Protein AF-A0A1F8BBK4-F1 (afdb_monomer)

Organism: NCBI:txid1802517

pLDDT: mean 92.05, std 8.88, range [45.12, 98.56]

Structure (mmCIF, N/CA/C/O backbone):
data_AF-A0A1F8BBK4-F1
#
_entry.id   AF-A0A1F8BBK4-F1
#
loop_
_atom_site.group_PDB
_atom_site.id
_atom_site.type_symbol
_atom_site.label_atom_id
_atom_site.label_alt_id
_atom_site.label_comp_id
_atom_site.label_asym_id
_atom_site.label_entity_id
_atom_site.label_seq_id
_atom_site.pdbx_PDB_ins_code
_atom_site.Cartn_x
_atom_site.Cartn_y
_atom_site.Cartn_z
_atom_site.occupancy
_atom_site.B_iso_or_equiv
_atom_site.auth_seq_id
_atom_site.auth_comp_id
_atom_site.auth_asym_id
_atom_site.auth_atom_id
_atom_site.pdbx_PDB_model_num
ATOM 1 N N . MET A 1 1 ? 13.576 8.863 -9.142 1.00 57.25 1 MET A N 1
ATOM 2 C CA . MET A 1 1 ? 12.096 8.772 -9.285 1.00 57.25 1 MET A CA 1
ATOM 3 C C . MET A 1 1 ? 11.540 9.104 -10.682 1.00 57.25 1 MET A C 1
ATOM 5 O O . MET A 1 1 ? 10.893 8.242 -11.261 1.00 57.25 1 MET A O 1
ATOM 9 N N . ARG A 1 2 ? 11.774 10.299 -11.265 1.00 72.06 2 ARG A N 1
ATOM 10 C CA . ARG A 1 2 ? 11.147 10.715 -12.552 1.00 72.06 2 ARG A CA 1
ATOM 11 C C . ARG A 1 2 ? 11.342 9.715 -13.707 1.00 72.06 2 ARG A C 1
ATOM 13 O O . ARG A 1 2 ? 10.434 9.515 -14.503 1.00 72.06 2 ARG A O 1
ATOM 20 N N . LEU A 1 3 ? 12.499 9.055 -13.763 1.00 83.19 3 LEU A N 1
ATOM 21 C CA . LEU A 1 3 ? 12.837 8.081 -14.807 1.00 83.19 3 LEU A CA 1
ATOM 22 C C . LEU A 1 3 ? 12.030 6.773 -14.704 1.00 83.19 3 LEU A C 1
ATOM 24 O O . LEU A 1 3 ? 11.638 6.221 -15.727 1.00 83.19 3 LEU A O 1
ATOM 28 N N . ALA A 1 4 ? 11.706 6.321 -13.487 1.00 90.94 4 ALA A N 1
ATOM 29 C CA . ALA A 1 4 ? 10.851 5.149 -13.276 1.00 90.94 4 ALA A CA 1
ATOM 30 C C . ALA A 1 4 ? 9.439 5.387 -13.830 1.00 90.94 4 ALA A C 1
ATOM 32 O O . ALA A 1 4 ? 8.894 4.555 -14.551 1.00 90.94 4 ALA A O 1
ATOM 33 N N . VAL A 1 5 ? 8.884 6.572 -13.564 1.00 94.94 5 VAL A N 1
ATOM 34 C CA . VAL A 1 5 ? 7.554 6.974 -14.039 1.00 94.94 5 VAL A CA 1
ATOM 35 C C . VAL A 1 5 ? 7.513 7.082 -15.560 1.00 94.94 5 VAL A C 1
ATOM 37 O O . VAL A 1 5 ? 6.539 6.658 -16.179 1.00 94.94 5 VAL A O 1
ATOM 40 N N . SER A 1 6 ? 8.581 7.590 -16.183 1.00 96.06 6 SER A N 1
ATOM 41 C CA . SER A 1 6 ? 8.704 7.590 -17.643 1.00 96.06 6 SER A CA 1
ATOM 42 C C . SER A 1 6 ? 8.622 6.178 -18.222 1.00 96.06 6 SER A C 1
ATOM 44 O O . SER A 1 6 ? 7.905 5.957 -19.198 1.00 96.06 6 SER A O 1
ATOM 46 N N . SER A 1 7 ? 9.296 5.212 -17.597 1.00 97.38 7 SER A N 1
ATOM 47 C CA . SER A 1 7 ? 9.242 3.808 -18.006 1.00 97.38 7 SER A CA 1
ATOM 48 C C . SER A 1 7 ? 7.864 3.176 -17.797 1.00 97.38 7 SER A C 1
ATOM 50 O O . SER A 1 7 ? 7.370 2.486 -18.689 1.00 97.38 7 SER A O 1
ATOM 52 N N . VAL A 1 8 ? 7.180 3.493 -16.694 1.00 98.19 8 VAL A N 1
ATOM 53 C CA . VAL A 1 8 ? 5.775 3.099 -16.479 1.00 98.19 8 VAL A CA 1
ATOM 54 C C . VAL A 1 8 ? 4.861 3.676 -17.563 1.00 98.19 8 VAL A C 1
ATOM 56 O O . VAL A 1 8 ? 4.049 2.945 -18.130 1.00 98.19 8 VAL A O 1
ATOM 59 N N . ALA A 1 9 ? 5.014 4.957 -17.913 1.00 98.38 9 ALA A N 1
ATOM 60 C CA . ALA A 1 9 ? 4.227 5.589 -18.969 1.00 98.38 9 ALA A CA 1
ATOM 61 C C . ALA A 1 9 ? 4.437 4.908 -20.333 1.00 98.38 9 ALA A C 1
ATOM 63 O O . ALA A 1 9 ? 3.471 4.711 -21.067 1.00 98.38 9 ALA A O 1
ATOM 64 N N . MET A 1 10 ? 5.670 4.503 -20.663 1.00 98.38 10 MET A N 1
ATOM 65 C CA . MET A 1 10 ? 5.963 3.746 -21.887 1.00 98.38 10 MET A CA 1
ATOM 66 C C . MET A 1 10 ? 5.256 2.385 -21.910 1.00 98.38 10 MET A C 1
ATOM 68 O O . MET A 1 10 ? 4.661 2.032 -22.928 1.00 98.38 10 MET A O 1
ATOM 72 N N . VAL A 1 11 ? 5.271 1.648 -20.795 1.00 98.44 11 VAL A N 1
ATOM 73 C CA . VAL A 1 11 ? 4.593 0.346 -20.678 1.00 98.44 11 VAL A CA 1
ATOM 74 C C . VAL A 1 11 ? 3.071 0.490 -20.761 1.00 98.44 11 VAL A C 1
ATOM 76 O O . VAL A 1 11 ? 2.430 -0.248 -21.508 1.00 98.44 11 VAL A O 1
ATOM 79 N N . LEU A 1 12 ? 2.482 1.467 -20.065 1.00 98.56 12 LEU A N 1
ATOM 80 C CA . LEU A 1 12 ? 1.048 1.775 -20.156 1.00 98.56 12 LEU A CA 1
ATOM 81 C C . LEU A 1 12 ? 0.623 2.023 -21.608 1.00 98.56 12 LEU A C 1
ATOM 83 O O . LEU A 1 12 ? -0.334 1.421 -22.099 1.00 98.56 12 LEU A O 1
ATOM 87 N N . LYS A 1 13 ? 1.388 2.852 -22.321 1.00 98.06 13 LYS A N 1
ATOM 88 C CA . LYS A 1 13 ? 1.122 3.185 -23.721 1.00 98.06 13 LYS A CA 1
ATOM 89 C C . LYS A 1 13 ? 1.277 1.983 -24.650 1.00 98.06 13 LYS A C 1
ATOM 91 O O . LYS A 1 13 ? 0.444 1.789 -25.527 1.00 98.06 13 LYS A O 1
ATOM 96 N N . TYR A 1 14 ? 2.298 1.148 -24.433 1.00 98.12 14 TYR A N 1
ATOM 97 C CA . TYR A 1 14 ? 2.487 -0.099 -25.184 1.00 98.12 14 TYR A CA 1
ATOM 98 C C . TYR A 1 14 ? 1.252 -1.002 -25.102 1.00 98.12 14 TYR A C 1
ATOM 100 O O . TYR A 1 14 ? 0.818 -1.567 -26.104 1.00 98.12 14 TYR A O 1
ATOM 108 N N . TYR A 1 15 ? 0.643 -1.095 -23.920 1.00 97.94 15 TYR A N 1
ATOM 109 C CA . TYR A 1 15 ? -0.560 -1.893 -23.720 1.00 97.94 15 TYR A CA 1
ATOM 110 C C . TYR A 1 15 ? -1.852 -1.231 -24.223 1.00 97.94 15 TYR A C 1
ATOM 112 O O . TYR A 1 15 ? -2.894 -1.879 -24.176 1.00 97.94 15 TYR A O 1
ATOM 120 N N . GLY A 1 16 ? -1.813 -0.003 -24.748 1.00 97.44 16 GLY A N 1
ATOM 121 C CA . GLY A 1 16 ? -2.994 0.712 -25.247 1.00 97.44 16 GLY A CA 1
ATOM 122 C C . GLY A 1 16 ? -3.741 1.508 -24.173 1.00 97.44 16 GLY A C 1
ATOM 123 O O . GLY A 1 16 ? -4.935 1.779 -24.311 1.00 97.44 16 GLY A O 1
ATOM 124 N N . VAL A 1 17 ? -3.064 1.873 -23.082 1.00 98.19 17 VAL A N 1
ATOM 125 C CA . VAL A 1 17 ? -3.561 2.858 -22.113 1.00 98.19 17 VAL A CA 1
ATOM 126 C C . VAL A 1 17 ? -3.090 4.233 -22.568 1.00 98.19 17 VAL A C 1
ATOM 128 O O . VAL A 1 17 ? -2.058 4.729 -22.130 1.00 98.19 17 VAL A O 1
ATOM 131 N N . ASP A 1 18 ? -3.813 4.814 -23.526 1.00 97.19 18 ASP A N 1
ATOM 132 C CA . ASP A 1 18 ? -3.409 6.064 -24.188 1.00 97.19 18 ASP A CA 1
ATOM 133 C C . ASP A 1 18 ? -3.804 7.331 -23.425 1.00 97.19 18 ASP A C 1
ATOM 135 O O . ASP A 1 18 ? -3.373 8.431 -23.792 1.00 97.19 18 ASP A O 1
ATOM 139 N N . ARG A 1 19 ? -4.663 7.199 -22.408 1.00 97.19 19 ARG A N 1
ATOM 140 C CA . ARG A 1 19 ? -5.188 8.317 -21.626 1.00 97.19 19 ARG A CA 1
ATOM 141 C C . ARG A 1 19 ? -5.188 8.033 -20.134 1.00 97.19 19 ARG A C 1
ATOM 143 O O . ARG A 1 19 ? -5.413 6.897 -19.714 1.00 97.19 19 ARG A O 1
ATOM 150 N N . ASP A 1 20 ? -5.021 9.088 -19.349 1.00 96.19 20 ASP A N 1
ATOM 151 C CA . ASP A 1 20 ? -5.294 9.071 -17.916 1.00 96.19 20 ASP A CA 1
ATOM 152 C C . ASP A 1 20 ? -6.808 9.000 -17.633 1.00 96.19 20 ASP A C 1
ATOM 154 O O . ASP A 1 20 ? -7.623 9.147 -18.552 1.00 96.19 20 ASP A O 1
ATOM 158 N N . PRO A 1 21 ? -7.221 8.796 -16.370 1.00 94.81 21 PRO A N 1
ATOM 159 C CA . PRO A 1 21 ? -8.638 8.762 -16.004 1.00 94.81 21 PRO A CA 1
ATOM 160 C C . PRO A 1 21 ? -9.415 10.055 -16.301 1.00 94.81 21 PRO A C 1
ATOM 162 O O . PRO A 1 21 ? -10.642 10.041 -16.278 1.00 94.81 21 PRO A O 1
ATOM 165 N N . PHE A 1 22 ? -8.740 11.159 -16.619 1.00 96.12 22 PHE A N 1
ATOM 166 C CA . PHE A 1 22 ? -9.340 12.460 -16.921 1.00 96.12 22 PHE A CA 1
ATOM 167 C C . PHE A 1 22 ? -9.369 12.772 -18.424 1.00 96.12 22 PHE A C 1
ATOM 169 O O . PHE A 1 22 ? -9.876 13.816 -18.835 1.00 96.12 22 PHE A O 1
ATOM 176 N N . GLY A 1 23 ? -8.862 11.861 -19.259 1.00 96.19 23 GLY A N 1
ATOM 177 C CA . GLY A 1 23 ? -8.865 11.964 -20.714 1.00 96.19 23 GLY A CA 1
ATOM 178 C C . GLY A 1 23 ? -7.630 12.631 -21.320 1.00 96.19 23 GLY A C 1
ATOM 179 O O . GLY A 1 23 ? -7.590 12.772 -22.551 1.00 96.19 23 GLY A O 1
ATOM 180 N N . ASN A 1 24 ? -6.631 13.005 -20.512 1.00 97.75 24 ASN A N 1
ATOM 181 C CA . ASN A 1 24 ? -5.359 13.544 -20.996 1.00 97.75 24 ASN A CA 1
ATOM 182 C C . ASN A 1 24 ? -4.483 12.419 -21.558 1.00 97.75 24 ASN A C 1
ATOM 184 O O . ASN A 1 24 ? -4.559 11.302 -21.057 1.00 97.75 24 ASN A O 1
ATOM 188 N N . PRO A 1 25 ? -3.611 12.681 -22.548 1.00 98.25 25 PRO A N 1
ATOM 189 C CA . PRO A 1 25 ? -2.695 11.666 -23.062 1.00 98.25 25 PRO A CA 1
ATOM 190 C C . PRO A 1 25 ? -1.799 11.072 -21.968 1.00 98.25 25 PRO A C 1
ATOM 192 O O . PRO A 1 25 ? -1.287 11.806 -21.121 1.00 98.25 25 PRO A O 1
ATOM 195 N N . THR A 1 26 ? -1.546 9.766 -22.021 1.00 98.31 26 THR A N 1
ATOM 196 C CA . THR A 1 26 ? -0.581 9.092 -21.141 1.00 98.31 26 THR A CA 1
ATOM 197 C C . THR A 1 26 ? 0.841 9.521 -21.500 1.00 98.31 26 THR A C 1
ATOM 199 O O . THR A 1 26 ? 1.387 9.178 -22.555 1.00 98.31 26 THR A O 1
ATOM 202 N N . THR A 1 27 ? 1.434 10.313 -20.611 1.00 97.81 27 THR A N 1
ATOM 203 C CA . THR A 1 27 ? 2.798 10.838 -20.678 1.00 97.81 27 THR A CA 1
ATOM 204 C C . THR A 1 27 ? 3.458 10.685 -19.305 1.00 97.81 27 THR A C 1
ATOM 206 O O . THR A 1 27 ? 2.753 10.513 -18.308 1.00 97.81 27 THR A O 1
ATOM 209 N N . PRO A 1 28 ? 4.796 10.773 -19.204 1.00 96.62 28 PRO A N 1
ATOM 210 C CA . PRO A 1 28 ? 5.464 10.752 -17.902 1.00 96.62 28 PRO A CA 1
ATOM 211 C C . PRO A 1 28 ? 4.914 11.807 -16.931 1.00 96.62 28 PRO A C 1
ATOM 213 O O . PRO A 1 28 ? 4.757 11.538 -15.744 1.00 96.62 28 PRO A O 1
ATOM 216 N N . GLU A 1 29 ? 4.571 12.993 -17.441 1.00 96.31 29 GLU A N 1
ATOM 217 C CA . GLU A 1 29 ? 3.984 14.074 -16.650 1.00 96.31 29 GLU A CA 1
ATOM 218 C C . GLU A 1 29 ? 2.580 13.724 -16.142 1.00 96.31 29 GLU A C 1
ATOM 220 O O . GLU A 1 29 ? 2.321 13.859 -14.948 1.00 96.31 29 GLU A O 1
ATOM 225 N N . THR A 1 30 ? 1.680 13.240 -17.005 1.00 97.44 30 THR A N 1
ATOM 226 C CA . THR A 1 30 ? 0.298 12.933 -16.593 1.00 97.44 30 THR A CA 1
ATOM 227 C C . THR A 1 30 ? 0.232 11.727 -15.663 1.00 97.44 30 THR A C 1
ATOM 229 O O . THR A 1 30 ? -0.532 11.752 -14.699 1.00 97.44 30 THR A O 1
ATOM 232 N N . VAL A 1 31 ? 1.081 10.713 -15.870 1.00 98.12 31 VAL A N 1
ATOM 233 C CA . VAL A 1 31 ? 1.221 9.585 -14.935 1.00 98.12 31 VAL A CA 1
ATOM 234 C C . VAL A 1 31 ? 1.745 10.072 -13.586 1.00 98.12 31 VAL A C 1
ATOM 236 O O . VAL A 1 31 ? 1.156 9.750 -12.559 1.00 98.12 31 VAL A O 1
ATOM 239 N N . ASN A 1 32 ? 2.792 10.904 -13.568 1.00 96.62 32 ASN A N 1
ATOM 240 C CA . ASN A 1 32 ? 3.319 11.467 -12.325 1.00 96.62 32 ASN A CA 1
ATOM 241 C C . ASN A 1 32 ? 2.268 12.304 -11.581 1.00 96.62 32 ASN A C 1
ATOM 243 O O . ASN A 1 32 ? 2.124 12.167 -10.370 1.00 96.62 32 ASN A O 1
ATOM 247 N N . ASN A 1 33 ? 1.534 13.163 -12.291 1.00 96.50 33 ASN A N 1
ATOM 248 C CA . ASN A 1 33 ? 0.497 14.002 -11.691 1.00 96.50 33 ASN A CA 1
ATOM 249 C C . ASN A 1 33 ? -0.626 13.157 -11.090 1.00 96.50 33 ASN A C 1
ATOM 251 O O . ASN A 1 33 ? -1.109 13.476 -10.010 1.00 96.50 33 ASN A O 1
ATOM 255 N N . TYR A 1 34 ? -1.008 12.066 -11.758 1.00 96.94 34 TYR A N 1
ATOM 256 C CA . TYR A 1 34 ? -1.962 11.112 -11.211 1.00 96.94 34 TYR A CA 1
ATOM 257 C C . TYR A 1 34 ? -1.408 10.390 -9.973 1.00 96.94 34 TYR A C 1
ATOM 259 O O . TYR A 1 34 ? -2.104 10.311 -8.966 1.00 96.94 34 TYR A O 1
ATOM 267 N N . PHE A 1 35 ? -0.159 9.913 -10.011 1.00 97.06 35 PHE A N 1
ATOM 268 C CA . PHE A 1 35 ? 0.468 9.222 -8.878 1.00 97.06 35 PHE A CA 1
ATOM 269 C C . PHE A 1 35 ? 0.593 10.094 -7.630 1.00 97.06 35 PHE A C 1
ATOM 271 O O . PHE A 1 35 ? 0.492 9.556 -6.540 1.00 97.06 35 PHE A O 1
ATOM 278 N N . LYS A 1 36 ? 0.743 11.415 -7.775 1.00 95.50 36 LYS A N 1
ATOM 279 C CA . LYS A 1 36 ? 0.800 12.371 -6.653 1.00 95.50 36 LYS A CA 1
ATOM 280 C C . LYS A 1 36 ? -0.555 12.722 -6.035 1.00 95.50 36 LYS A C 1
ATOM 282 O O . LYS A 1 36 ? -0.612 13.553 -5.134 1.00 95.50 36 LYS A O 1
ATOM 287 N N . ARG A 1 37 ? -1.663 12.196 -6.557 1.00 94.56 37 ARG A N 1
ATOM 288 C CA . ARG A 1 37 ? -2.984 12.532 -6.018 1.00 94.56 37 ARG A CA 1
ATOM 289 C C . ARG A 1 37 ? -3.168 11.957 -4.620 1.00 94.56 37 ARG A C 1
ATOM 291 O O . ARG A 1 37 ? -2.578 10.934 -4.278 1.00 94.56 37 ARG A O 1
ATOM 298 N N . ASP A 1 38 ? -4.017 12.650 -3.869 1.00 91.94 38 ASP A N 1
ATOM 299 C CA . ASP A 1 38 ? -4.429 12.308 -2.509 1.00 91.94 38 ASP A CA 1
ATOM 300 C C . ASP A 1 38 ? -3.241 12.234 -1.530 1.00 91.94 38 ASP A C 1
ATOM 302 O O . ASP A 1 38 ? -3.289 11.530 -0.535 1.00 91.94 38 ASP A O 1
ATOM 306 N N . GLU A 1 39 ? -2.162 12.976 -1.817 1.00 91.94 39 GLU A N 1
ATOM 307 C CA . GLU A 1 39 ? -0.922 12.946 -1.039 1.00 91.94 39 GLU A CA 1
ATOM 308 C C . GLU A 1 39 ? -1.140 13.304 0.440 1.00 91.94 39 GLU A C 1
ATOM 310 O O . GLU A 1 39 ? -1.703 14.350 0.774 1.00 91.94 39 GLU A O 1
ATOM 315 N N . ILE A 1 40 ? -0.627 12.441 1.315 1.00 86.56 40 ILE A N 1
ATOM 316 C CA . ILE A 1 40 ? -0.581 12.612 2.766 1.00 86.56 40 ILE A CA 1
ATOM 317 C C . ILE A 1 40 ? 0.891 12.676 3.166 1.00 86.56 40 ILE A C 1
ATOM 319 O O . ILE A 1 40 ? 1.659 11.762 2.858 1.00 86.56 40 ILE A O 1
ATOM 323 N N . CYS A 1 41 ? 1.283 13.745 3.861 1.00 85.38 41 CYS A N 1
ATOM 324 C CA . CYS A 1 41 ? 2.657 13.965 4.304 1.00 85.38 41 CYS A CA 1
ATOM 325 C C . CYS A 1 41 ? 2.740 14.248 5.804 1.00 85.38 41 CYS A C 1
ATOM 327 O O . CYS A 1 41 ? 1.933 14.997 6.356 1.00 85.38 41 CYS A O 1
ATOM 329 N N . MET A 1 42 ? 3.800 13.740 6.426 1.00 77.94 42 MET A N 1
ATOM 330 C CA . MET A 1 42 ? 4.252 14.113 7.761 1.00 77.94 42 MET A CA 1
ATOM 331 C C . MET A 1 42 ? 5.749 14.424 7.709 1.00 77.94 42 MET A C 1
ATOM 333 O O . MET A 1 42 ? 6.592 13.538 7.568 1.00 77.94 42 MET A O 1
ATOM 337 N N . GLY A 1 43 ? 6.080 15.716 7.773 1.00 82.00 43 GLY A N 1
ATOM 338 C CA . GLY A 1 43 ? 7.432 16.185 7.466 1.00 82.00 43 GLY A CA 1
ATOM 339 C C . GLY A 1 43 ? 7.817 15.817 6.031 1.00 82.00 43 GLY A C 1
ATOM 340 O O . GLY A 1 43 ? 7.066 16.102 5.101 1.00 82.00 43 GLY A O 1
ATOM 341 N N . ASP A 1 44 ? 8.957 15.146 5.872 1.00 77.56 44 ASP A N 1
ATOM 342 C CA . ASP A 1 44 ? 9.478 14.708 4.569 1.00 77.56 44 ASP A CA 1
ATOM 343 C C . ASP A 1 44 ? 8.966 13.313 4.147 1.00 77.56 44 ASP A C 1
ATOM 345 O O . ASP A 1 44 ? 9.334 12.797 3.089 1.00 77.56 44 ASP A O 1
ATOM 349 N N . LYS A 1 45 ? 8.118 12.680 4.969 1.00 82.25 45 LYS A N 1
ATOM 350 C CA . LYS A 1 45 ? 7.553 11.349 4.720 1.00 82.25 45 LYS A CA 1
ATOM 351 C C . LYS A 1 45 ? 6.183 11.503 4.072 1.00 82.25 45 LYS A C 1
ATOM 353 O O . LYS A 1 45 ? 5.255 11.985 4.716 1.00 82.25 45 LYS A O 1
ATOM 358 N N . CYS A 1 46 ? 6.042 11.078 2.821 1.00 88.75 46 CYS A N 1
ATOM 359 C CA . CYS A 1 46 ? 4.792 11.211 2.075 1.00 88.75 46 CYS A CA 1
ATOM 360 C C . CYS A 1 46 ? 4.352 9.892 1.441 1.00 88.75 46 CYS A C 1
ATOM 362 O O . CYS A 1 46 ? 5.188 9.099 0.994 1.00 88.75 46 CYS A O 1
ATOM 364 N N . ALA A 1 47 ? 3.040 9.716 1.331 1.00 91.81 47 ALA A N 1
ATOM 365 C CA . ALA A 1 47 ? 2.401 8.699 0.511 1.00 91.81 47 ALA A CA 1
ATOM 366 C C . ALA A 1 47 ? 1.294 9.309 -0.346 1.00 91.81 47 ALA A C 1
ATOM 368 O O . ALA A 1 47 ? 0.759 10.364 -0.031 1.00 91.81 47 ALA A O 1
ATOM 369 N N . SER A 1 48 ? 0.984 8.658 -1.458 1.00 94.62 48 SER A N 1
ATOM 370 C CA . SER A 1 48 ? -0.013 9.066 -2.449 1.00 94.62 48 SER A CA 1
ATOM 371 C C . SER A 1 48 ? -0.421 7.842 -3.270 1.00 94.62 48 SER A C 1
ATOM 373 O O . SER A 1 48 ? 0.146 6.760 -3.101 1.00 94.62 48 SER A O 1
ATOM 375 N N . LEU A 1 49 ? -1.336 7.999 -4.231 1.00 94.62 49 LEU A N 1
ATOM 376 C CA . LEU A 1 49 ? -1.791 6.877 -5.066 1.00 94.62 49 LEU A CA 1
ATOM 377 C C . LEU A 1 49 ? -0.655 6.058 -5.707 1.00 94.62 49 LEU A C 1
ATOM 379 O O . LEU A 1 49 ? -0.794 4.844 -5.869 1.00 94.62 49 LEU A O 1
ATOM 383 N N . GLY A 1 50 ? 0.451 6.699 -6.098 1.00 95.56 50 GLY A N 1
ATOM 384 C CA . GLY A 1 50 ? 1.570 6.034 -6.770 1.00 95.56 50 GLY A CA 1
ATOM 385 C C . GLY A 1 50 ? 2.933 6.187 -6.115 1.00 95.56 50 GLY A C 1
ATOM 386 O O . GLY A 1 50 ? 3.916 5.720 -6.697 1.00 95.56 50 GLY A O 1
ATOM 387 N N . TYR A 1 51 ? 3.011 6.797 -4.932 1.00 94.19 51 TYR A N 1
ATOM 388 C CA . TYR A 1 51 ? 4.264 6.921 -4.193 1.00 94.19 51 TYR A CA 1
ATOM 389 C C . TYR A 1 51 ? 4.102 6.575 -2.723 1.00 94.19 51 TYR A C 1
ATOM 391 O O . TYR A 1 51 ? 3.093 6.914 -2.122 1.00 94.19 51 TYR A O 1
ATOM 399 N N . SER A 1 52 ? 5.138 5.979 -2.140 1.00 92.38 52 SER A N 1
ATOM 400 C CA . SER A 1 52 ? 5.263 5.794 -0.698 1.00 92.38 52 SER A CA 1
ATOM 401 C C . SER A 1 52 ? 6.707 6.013 -0.267 1.00 92.38 52 SER A C 1
ATOM 403 O O . SER A 1 52 ? 7.619 5.428 -0.850 1.00 92.38 52 SER A O 1
ATOM 405 N N . GLN A 1 53 ? 6.931 6.878 0.722 1.00 87.19 53 GLN A N 1
ATOM 406 C CA . GLN A 1 53 ? 8.252 7.190 1.292 1.00 87.19 53 GLN A CA 1
ATOM 407 C C . GLN A 1 53 ? 9.294 7.579 0.226 1.00 87.19 53 GLN A C 1
ATOM 409 O O . GLN A 1 53 ? 10.443 7.144 0.253 1.00 87.19 53 GLN A O 1
ATOM 414 N N . GLY A 1 54 ? 8.875 8.360 -0.775 1.00 83.00 54 GLY A N 1
ATOM 415 C CA . GLY A 1 54 ? 9.748 8.761 -1.882 1.00 83.00 54 GLY A CA 1
ATOM 416 C C . GLY A 1 54 ? 10.061 7.644 -2.892 1.00 83.00 54 GLY A C 1
ATOM 417 O O . GLY A 1 54 ? 10.902 7.831 -3.771 1.00 83.00 54 GLY A O 1
ATOM 418 N N . ASN A 1 55 ? 9.387 6.497 -2.817 1.00 88.56 55 ASN A N 1
ATOM 419 C CA . ASN A 1 55 ? 9.497 5.402 -3.776 1.00 88.56 55 ASN A CA 1
ATOM 420 C C . ASN A 1 55 ? 8.242 5.262 -4.638 1.00 88.56 55 ASN A C 1
ATOM 422 O O . ASN A 1 55 ? 7.149 5.632 -4.223 1.00 88.56 55 ASN A O 1
ATOM 426 N N . ILE A 1 56 ? 8.408 4.748 -5.860 1.00 92.38 56 ILE A N 1
ATOM 427 C CA . ILE A 1 56 ? 7.291 4.452 -6.766 1.00 92.38 56 ILE A CA 1
ATOM 428 C C . ILE A 1 56 ? 6.581 3.171 -6.322 1.00 92.38 56 ILE A C 1
ATOM 430 O O . ILE A 1 56 ? 7.221 2.149 -6.085 1.00 92.38 56 ILE A O 1
ATOM 434 N N . LYS A 1 57 ? 5.251 3.208 -6.289 1.00 95.12 57 LYS A N 1
ATOM 435 C CA . LYS A 1 57 ? 4.421 2.014 -6.128 1.00 95.12 57 LYS A CA 1
ATOM 436 C C . LYS A 1 57 ? 4.160 1.397 -7.494 1.00 95.12 57 LYS A C 1
ATOM 438 O O . LYS A 1 57 ? 3.317 1.875 -8.252 1.00 95.12 57 LYS A O 1
ATOM 443 N N . TRP A 1 58 ? 4.885 0.336 -7.839 1.00 96.44 58 TRP A N 1
ATOM 444 C CA . TRP A 1 58 ? 4.766 -0.309 -9.156 1.00 96.44 58 TRP A CA 1
ATOM 445 C C . TRP A 1 58 ? 3.342 -0.835 -9.435 1.00 96.44 58 TRP A C 1
ATOM 447 O O . TRP A 1 58 ? 2.856 -0.765 -10.564 1.00 96.44 58 TRP A O 1
ATOM 457 N N . SER A 1 59 ? 2.619 -1.260 -8.395 1.00 96.31 59 SER A N 1
ATOM 458 C CA . SER A 1 59 ? 1.202 -1.654 -8.452 1.00 96.31 59 SER A CA 1
ATOM 459 C C . SER A 1 59 ? 0.265 -0.526 -8.924 1.00 96.31 59 SER A C 1
ATOM 461 O O . SER A 1 59 ? -0.746 -0.797 -9.580 1.00 96.31 59 SER A O 1
ATOM 463 N N . ALA A 1 60 ? 0.621 0.746 -8.707 1.00 97.44 60 ALA A N 1
ATOM 464 C CA . ALA A 1 60 ? -0.220 1.899 -9.040 1.00 97.44 60 ALA A CA 1
ATOM 465 C C . ALA A 1 60 ? -0.472 2.074 -10.546 1.00 97.44 60 ALA A C 1
ATOM 467 O O . ALA A 1 60 ? -1.483 2.658 -10.945 1.00 97.44 60 ALA A O 1
ATOM 468 N N . ALA A 1 61 ? 0.393 1.530 -11.410 1.00 97.94 61 ALA A N 1
ATOM 469 C CA . ALA A 1 61 ? 0.135 1.512 -12.851 1.00 97.94 61 ALA A CA 1
ATOM 470 C C . ALA A 1 61 ? -1.120 0.687 -13.195 1.00 97.94 61 ALA A C 1
ATOM 472 O O . ALA A 1 61 ? -1.857 1.030 -14.123 1.00 97.94 61 ALA A O 1
ATOM 473 N N . GLY A 1 62 ? -1.399 -0.369 -12.421 1.00 97.56 62 GLY A N 1
ATOM 474 C CA . GLY A 1 62 ? -2.621 -1.150 -12.569 1.00 97.56 62 GLY A CA 1
ATOM 475 C C . GLY A 1 62 ? -3.860 -0.343 -12.199 1.00 97.56 62 GLY A C 1
ATOM 476 O O . GLY A 1 62 ? -4.801 -0.285 -12.992 1.00 97.56 62 GLY A O 1
ATOM 477 N N . ILE A 1 63 ? -3.799 0.384 -11.079 1.00 96.62 63 ILE A N 1
ATOM 478 C CA . ILE A 1 63 ? -4.858 1.296 -10.623 1.00 96.62 63 ILE A CA 1
ATOM 479 C C . ILE A 1 63 ? -5.160 2.367 -11.679 1.00 96.62 63 ILE A C 1
ATOM 481 O O . ILE A 1 63 ? -6.311 2.532 -12.092 1.00 96.62 63 ILE A O 1
ATOM 485 N N . TYR A 1 64 ? -4.116 3.018 -12.200 1.00 98.00 64 TYR A N 1
ATOM 486 C CA . TYR A 1 64 ? -4.225 3.982 -13.298 1.00 98.00 64 TYR A CA 1
ATOM 487 C C . TYR A 1 64 ? -4.934 3.377 -14.517 1.00 98.00 64 TYR A C 1
ATOM 489 O O . TYR A 1 64 ? -5.862 3.977 -15.065 1.00 98.00 64 TYR A O 1
ATOM 497 N N . SER A 1 65 ? -4.520 2.176 -14.940 1.00 98.38 65 SER A N 1
ATOM 498 C CA . SER A 1 65 ? -5.099 1.511 -16.112 1.00 98.38 65 SER A CA 1
ATOM 499 C C . SER A 1 65 ? -6.563 1.114 -15.898 1.00 98.38 65 SER A C 1
ATOM 501 O O . SER A 1 65 ? -7.376 1.277 -16.806 1.00 98.38 65 SER A O 1
ATOM 503 N N . SER A 1 66 ? -6.925 0.672 -14.688 1.00 97.19 66 SER A N 1
ATOM 504 C CA . SER A 1 66 ? -8.301 0.336 -14.316 1.00 97.19 66 SER A CA 1
ATOM 505 C C . SER A 1 66 ? -9.207 1.564 -14.383 1.00 97.19 66 SER A C 1
ATOM 507 O O . SER A 1 66 ? -10.241 1.544 -15.051 1.00 97.19 66 SER A O 1
ATOM 509 N N . GLN A 1 67 ? -8.786 2.677 -13.780 1.00 95.81 67 GLN A N 1
ATOM 510 C CA . GLN A 1 67 ? -9.565 3.916 -13.794 1.00 95.81 67 GLN A CA 1
ATOM 511 C C . GLN A 1 67 ? -9.660 4.536 -15.198 1.00 95.81 67 GLN A C 1
ATOM 513 O O . GLN A 1 67 ? -10.712 5.052 -15.576 1.00 95.81 67 GLN A O 1
ATOM 518 N N . SER A 1 68 ? -8.604 4.431 -16.012 1.00 97.25 68 SER A N 1
ATOM 519 C CA . SER A 1 68 ? -8.653 4.805 -17.432 1.00 97.25 68 SER A CA 1
ATOM 520 C C . SER A 1 68 ? -9.665 3.946 -18.201 1.00 97.25 68 SER A C 1
ATOM 522 O O . SER A 1 68 ? -10.497 4.475 -18.941 1.00 97.25 68 SER A O 1
ATOM 524 N N . ASN A 1 69 ? -9.667 2.627 -17.978 1.00 97.69 69 ASN A N 1
ATOM 525 C CA . ASN A 1 69 ? -10.608 1.705 -18.610 1.00 97.69 69 ASN A CA 1
ATOM 526 C C . ASN A 1 69 ? -12.067 2.007 -18.235 1.00 97.69 69 ASN A C 1
ATOM 528 O O . ASN A 1 69 ? -12.910 2.003 -19.132 1.00 97.69 69 ASN A O 1
ATOM 532 N N . LYS A 1 70 ? -12.357 2.343 -16.967 1.00 95.00 70 LYS A N 1
ATOM 533 C CA . LYS A 1 70 ? -13.709 2.740 -16.517 1.00 95.00 70 LYS A CA 1
ATOM 534 C C . LYS A 1 70 ? -14.279 3.897 -17.355 1.00 95.00 70 LYS A C 1
ATOM 536 O O . LYS A 1 70 ? -15.463 3.887 -17.679 1.00 95.00 70 LYS A O 1
ATOM 541 N N . ASN A 1 71 ? -13.433 4.843 -17.771 1.00 95.69 71 ASN A N 1
ATOM 542 C CA . ASN A 1 71 ? -13.863 6.041 -18.502 1.00 95.69 71 ASN A CA 1
ATOM 543 C C . ASN A 1 71 ? -13.722 5.932 -20.029 1.00 95.69 71 ASN A C 1
ATOM 545 O O . ASN A 1 71 ? -14.468 6.585 -20.761 1.00 95.69 71 ASN A O 1
ATOM 549 N N . PHE A 1 72 ? -12.781 5.123 -20.528 1.00 96.81 72 PHE A N 1
ATOM 550 C CA . PHE A 1 72 ? -12.393 5.121 -21.946 1.00 96.81 72 PHE A CA 1
ATOM 551 C C . PHE A 1 72 ? -12.267 3.732 -22.581 1.00 96.81 72 PHE A C 1
ATOM 553 O O . PHE A 1 72 ? -11.888 3.639 -23.747 1.00 96.81 72 PHE A O 1
ATOM 560 N N . SER A 1 73 ? -12.580 2.653 -21.856 1.00 95.06 73 SER A N 1
ATOM 561 C CA . SER A 1 73 ? -12.463 1.266 -22.343 1.00 95.06 73 SER A CA 1
ATOM 562 C C . SER A 1 73 ? -11.059 0.892 -22.861 1.00 95.06 73 SER A C 1
ATOM 564 O O . SER A 1 73 ? -10.923 0.016 -23.713 1.00 95.06 73 SER A O 1
ATOM 566 N N . SER A 1 74 ? -10.009 1.550 -22.353 1.00 95.75 74 SER A N 1
ATOM 567 C CA . SER A 1 74 ? -8.599 1.228 -22.622 1.00 95.75 74 SER A CA 1
ATOM 568 C C . SER A 1 74 ? -8.205 -0.142 -22.050 1.00 95.75 74 SER A C 1
ATOM 570 O O . SER A 1 74 ? -8.949 -0.744 -21.282 1.00 95.75 74 SER A O 1
ATOM 572 N N . GLN A 1 75 ? -7.045 -0.689 -22.411 1.00 96.75 75 GLN A N 1
ATOM 573 C CA . GLN A 1 75 ? -6.577 -1.943 -21.805 1.00 96.75 75 GLN A CA 1
ATOM 574 C C . GLN A 1 75 ? -6.317 -1.769 -20.297 1.00 96.75 75 GLN A C 1
ATOM 576 O O . GLN A 1 75 ? -5.891 -0.710 -19.852 1.00 96.75 75 GLN A O 1
ATOM 581 N N . LYS A 1 76 ? -6.507 -2.829 -19.506 1.00 97.69 76 LYS A N 1
ATOM 582 C CA . LYS A 1 76 ? -6.043 -2.880 -18.110 1.00 97.69 76 LYS A CA 1
ATOM 583 C C . LYS A 1 76 ? -4.799 -3.747 -17.975 1.00 97.69 76 LYS A C 1
ATOM 585 O O . LYS A 1 76 ? -4.686 -4.769 -18.664 1.00 97.69 76 LYS A O 1
ATOM 590 N N . ILE A 1 77 ? -3.887 -3.35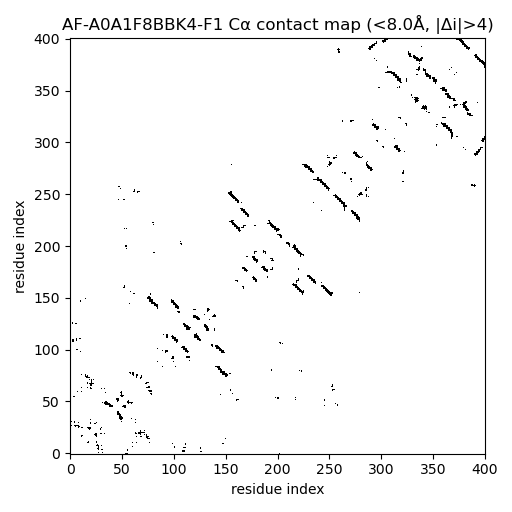1 -17.093 1.00 98.06 77 ILE A N 1
ATOM 591 C CA . ILE A 1 77 ? -2.654 -4.079 -16.787 1.00 98.06 77 ILE A CA 1
ATOM 592 C C . ILE A 1 77 ? -2.486 -4.264 -15.283 1.00 98.06 77 ILE A C 1
ATOM 594 O O . ILE A 1 77 ? -3.070 -3.532 -14.499 1.00 98.06 77 ILE A O 1
ATOM 598 N N . VAL A 1 78 ? -1.670 -5.228 -14.880 1.00 97.75 78 VAL A N 1
ATOM 599 C CA . VAL A 1 78 ? -1.334 -5.502 -13.478 1.00 97.75 78 VAL A CA 1
ATOM 600 C C . VAL A 1 78 ? 0.165 -5.727 -13.354 1.00 97.75 78 VAL A C 1
ATOM 602 O O . VAL A 1 78 ? 0.781 -6.319 -14.246 1.00 97.75 78 VAL A O 1
ATOM 605 N N . TYR A 1 79 ? 0.744 -5.207 -12.273 1.00 97.62 79 TYR A N 1
ATOM 606 C CA . TYR A 1 79 ? 2.118 -5.489 -11.872 1.00 97.62 79 TYR A CA 1
ATOM 607 C C . TYR A 1 79 ? 2.192 -6.910 -11.317 1.00 97.62 79 TYR A C 1
ATOM 609 O O . TYR A 1 79 ? 1.383 -7.262 -10.467 1.00 97.62 79 TYR A O 1
ATOM 617 N N . ILE A 1 80 ? 3.139 -7.721 -11.786 1.00 95.50 80 ILE A N 1
ATOM 618 C CA . ILE A 1 80 ? 3.248 -9.138 -11.379 1.00 95.50 80 ILE A CA 1
ATOM 619 C C . ILE A 1 80 ? 4.393 -9.400 -10.396 1.00 95.50 80 ILE A C 1
ATOM 621 O O . ILE A 1 80 ? 4.845 -10.533 -10.261 1.00 95.50 80 ILE A O 1
ATOM 625 N N . GLY A 1 81 ? 4.861 -8.346 -9.728 1.00 93.38 81 GLY A N 1
ATOM 626 C CA . GLY A 1 81 ? 5.893 -8.426 -8.704 1.00 93.38 81 GLY A CA 1
ATOM 627 C C . GLY A 1 81 ? 7.304 -8.102 -9.209 1.00 93.38 81 GLY A C 1
ATOM 628 O O . GLY A 1 81 ? 7.552 -8.005 -10.423 1.00 93.38 81 GLY A O 1
ATOM 629 N N . PRO A 1 82 ? 8.229 -7.855 -8.268 1.00 94.88 82 PRO A N 1
ATOM 630 C CA . PRO A 1 82 ? 9.628 -7.601 -8.567 1.00 94.88 82 PRO A CA 1
ATOM 631 C C . PRO A 1 82 ? 10.334 -8.904 -8.942 1.00 94.88 82 PRO A C 1
ATOM 633 O O . PRO A 1 82 ? 9.957 -9.988 -8.506 1.00 94.88 82 PRO A O 1
ATOM 636 N N . SER A 1 83 ? 11.410 -8.797 -9.713 1.00 94.31 83 SER A N 1
ATOM 637 C CA . SER A 1 83 ? 12.374 -9.884 -9.833 1.00 94.31 83 SER A CA 1
ATOM 638 C C . SER A 1 83 ? 13.782 -9.330 -9.974 1.00 94.31 83 SER A C 1
ATOM 640 O O . SER A 1 83 ? 13.974 -8.220 -10.486 1.00 94.31 83 SER A O 1
ATOM 642 N N . ASP A 1 84 ? 14.771 -10.131 -9.596 1.00 94.31 84 ASP A N 1
ATOM 643 C CA . ASP A 1 84 ? 16.140 -9.903 -10.041 1.00 94.31 84 ASP A CA 1
ATOM 644 C C . ASP A 1 84 ? 16.212 -9.997 -11.568 1.00 94.31 84 ASP A C 1
ATOM 646 O O . ASP A 1 84 ? 15.364 -10.617 -12.231 1.00 94.31 84 ASP A O 1
ATOM 650 N N . TYR A 1 85 ? 17.224 -9.357 -12.148 1.00 96.62 85 TYR A N 1
ATOM 651 C CA . TYR A 1 85 ? 17.466 -9.501 -13.573 1.00 96.62 85 TYR A CA 1
ATOM 652 C C . TYR A 1 85 ? 17.901 -10.933 -13.911 1.00 96.62 85 TYR A C 1
ATOM 654 O O . TYR A 1 85 ? 18.867 -11.471 -13.371 1.00 96.62 85 TYR A O 1
ATOM 662 N N . ASN A 1 86 ? 17.205 -11.532 -14.873 1.00 97.44 86 ASN A N 1
ATOM 663 C CA . ASN A 1 86 ? 17.583 -12.790 -15.493 1.00 97.44 86 ASN A CA 1
ATOM 664 C C . ASN A 1 86 ? 17.337 -12.675 -17.000 1.00 97.44 86 ASN A C 1
ATOM 666 O O . ASN A 1 86 ? 16.196 -12.491 -17.426 1.00 97.44 86 ASN A O 1
ATOM 670 N N . SER A 1 87 ? 18.397 -12.770 -17.803 1.00 97.06 87 SER A N 1
ATOM 671 C CA . SER A 1 87 ? 18.314 -12.554 -19.251 1.00 97.06 87 SER A CA 1
ATOM 672 C C . SER A 1 87 ? 17.351 -13.521 -19.943 1.00 97.06 87 SER A C 1
ATOM 674 O O . SER A 1 87 ? 16.603 -13.097 -20.817 1.00 97.06 87 SER A O 1
ATOM 676 N N . GLU A 1 88 ? 17.297 -14.789 -19.531 1.00 97.25 88 GLU A N 1
ATOM 677 C CA . GLU A 1 88 ? 16.380 -15.772 -20.121 1.00 97.25 88 GLU A CA 1
ATOM 678 C C . GLU A 1 88 ? 14.914 -15.450 -19.789 1.00 97.25 88 GLU A C 1
ATOM 680 O O . GLU A 1 88 ? 14.048 -15.520 -20.659 1.00 97.25 88 GLU A O 1
ATOM 685 N N . SER A 1 89 ? 14.636 -15.011 -18.557 1.00 96.75 89 SER A N 1
ATOM 686 C CA . SER A 1 89 ? 13.304 -14.544 -18.154 1.00 96.75 89 SER A CA 1
ATOM 687 C C . SER A 1 89 ? 12.870 -13.318 -18.960 1.00 96.75 89 SER A C 1
ATOM 689 O O . SER A 1 89 ? 11.776 -13.302 -19.524 1.00 96.75 89 SER A O 1
ATOM 691 N N . VAL A 1 90 ? 13.747 -12.312 -19.088 1.00 97.69 90 VAL A N 1
ATOM 692 C CA . VAL A 1 90 ? 13.472 -11.107 -19.888 1.00 97.69 90 VAL A CA 1
ATOM 693 C C . VAL A 1 90 ? 13.243 -11.479 -21.349 1.00 97.69 90 VAL A C 1
ATOM 695 O O . VAL A 1 90 ? 12.273 -11.026 -21.949 1.00 97.69 90 VAL A O 1
ATOM 698 N N . LYS A 1 91 ? 14.072 -12.361 -21.913 1.00 97.81 91 LYS A N 1
ATOM 699 C CA . LYS A 1 91 ? 13.889 -12.888 -23.266 1.00 97.81 91 LYS A CA 1
ATOM 700 C C . LYS A 1 91 ? 12.520 -13.536 -23.446 1.00 97.81 91 LYS A C 1
ATOM 702 O O . LYS A 1 91 ? 11.820 -13.176 -24.388 1.00 97.81 91 LYS A O 1
ATOM 707 N N . GLY A 1 92 ? 12.105 -14.400 -22.521 1.00 97.38 92 GLY A N 1
ATOM 708 C CA . GLY A 1 92 ? 10.779 -15.017 -22.551 1.00 97.38 92 GLY A CA 1
ATOM 709 C C . GLY A 1 92 ? 9.632 -13.998 -22.510 1.00 97.38 92 GLY A C 1
ATOM 710 O O . GLY A 1 92 ? 8.641 -14.172 -23.216 1.00 97.38 92 GLY A O 1
ATOM 711 N N . GLN A 1 93 ? 9.760 -12.909 -21.741 1.00 97.31 93 GLN A N 1
ATOM 712 C CA . GLN A 1 93 ? 8.766 -11.823 -21.735 1.00 97.31 93 GLN A CA 1
ATOM 713 C C . GLN A 1 93 ? 8.713 -11.099 -23.086 1.00 97.31 93 GLN A C 1
ATOM 715 O O . GLN A 1 93 ? 7.630 -10.914 -23.640 1.00 97.31 93 GLN A O 1
ATOM 720 N N . ILE A 1 94 ? 9.869 -10.741 -23.650 1.00 97.94 94 ILE A N 1
ATOM 721 C CA . ILE A 1 94 ? 9.942 -10.040 -24.937 1.00 97.94 94 ILE A CA 1
ATOM 722 C C . ILE A 1 94 ? 9.393 -10.910 -26.077 1.00 97.94 94 ILE A C 1
ATOM 724 O O . ILE A 1 94 ? 8.624 -10.419 -26.902 1.00 97.94 94 ILE A O 1
ATOM 728 N N . GLU A 1 95 ? 9.725 -12.203 -26.102 1.00 97.25 95 GLU A N 1
ATOM 729 C CA . GLU A 1 95 ? 9.174 -13.173 -27.061 1.00 97.25 95 GLU A CA 1
ATOM 730 C C . GLU A 1 95 ? 7.656 -13.357 -26.904 1.00 97.25 95 GLU A C 1
ATOM 732 O O . GLU A 1 95 ? 6.964 -13.638 -27.881 1.00 97.25 95 GLU A O 1
ATOM 737 N N . ALA A 1 96 ? 7.123 -13.146 -25.697 1.00 97.06 96 ALA A N 1
ATOM 738 C CA . ALA A 1 96 ? 5.692 -13.133 -25.408 1.00 97.06 96 ALA A CA 1
ATOM 739 C C . ALA A 1 96 ? 5.020 -11.763 -25.640 1.00 97.06 96 ALA A C 1
ATOM 741 O O . ALA A 1 96 ? 3.892 -11.564 -25.184 1.00 97.06 96 ALA A O 1
ATOM 742 N N . GLU A 1 97 ? 5.691 -10.828 -26.324 1.00 96.69 97 GLU A N 1
ATOM 743 C CA . GLU A 1 97 ? 5.211 -9.463 -26.589 1.00 96.69 97 GLU A CA 1
ATOM 744 C C . GLU A 1 97 ? 4.894 -8.677 -25.301 1.00 96.69 97 GLU A C 1
ATOM 746 O O . GLU A 1 97 ? 3.906 -7.944 -25.206 1.00 96.69 97 GLU A O 1
ATOM 751 N N . LYS A 1 98 ? 5.732 -8.847 -24.273 1.00 97.25 98 LYS A N 1
ATOM 752 C CA . LYS A 1 98 ? 5.629 -8.133 -22.997 1.00 97.25 98 LYS A CA 1
ATOM 753 C C . LYS A 1 98 ? 6.914 -7.340 -22.741 1.00 97.25 98 LYS A C 1
ATOM 755 O O . LYS A 1 98 ? 7.953 -7.948 -22.486 1.00 97.25 98 LYS A O 1
ATOM 760 N N . PRO A 1 99 ? 6.881 -5.995 -22.797 1.00 97.88 99 PRO A N 1
ATOM 761 C CA . PRO A 1 99 ? 8.041 -5.185 -22.459 1.00 97.88 99 PRO A CA 1
ATOM 762 C C . PRO A 1 99 ? 8.363 -5.316 -20.970 1.00 97.88 99 PRO A C 1
ATOM 764 O O . PRO A 1 99 ? 7.468 -5.493 -20.139 1.00 97.88 99 PRO A O 1
ATOM 767 N N . VAL A 1 100 ? 9.642 -5.171 -20.634 1.00 98.31 100 VAL A N 1
ATOM 768 C CA . VAL A 1 100 ? 10.141 -5.316 -19.261 1.00 98.31 100 VAL A CA 1
ATOM 769 C C . VAL A 1 100 ? 10.836 -4.034 -18.840 1.00 98.31 100 VAL A C 1
ATOM 771 O O . VAL A 1 100 ? 11.675 -3.522 -19.576 1.00 98.31 100 VAL A O 1
ATOM 774 N N . ILE A 1 101 ? 10.521 -3.509 -17.657 1.00 98.25 101 ILE A N 1
ATOM 775 C CA . ILE A 1 101 ? 11.269 -2.376 -17.105 1.00 98.25 101 ILE A CA 1
ATOM 776 C C . ILE A 1 101 ? 12.497 -2.924 -16.375 1.00 98.25 101 ILE A C 1
ATOM 778 O O . ILE A 1 101 ? 12.352 -3.790 -15.518 1.00 98.25 101 ILE A O 1
ATOM 782 N N . LEU A 1 102 ? 13.691 -2.430 -16.694 1.00 97.44 102 LEU A N 1
ATOM 783 C CA . LEU A 1 102 ? 14.968 -2.901 -16.158 1.00 97.44 102 LEU A CA 1
ATOM 784 C C . LEU A 1 102 ? 15.679 -1.801 -15.368 1.00 97.44 102 LEU A C 1
ATOM 786 O O . LEU A 1 102 ? 15.770 -0.671 -15.849 1.00 97.44 102 LEU A O 1
ATOM 790 N N . ARG A 1 103 ? 16.224 -2.138 -14.193 1.00 94.75 103 ARG A N 1
ATOM 791 C CA . ARG A 1 103 ? 17.129 -1.265 -13.424 1.00 94.75 103 ARG A CA 1
ATOM 792 C C . ARG A 1 103 ? 18.555 -1.461 -13.924 1.00 94.75 103 ARG A C 1
ATOM 794 O O . ARG A 1 103 ? 19.083 -2.559 -13.791 1.00 94.75 103 ARG A O 1
ATOM 801 N N . VAL A 1 104 ? 19.182 -0.444 -14.500 1.00 93.81 104 VAL A N 1
ATOM 802 C CA . VAL A 1 104 ? 20.539 -0.549 -15.078 1.00 93.81 104 VAL A CA 1
ATOM 803 C C . VAL A 1 104 ? 21.627 -0.125 -14.075 1.00 93.81 104 VAL A C 1
ATOM 805 O O . VAL A 1 104 ? 21.342 0.708 -13.222 1.00 93.81 104 VAL A O 1
ATOM 808 N N . PRO A 1 105 ? 22.863 -0.664 -14.147 1.00 87.06 105 PRO A N 1
ATOM 809 C CA . PRO A 1 105 ? 23.879 -0.496 -13.093 1.00 87.06 105 PRO A CA 1
ATOM 810 C C . PRO A 1 105 ? 24.658 0.835 -13.098 1.00 87.06 105 PRO A C 1
ATOM 812 O O . PRO A 1 105 ? 25.261 1.190 -12.090 1.00 87.06 105 PRO A O 1
ATOM 815 N N . SER A 1 106 ? 24.704 1.579 -14.209 1.00 75.94 106 SER A N 1
ATOM 816 C CA . SER A 1 106 ? 25.454 2.846 -14.288 1.00 75.94 106 SER A CA 1
ATOM 817 C C . SER A 1 106 ? 24.531 4.043 -14.086 1.00 75.94 106 SER A C 1
ATOM 819 O O . SER A 1 106 ? 23.638 4.259 -14.906 1.00 75.94 106 SER A O 1
ATOM 821 N N . ARG A 1 107 ? 24.762 4.809 -13.002 1.00 75.25 107 ARG A N 1
ATOM 822 C CA . ARG A 1 107 ? 23.859 5.870 -12.505 1.00 75.25 107 ARG A CA 1
ATOM 823 C C . ARG A 1 107 ? 22.427 5.345 -12.425 1.00 75.25 107 ARG A C 1
ATOM 825 O O . ARG A 1 107 ? 21.585 5.697 -13.253 1.00 75.25 107 ARG A O 1
ATOM 832 N N . GLU A 1 108 ? 22.228 4.410 -11.495 1.00 82.75 108 GLU A N 1
ATOM 833 C CA . GLU A 1 108 ? 21.077 3.510 -11.436 1.00 82.75 108 GLU A CA 1
ATOM 834 C C . GLU A 1 108 ? 19.746 4.194 -11.770 1.00 82.75 108 GLU A C 1
ATOM 836 O O . GLU A 1 108 ? 19.289 5.115 -11.094 1.00 82.75 108 GLU A O 1
ATOM 841 N N . HIS A 1 109 ? 19.116 3.736 -12.848 1.00 88.44 109 HIS A N 1
ATOM 842 C CA . HIS A 1 109 ? 17.804 4.200 -13.283 1.00 88.44 109 HIS A CA 1
ATOM 843 C C . HIS A 1 109 ? 17.073 3.093 -14.043 1.00 88.44 109 HIS A C 1
ATOM 845 O O . HIS A 1 109 ? 17.568 1.975 -14.181 1.00 88.44 109 HIS A O 1
ATOM 851 N N . TRP A 1 110 ? 15.869 3.406 -14.516 1.00 93.69 110 TRP A N 1
ATOM 852 C CA . TRP A 1 110 ? 14.955 2.438 -15.107 1.00 93.69 110 TRP A CA 1
ATOM 853 C C . TRP A 1 110 ? 14.776 2.681 -16.604 1.00 93.69 110 TRP A C 1
ATOM 855 O O . TRP A 1 110 ? 14.352 3.768 -16.997 1.00 93.69 110 TRP A O 1
ATOM 865 N N . VAL A 1 111 ? 15.023 1.655 -17.415 1.00 96.88 111 VAL A N 1
ATOM 866 C CA . VAL A 1 111 ? 14.806 1.636 -18.874 1.00 96.88 111 VAL A CA 1
ATOM 867 C C . VAL A 1 111 ? 13.749 0.592 -19.232 1.00 96.88 111 VAL A C 1
ATOM 869 O O . VAL A 1 111 ? 13.417 -0.250 -18.404 1.00 96.88 111 VAL A O 1
ATOM 872 N N . VAL A 1 112 ? 13.215 0.607 -20.454 1.00 98.50 112 VAL A N 1
ATOM 873 C CA . VAL A 1 112 ? 12.254 -0.415 -20.912 1.00 98.50 112 VAL A CA 1
ATOM 874 C C . VAL A 1 112 ? 12.881 -1.264 -22.003 1.00 98.50 112 VAL A C 1
ATOM 876 O O . VAL A 1 112 ? 13.159 -0.744 -23.076 1.00 98.50 112 VAL A O 1
ATOM 879 N N . ALA A 1 113 ? 13.065 -2.559 -21.763 1.00 98.44 113 ALA A N 1
ATOM 880 C CA . ALA A 1 113 ? 13.392 -3.526 -22.802 1.00 98.44 113 ALA A CA 1
ATOM 881 C C . ALA A 1 113 ? 12.170 -3.776 -23.695 1.00 98.44 113 ALA A C 1
ATOM 883 O O . ALA A 1 113 ? 11.065 -4.019 -23.202 1.00 98.44 113 ALA A O 1
ATOM 884 N N . THR A 1 114 ? 12.371 -3.701 -25.009 1.00 97.62 114 THR A N 1
ATOM 885 C CA . THR A 1 114 ? 11.290 -3.712 -26.012 1.00 97.62 114 THR A CA 1
ATOM 886 C C . THR A 1 114 ? 11.475 -4.746 -27.115 1.00 97.62 114 THR A C 1
ATOM 888 O O . THR A 1 114 ? 10.533 -5.023 -27.854 1.00 97.62 114 THR A O 1
ATOM 891 N N . GLY A 1 115 ? 12.668 -5.322 -27.248 1.00 97.56 115 GLY A N 1
ATOM 892 C CA . GLY A 1 115 ? 12.996 -6.241 -28.330 1.00 97.56 115 GLY A CA 1
ATOM 893 C C . GLY A 1 115 ? 14.326 -6.941 -28.097 1.00 97.56 115 GLY A C 1
ATOM 894 O O . GLY A 1 115 ? 15.041 -6.631 -27.148 1.00 97.56 115 GLY A O 1
ATOM 895 N N . ILE A 1 116 ? 14.666 -7.872 -28.985 1.00 97.62 116 ILE A N 1
ATOM 896 C CA . ILE A 1 116 ? 15.947 -8.585 -28.980 1.00 97.62 116 ILE A CA 1
ATOM 897 C C . ILE A 1 116 ? 16.622 -8.359 -30.329 1.00 97.62 116 ILE A C 1
ATOM 899 O O . ILE A 1 116 ? 15.997 -8.515 -31.379 1.00 97.62 116 ILE A O 1
ATOM 903 N N . GLN A 1 117 ? 17.906 -8.015 -30.307 1.00 96.31 117 GLN A N 1
ATOM 904 C CA . GLN A 1 117 ? 18.738 -7.907 -31.499 1.00 96.31 117 GLN A CA 1
ATOM 905 C C . GLN A 1 117 ? 20.172 -8.304 -31.149 1.00 96.31 117 GLN A C 1
ATOM 907 O O . GLN A 1 117 ? 20.695 -7.849 -30.145 1.00 96.31 117 GLN A O 1
ATOM 912 N N . ASN A 1 118 ? 20.820 -9.125 -31.982 1.00 89.50 118 ASN A N 1
ATOM 913 C CA . ASN A 1 118 ? 22.243 -9.478 -31.848 1.00 89.50 118 ASN A CA 1
ATOM 914 C C . ASN A 1 118 ? 22.673 -9.910 -30.426 1.00 89.50 118 ASN A C 1
ATOM 916 O O . ASN A 1 118 ? 23.721 -9.484 -29.954 1.00 89.50 118 ASN A O 1
ATOM 920 N N . ASP A 1 119 ? 21.879 -10.760 -29.762 1.00 92.19 119 ASP A N 1
ATOM 921 C CA . ASP A 1 119 ? 22.157 -11.276 -28.404 1.00 92.19 119 ASP A CA 1
ATOM 922 C C . ASP A 1 119 ? 22.152 -10.204 -27.286 1.00 92.19 119 ASP A C 1
ATOM 924 O O . ASP A 1 119 ? 22.705 -10.383 -26.200 1.00 92.19 119 ASP A O 1
ATOM 928 N N . THR A 1 120 ? 21.487 -9.074 -27.539 1.00 97.56 120 THR A N 1
ATOM 929 C CA . THR A 1 120 ? 21.166 -8.047 -26.542 1.00 97.56 120 THR A CA 1
ATOM 930 C C . THR A 1 120 ? 19.694 -7.635 -26.624 1.00 97.56 120 THR A C 1
ATOM 932 O O . THR A 1 120 ? 18.964 -8.009 -27.551 1.00 97.56 120 THR A O 1
ATOM 935 N N . PHE A 1 121 ? 19.249 -6.857 -25.640 1.00 98.44 121 PHE A N 1
ATOM 936 C CA . PHE A 1 121 ? 17.919 -6.268 -25.597 1.00 98.44 121 PHE A CA 1
ATOM 937 C C . PHE A 1 121 ? 17.939 -4.858 -26.175 1.00 98.44 121 PHE A C 1
ATOM 939 O O . PHE A 1 121 ? 18.737 -4.020 -25.758 1.00 98.44 121 PHE A O 1
ATOM 946 N N . LEU A 1 122 ? 17.016 -4.578 -27.094 1.00 98.44 122 LEU A N 1
ATOM 947 C CA . LEU A 1 122 ? 16.679 -3.208 -27.467 1.00 98.44 122 LEU A CA 1
ATOM 948 C C . LEU A 1 122 ? 15.983 -2.541 -26.283 1.00 98.44 122 LEU A C 1
ATOM 950 O O . LEU A 1 122 ? 15.122 -3.159 -25.650 1.00 98.44 122 LEU A O 1
ATOM 954 N N . ILE A 1 123 ? 16.339 -1.291 -26.001 1.00 98.25 123 ILE A N 1
ATOM 955 C CA . ILE A 1 123 ? 15.792 -0.531 -24.879 1.00 98.25 123 ILE A CA 1
ATOM 956 C C . ILE A 1 123 ? 15.274 0.836 -25.316 1.00 98.25 123 ILE A C 1
ATOM 958 O O . ILE A 1 123 ? 15.807 1.467 -26.227 1.00 98.25 123 ILE A O 1
ATOM 962 N N . ASN A 1 124 ? 14.267 1.316 -24.595 1.00 97.94 124 ASN A N 1
ATOM 963 C CA . ASN A 1 124 ? 13.916 2.722 -24.530 1.00 97.94 124 ASN A CA 1
ATOM 964 C C . ASN A 1 124 ? 14.438 3.278 -23.206 1.00 97.94 124 ASN A C 1
ATOM 966 O O . ASN A 1 124 ? 13.932 2.935 -22.134 1.00 97.94 124 ASN A O 1
ATOM 970 N N . ASP A 1 125 ? 15.451 4.130 -23.293 1.00 95.94 125 ASP A N 1
ATOM 971 C CA . ASP A 1 125 ? 16.066 4.786 -22.148 1.00 95.94 125 ASP A CA 1
ATOM 972 C C . ASP A 1 125 ? 15.486 6.207 -21.980 1.00 95.94 125 ASP A C 1
ATOM 974 O O . ASP A 1 125 ? 15.615 7.039 -22.882 1.00 95.94 125 ASP A O 1
ATOM 978 N N . PRO A 1 126 ? 14.795 6.508 -20.863 1.00 93.81 126 PRO A N 1
ATOM 979 C CA . PRO A 1 126 ? 14.193 7.821 -20.647 1.00 93.81 126 PRO A CA 1
ATOM 980 C C . PRO A 1 126 ? 15.194 8.907 -20.223 1.00 93.81 126 PRO A C 1
ATOM 982 O O . PRO A 1 126 ? 14.820 10.080 -20.194 1.00 93.81 126 PRO A O 1
ATOM 985 N N . ALA A 1 127 ? 16.421 8.544 -19.845 1.00 89.69 127 ALA A N 1
ATOM 986 C CA . ALA A 1 127 ? 17.445 9.473 -19.374 1.00 89.69 127 ALA A CA 1
ATOM 987 C C . ALA A 1 127 ? 18.470 9.812 -20.460 1.00 89.69 127 ALA A C 1
ATOM 989 O O . ALA A 1 127 ? 18.963 10.940 -20.520 1.00 89.69 127 ALA A O 1
ATOM 990 N N . TYR A 1 128 ? 18.788 8.847 -21.319 1.00 90.56 128 TYR A N 1
ATOM 991 C CA . TYR A 1 128 ? 19.877 8.952 -22.282 1.00 90.56 128 TYR A CA 1
ATOM 992 C C . TYR A 1 128 ? 19.463 8.456 -23.665 1.00 90.56 128 TYR A C 1
ATOM 994 O O . TYR A 1 128 ? 18.558 7.648 -23.820 1.00 90.56 128 TYR A O 1
ATOM 1002 N N . ASN A 1 129 ? 20.174 8.898 -24.704 1.00 92.50 129 ASN A N 1
ATOM 1003 C CA . ASN A 1 129 ? 19.946 8.429 -26.072 1.00 92.50 129 ASN A CA 1
ATOM 1004 C C . ASN A 1 129 ? 20.622 7.065 -26.328 1.00 92.50 129 ASN A C 1
ATOM 1006 O O . ASN A 1 129 ? 21.430 6.930 -27.250 1.00 92.50 129 ASN A O 1
ATOM 1010 N N . ARG A 1 130 ? 20.342 6.079 -25.469 1.00 94.31 130 ARG A N 1
ATOM 1011 C CA . ARG A 1 130 ? 20.808 4.692 -25.588 1.00 94.31 130 ARG A CA 1
ATOM 1012 C C . ARG A 1 130 ? 19.663 3.815 -26.070 1.00 94.31 130 ARG A C 1
ATOM 1014 O O . ARG A 1 130 ? 18.515 4.019 -25.690 1.00 94.31 130 ARG A O 1
ATOM 1021 N N . THR A 1 131 ? 19.982 2.858 -26.933 1.00 96.81 131 THR A N 1
ATOM 1022 C CA . THR A 1 131 ? 18.970 2.059 -27.651 1.00 96.81 131 THR A CA 1
ATOM 1023 C C . THR A 1 131 ? 19.126 0.555 -27.462 1.00 96.81 131 THR A C 1
ATOM 1025 O O . THR A 1 131 ? 18.248 -0.199 -27.874 1.00 96.81 131 THR A O 1
ATOM 1028 N N . ALA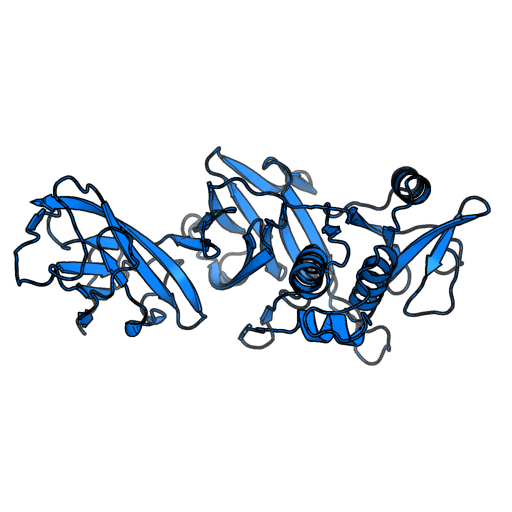 A 1 132 ? 20.200 0.109 -26.808 1.00 97.38 132 ALA A N 1
ATOM 1029 C CA . ALA A 1 132 ? 20.435 -1.293 -26.490 1.00 97.38 132 ALA A CA 1
ATOM 1030 C C . ALA A 1 132 ? 21.096 -1.456 -25.111 1.00 97.38 132 ALA A C 1
ATOM 1032 O O . ALA A 1 132 ? 21.759 -0.542 -24.613 1.00 97.38 132 ALA A O 1
ATOM 1033 N N . LEU A 1 133 ? 20.883 -2.616 -24.486 1.00 97.12 133 LEU A N 1
ATOM 1034 C CA . LEU A 1 133 ? 21.426 -2.945 -23.166 1.00 97.12 133 LEU A CA 1
ATOM 1035 C C . LEU A 1 133 ? 22.936 -3.236 -23.214 1.00 97.12 133 LEU A C 1
ATOM 1037 O O . LEU A 1 133 ? 23.611 -3.123 -22.195 1.00 97.12 133 LEU A O 1
ATOM 1041 N N . ASP A 1 134 ? 23.488 -3.583 -24.378 1.00 96.62 134 ASP A N 1
ATOM 1042 C CA . ASP A 1 134 ? 24.926 -3.788 -24.592 1.00 96.62 134 ASP A CA 1
ATOM 1043 C C . ASP A 1 134 ? 25.748 -2.491 -24.672 1.00 96.62 134 ASP A C 1
ATOM 1045 O O . ASP A 1 134 ? 26.969 -2.555 -24.845 1.00 96.62 134 ASP A O 1
ATOM 1049 N N . ASP A 1 135 ? 25.120 -1.322 -24.488 1.00 96.12 135 ASP A N 1
ATOM 1050 C CA . ASP A 1 135 ? 25.837 -0.059 -24.318 1.00 96.12 135 ASP A CA 1
ATOM 1051 C C . ASP A 1 135 ? 26.934 -0.221 -23.244 1.00 96.12 135 ASP A C 1
ATOM 1053 O O . ASP A 1 135 ? 26.672 -0.806 -22.184 1.00 96.12 135 ASP A O 1
ATOM 1057 N N . PRO A 1 136 ? 28.161 0.295 -23.462 1.00 94.69 136 PRO A N 1
ATOM 1058 C CA . PRO A 1 136 ? 29.263 0.132 -22.515 1.00 94.69 136 PRO A CA 1
ATOM 1059 C C . PRO A 1 136 ? 28.951 0.593 -21.086 1.00 94.69 136 PRO A C 1
ATOM 1061 O O . PRO A 1 136 ? 29.576 0.100 -20.149 1.00 94.69 136 PRO A O 1
ATOM 1064 N N . ALA A 1 137 ? 28.003 1.520 -20.901 1.00 92.69 137 ALA A N 1
ATOM 1065 C CA . ALA A 1 137 ? 27.558 1.937 -19.574 1.00 92.69 137 ALA A CA 1
ATOM 1066 C C . ALA A 1 137 ? 26.779 0.835 -18.832 1.00 92.69 137 ALA A C 1
ATOM 1068 O O . ALA A 1 137 ? 26.809 0.787 -17.607 1.00 92.69 137 ALA A O 1
ATOM 1069 N N . TYR A 1 138 ? 26.080 -0.045 -19.547 1.00 94.56 138 TYR A N 1
ATOM 1070 C CA . TYR A 1 138 ? 25.211 -1.079 -18.970 1.00 94.56 138 TYR A CA 1
ATOM 1071 C C . TYR A 1 138 ? 25.839 -2.471 -19.026 1.00 94.56 138 TYR A C 1
ATOM 1073 O O . TYR A 1 138 ? 25.534 -3.317 -18.187 1.00 94.56 138 TYR A O 1
ATOM 1081 N N . GLY A 1 139 ? 26.751 -2.706 -19.974 1.00 94.69 139 GLY A N 1
ATOM 1082 C CA . GLY A 1 139 ? 27.515 -3.949 -20.059 1.00 94.69 139 GLY A CA 1
ATOM 1083 C C . GLY A 1 139 ? 26.648 -5.174 -20.352 1.00 94.69 139 GLY A C 1
ATOM 1084 O O . GLY A 1 139 ? 26.947 -6.258 -19.856 1.00 94.69 139 GLY A O 1
ATOM 1085 N N . ASN A 1 140 ? 25.567 -4.997 -21.121 1.00 96.19 140 ASN A N 1
ATOM 1086 C CA . ASN A 1 140 ? 24.558 -6.020 -21.418 1.00 96.19 140 ASN A CA 1
ATOM 1087 C C . ASN A 1 140 ? 23.935 -6.651 -20.160 1.00 96.19 140 ASN A C 1
ATOM 1089 O O . ASN A 1 140 ? 23.600 -7.837 -20.143 1.00 96.19 140 ASN A O 1
ATOM 1093 N N . ASN A 1 141 ? 23.809 -5.861 -19.091 1.00 95.94 141 ASN A N 1
ATOM 1094 C CA . ASN A 1 141 ? 23.336 -6.323 -17.796 1.00 95.94 141 ASN A CA 1
ATOM 1095 C C . ASN A 1 141 ? 22.339 -5.347 -17.160 1.00 95.94 141 ASN A C 1
ATOM 1097 O O . ASN A 1 141 ? 22.338 -4.146 -17.433 1.00 95.94 141 ASN A O 1
ATOM 1101 N N . ALA A 1 142 ? 21.514 -5.879 -16.265 1.00 96.69 142 ALA A N 1
ATOM 1102 C CA . ALA A 1 142 ? 20.643 -5.116 -15.388 1.00 96.69 142 ALA A CA 1
ATOM 1103 C C . ALA A 1 142 ? 20.688 -5.709 -13.972 1.00 96.69 142 ALA A C 1
ATOM 1105 O O . ALA A 1 142 ? 21.220 -6.793 -13.746 1.00 96.69 142 ALA A O 1
ATOM 1106 N N . LEU A 1 143 ? 20.163 -4.961 -13.011 1.00 94.38 143 LEU A N 1
ATOM 1107 C CA . LEU A 1 143 ? 20.129 -5.315 -11.595 1.00 94.38 143 LEU A CA 1
ATOM 1108 C C . LEU A 1 143 ? 18.780 -5.927 -11.211 1.00 94.38 143 LEU A C 1
ATOM 1110 O O . LEU A 1 143 ? 18.727 -6.924 -10.503 1.00 94.38 143 LEU A O 1
ATOM 1114 N N . ALA A 1 144 ? 17.688 -5.360 -11.723 1.00 95.00 144 ALA A N 1
ATOM 1115 C CA . ALA A 1 144 ? 16.331 -5.774 -11.391 1.00 95.00 144 ALA A CA 1
ATOM 1116 C C . ALA A 1 144 ? 15.396 -5.626 -12.592 1.00 95.00 144 ALA A C 1
ATOM 1118 O O . ALA A 1 144 ? 15.685 -4.878 -13.531 1.00 95.00 144 ALA A O 1
ATOM 1119 N N . ALA A 1 145 ? 14.253 -6.302 -12.532 1.00 96.88 145 ALA A N 1
ATOM 1120 C CA . ALA A 1 145 ? 13.184 -6.211 -13.511 1.00 96.88 145 ALA A CA 1
ATOM 1121 C C . ALA A 1 145 ? 11.823 -5.935 -12.849 1.00 96.88 145 ALA A C 1
ATOM 1123 O O . ALA A 1 145 ? 11.552 -6.339 -11.713 1.00 96.88 145 ALA A O 1
ATOM 1124 N N . ARG A 1 146 ? 10.952 -5.226 -13.571 1.00 97.12 146 ARG A N 1
ATOM 1125 C CA . ARG A 1 146 ? 9.542 -5.006 -13.225 1.00 97.12 146 ARG A CA 1
ATOM 1126 C C . ARG A 1 146 ? 8.695 -5.406 -14.420 1.00 97.12 146 ARG A C 1
ATOM 1128 O O . ARG A 1 146 ? 8.896 -4.911 -15.533 1.00 97.12 146 ARG A O 1
ATOM 1135 N N . ASN A 1 147 ? 7.754 -6.305 -14.173 1.00 96.38 147 ASN A N 1
ATOM 1136 C CA . ASN A 1 147 ? 6.960 -6.937 -15.213 1.00 96.38 147 ASN A CA 1
ATOM 1137 C C . ASN A 1 147 ? 5.485 -6.566 -15.061 1.00 96.38 147 ASN A C 1
ATOM 1139 O O . ASN A 1 147 ? 4.966 -6.444 -13.950 1.00 96.38 147 ASN A O 1
ATOM 1143 N N . TYR A 1 148 ? 4.806 -6.434 -16.196 1.00 97.75 148 TYR A N 1
ATOM 1144 C CA . TYR A 1 148 ? 3.373 -6.179 -16.259 1.00 97.75 148 TYR A CA 1
ATOM 1145 C C . TYR A 1 148 ? 2.719 -7.128 -17.246 1.00 97.75 148 TYR A C 1
ATOM 1147 O O . TYR A 1 148 ? 3.334 -7.542 -18.230 1.00 97.75 148 TYR A O 1
ATOM 1155 N N . GLN A 1 149 ? 1.440 -7.411 -17.029 1.00 96.12 149 GLN A N 1
ATOM 1156 C CA . GLN A 1 149 ? 0.631 -8.165 -17.978 1.00 96.12 149 GLN A CA 1
ATOM 1157 C C . GLN A 1 149 ? -0.763 -7.570 -18.129 1.00 96.12 149 GLN A C 1
ATOM 1159 O O . GLN A 1 149 ? -1.260 -6.890 -17.233 1.00 96.12 149 GLN A O 1
ATOM 1164 N N . LYS A 1 150 ? -1.410 -7.863 -19.261 1.00 97.38 150 LYS A N 1
ATOM 1165 C CA . LYS A 1 150 ? -2.826 -7.547 -19.475 1.00 97.38 150 LYS A CA 1
ATOM 1166 C C . LYS A 1 150 ? -3.692 -8.285 -18.462 1.00 97.38 150 LYS A C 1
ATOM 1168 O O . LYS A 1 150 ? -3.411 -9.432 -18.125 1.00 97.38 150 LYS A O 1
ATOM 1173 N N . THR A 1 151 ? -4.771 -7.640 -18.042 1.00 95.75 151 THR A N 1
ATOM 1174 C CA . THR A 1 151 ? -5.720 -8.224 -17.103 1.00 95.75 151 THR A CA 1
ATOM 1175 C C . THR A 1 151 ? -7.150 -7.728 -17.326 1.00 95.75 151 THR A C 1
ATOM 1177 O O . THR A 1 151 ? -7.362 -6.700 -17.971 1.00 95.75 151 THR A O 1
ATOM 1180 N N . ALA A 1 152 ? -8.132 -8.462 -16.801 1.00 92.56 152 ALA A N 1
ATOM 1181 C CA . ALA A 1 152 ? -9.519 -8.009 -16.656 1.00 92.56 152 ALA A CA 1
ATOM 1182 C C . ALA A 1 152 ? -9.837 -7.617 -15.198 1.00 92.56 152 ALA A C 1
ATOM 1184 O O . ALA A 1 152 ? -10.607 -6.691 -14.966 1.00 92.56 152 ALA A O 1
ATOM 1185 N N . SER A 1 153 ? -9.201 -8.301 -14.259 1.00 89.00 153 SER A N 1
ATOM 1186 C CA . SER A 1 153 ? -9.123 -8.136 -12.804 1.00 89.00 153 SER A CA 1
ATOM 1187 C C . SER A 1 153 ? -7.983 -9.084 -12.386 1.00 89.00 153 SER A C 1
ATOM 1189 O O . SER A 1 153 ? -7.592 -9.960 -13.151 1.00 89.00 153 SER A O 1
ATOM 1191 N N . ASP A 1 154 ? -7.318 -8.992 -11.259 1.00 94.06 154 ASP A N 1
ATOM 1192 C CA . ASP A 1 154 ? -7.642 -8.425 -9.966 1.00 94.06 154 ASP A CA 1
ATOM 1193 C C . ASP A 1 154 ? -6.563 -7.381 -9.621 1.00 94.06 154 ASP A C 1
ATOM 1195 O O . ASP A 1 154 ? -5.379 -7.612 -9.887 1.00 94.06 154 ASP A O 1
ATOM 1199 N N . PHE A 1 155 ? -6.972 -6.207 -9.130 1.00 95.75 155 PHE A N 1
ATOM 1200 C CA . PHE A 1 155 ? -6.063 -5.114 -8.752 1.00 95.75 155 PHE A CA 1
ATOM 1201 C C . PHE A 1 155 ? -5.743 -5.093 -7.256 1.00 95.75 155 PHE A C 1
ATOM 1203 O O . PHE A 1 155 ? -5.092 -4.151 -6.794 1.00 95.75 155 PHE A O 1
ATOM 1210 N N . SER A 1 156 ? -6.187 -6.103 -6.511 1.00 95.75 156 SER A N 1
ATOM 1211 C CA . SER A 1 156 ? -5.985 -6.178 -5.077 1.00 95.75 156 SER A CA 1
ATOM 1212 C C . SER A 1 156 ? -4.509 -6.304 -4.717 1.00 95.75 156 SER A C 1
ATOM 1214 O O . SER A 1 156 ? -3.740 -7.073 -5.308 1.00 95.75 156 SER A O 1
ATOM 1216 N N . SER A 1 157 ? -4.100 -5.508 -3.734 1.00 96.44 157 SER A N 1
ATOM 1217 C CA . SER A 1 157 ? -2.755 -5.547 -3.178 1.00 96.44 157 SER A CA 1
ATOM 1218 C C . SER A 1 157 ? -2.747 -5.064 -1.736 1.00 96.44 157 SER A C 1
ATOM 1220 O O . SER A 1 157 ? -3.564 -4.228 -1.350 1.00 96.44 157 SER A O 1
ATOM 1222 N N . PHE A 1 158 ? -1.807 -5.588 -0.957 1.00 97.00 158 PHE A N 1
ATOM 1223 C CA . PHE A 1 158 ? -1.483 -5.125 0.385 1.00 97.00 158 PHE A CA 1
ATOM 1224 C C . PHE A 1 158 ? 0.018 -4.836 0.421 1.00 97.00 158 PHE A C 1
ATOM 1226 O O . PHE A 1 158 ? 0.836 -5.741 0.261 1.00 97.00 158 PHE A O 1
ATOM 1233 N N . GLU A 1 159 ? 0.388 -3.566 0.551 1.00 97.50 159 GLU A N 1
ATOM 1234 C CA . GLU A 1 159 ? 1.771 -3.102 0.461 1.00 97.50 159 GLU A CA 1
ATOM 1235 C C . GLU A 1 159 ? 2.152 -2.322 1.720 1.00 97.50 159 GLU A C 1
ATOM 1237 O O . GLU A 1 159 ? 1.555 -1.291 2.029 1.00 97.50 159 GLU A O 1
ATOM 1242 N N . VAL A 1 160 ? 3.168 -2.802 2.433 1.00 97.31 160 VAL A N 1
ATOM 1243 C CA . VAL A 1 160 ? 3.725 -2.159 3.625 1.00 97.31 160 VAL A CA 1
ATOM 1244 C C . VAL A 1 160 ? 5.106 -1.624 3.290 1.00 97.31 160 VAL A C 1
ATOM 1246 O O . VAL A 1 160 ? 5.950 -2.355 2.772 1.00 97.31 160 VAL A O 1
ATOM 1249 N N . THR A 1 161 ? 5.356 -0.355 3.607 1.00 96.19 161 THR A N 1
ATOM 1250 C CA . THR A 1 161 ? 6.633 0.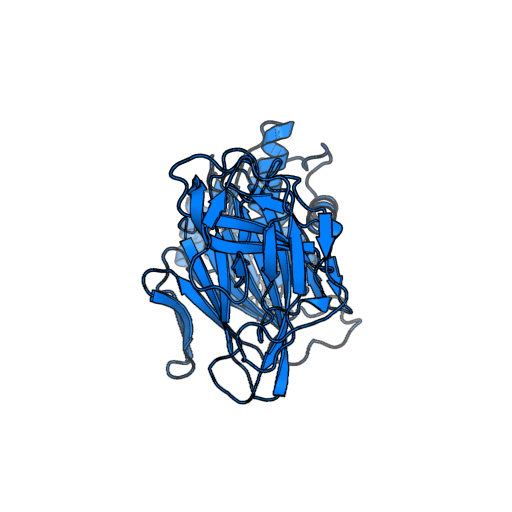304 3.303 1.00 96.19 161 THR A CA 1
ATOM 1251 C C . THR A 1 161 ? 7.203 1.026 4.513 1.00 96.19 161 THR A C 1
ATOM 1253 O O . THR A 1 161 ? 6.508 1.844 5.119 1.00 96.19 161 THR A O 1
ATOM 1256 N N . SER A 1 162 ? 8.477 0.794 4.813 1.00 93.38 162 SER A N 1
ATOM 1257 C CA . SER A 1 162 ? 9.198 1.388 5.943 1.00 93.38 162 SER A CA 1
ATOM 1258 C C . SER A 1 162 ? 10.553 1.921 5.482 1.00 93.38 162 SER A C 1
ATOM 1260 O O . SER A 1 162 ? 11.231 1.273 4.684 1.00 93.38 162 SER A O 1
ATOM 1262 N N . LEU A 1 163 ? 10.963 3.094 5.967 1.00 91.00 163 LEU A N 1
ATOM 1263 C CA . LEU A 1 163 ? 12.311 3.602 5.711 1.00 91.00 163 LEU A CA 1
ATOM 1264 C C . LEU A 1 163 ? 13.338 2.753 6.462 1.00 91.00 163 LEU A C 1
ATOM 1266 O O . LEU A 1 163 ? 13.105 2.328 7.594 1.00 91.00 163 LEU A O 1
ATOM 1270 N N . ALA A 1 164 ? 14.499 2.546 5.843 1.00 89.12 164 ALA A N 1
ATOM 1271 C CA . ALA A 1 164 ? 15.648 2.008 6.557 1.00 89.12 164 ALA A CA 1
ATOM 1272 C C . ALA A 1 164 ? 16.007 2.903 7.766 1.00 89.12 164 ALA A C 1
ATOM 1274 O O . ALA A 1 164 ? 15.910 4.129 7.660 1.00 89.12 164 ALA A O 1
ATOM 1275 N N . PRO A 1 165 ? 16.449 2.315 8.894 1.00 88.88 165 PRO A N 1
ATOM 1276 C CA . PRO A 1 165 ? 16.826 0.906 9.060 1.00 88.88 165 PRO A CA 1
ATOM 1277 C C . PRO A 1 165 ? 15.676 -0.047 9.442 1.00 88.88 165 PRO A C 1
ATOM 1279 O O . PRO A 1 165 ? 15.900 -1.258 9.457 1.00 88.88 165 PRO A O 1
ATOM 1282 N N . SER A 1 166 ? 14.467 0.458 9.704 1.00 89.12 166 SER A N 1
ATOM 1283 C CA . SER A 1 166 ? 13.336 -0.321 10.227 1.00 89.12 166 SER A CA 1
ATOM 1284 C C . SER A 1 166 ? 12.791 -1.321 9.203 1.00 89.12 166 SER A C 1
ATOM 1286 O O . SER A 1 166 ? 12.172 -0.942 8.206 1.00 89.12 166 SER A O 1
ATOM 1288 N N . GLN A 1 167 ? 13.008 -2.611 9.461 1.00 91.75 167 GLN A N 1
ATOM 1289 C CA . GLN A 1 167 ? 12.544 -3.725 8.632 1.00 91.75 167 GLN A CA 1
ATOM 1290 C C . GLN A 1 167 ? 11.105 -4.117 8.962 1.00 91.75 167 GLN A C 1
ATOM 1292 O O . GLN A 1 167 ? 10.582 -3.792 10.026 1.00 91.75 167 GLN A O 1
ATOM 1297 N N . ILE A 1 168 ? 10.477 -4.857 8.049 1.00 94.88 168 ILE A N 1
ATOM 1298 C CA . ILE A 1 168 ? 9.063 -5.228 8.136 1.00 94.88 168 ILE A CA 1
ATOM 1299 C C . ILE A 1 168 ? 8.928 -6.747 8.268 1.00 94.88 168 ILE A C 1
ATOM 1301 O O . ILE A 1 168 ? 9.634 -7.518 7.614 1.00 94.88 168 ILE A O 1
ATOM 1305 N N . LEU A 1 169 ? 7.985 -7.179 9.093 1.00 95.81 169 LEU A N 1
ATOM 1306 C CA . LEU A 1 169 ? 7.452 -8.533 9.094 1.00 95.81 169 LEU A CA 1
ATOM 1307 C C . LEU A 1 169 ? 5.937 -8.445 8.929 1.00 95.81 169 LEU A C 1
ATOM 1309 O O . LEU A 1 169 ? 5.267 -7.788 9.718 1.00 95.81 169 LEU A O 1
ATOM 1313 N N . VAL A 1 170 ? 5.407 -9.129 7.918 1.00 97.88 170 VAL A N 1
ATOM 1314 C CA . VAL A 1 170 ? 3.966 -9.351 7.771 1.00 97.88 170 VAL A CA 1
ATOM 1315 C C . VAL A 1 170 ? 3.657 -10.822 8.016 1.00 97.88 170 VAL A C 1
ATOM 1317 O O . VAL A 1 170 ? 4.373 -11.689 7.516 1.00 97.88 170 VAL A O 1
ATOM 1320 N N . THR A 1 171 ? 2.611 -11.098 8.790 1.00 97.56 171 THR A N 1
ATOM 1321 C CA . THR A 1 171 ? 2.106 -12.446 9.079 1.00 97.56 171 THR A CA 1
ATOM 1322 C C . THR A 1 171 ? 0.609 -12.504 8.786 1.00 97.56 171 THR A C 1
ATOM 1324 O O . THR A 1 171 ? -0.110 -11.588 9.177 1.00 97.56 171 THR A O 1
ATOM 1327 N N . ASP A 1 172 ? 0.140 -13.552 8.113 1.00 97.12 172 ASP A N 1
ATOM 1328 C CA . ASP A 1 172 ? -1.295 -13.790 7.881 1.00 97.12 172 ASP A CA 1
ATOM 1329 C C . ASP A 1 172 ? -1.935 -14.676 8.970 1.00 97.12 172 ASP A C 1
ATOM 1331 O O . ASP A 1 172 ? -1.241 -15.143 9.882 1.00 97.12 172 ASP A O 1
ATOM 1335 N N . SER A 1 173 ? -3.247 -14.937 8.904 1.00 95.25 173 SER A N 1
ATOM 1336 C CA . SER A 1 173 ? -3.940 -15.719 9.947 1.00 95.25 173 SER A CA 1
ATOM 1337 C C . SER A 1 173 ? -3.551 -17.200 9.986 1.00 95.25 173 SER A C 1
ATOM 1339 O O . SER A 1 173 ? -3.737 -17.866 11.009 1.00 95.25 173 SER A O 1
ATOM 1341 N N . GLU A 1 174 ? -2.968 -17.727 8.905 1.00 96.88 174 GLU A N 1
ATOM 1342 C CA . GLU A 1 174 ? -2.391 -19.073 8.863 1.00 96.88 174 GLU A CA 1
ATOM 1343 C C . GLU A 1 174 ? -0.999 -19.132 9.523 1.00 96.88 174 GLU A C 1
ATOM 1345 O O . GLU A 1 174 ? -0.443 -20.218 9.714 1.00 96.88 174 GLU A O 1
ATOM 1350 N N . GLY A 1 175 ? -0.433 -17.981 9.898 1.00 96.88 175 GLY A N 1
ATOM 1351 C CA . GLY A 1 175 ? 0.891 -17.860 10.500 1.00 96.88 175 GLY A CA 1
ATOM 1352 C C . GLY A 1 175 ? 2.038 -17.889 9.488 1.00 96.88 175 GLY A C 1
ATOM 1353 O O . GLY A 1 175 ? 3.192 -18.060 9.893 1.00 96.88 175 GLY A O 1
ATOM 1354 N N . ARG A 1 176 ? 1.750 -17.741 8.187 1.00 97.88 176 ARG A N 1
ATOM 1355 C CA . ARG A 1 176 ? 2.767 -17.616 7.131 1.00 97.88 176 ARG A CA 1
ATOM 1356 C C . ARG A 1 176 ? 3.345 -16.206 7.170 1.00 97.88 176 ARG A C 1
ATOM 1358 O O . ARG A 1 176 ? 2.631 -15.249 7.454 1.00 97.88 176 ARG A O 1
ATOM 1365 N N . ARG A 1 177 ? 4.641 -16.069 6.892 1.00 97.25 177 ARG A N 1
ATOM 1366 C CA . ARG A 1 177 ? 5.383 -14.814 7.068 1.00 97.25 177 ARG A CA 1
ATOM 1367 C C . ARG A 1 177 ? 6.037 -14.319 5.787 1.00 97.25 177 ARG A C 1
ATOM 1369 O O . ARG A 1 177 ? 6.642 -15.100 5.052 1.00 97.25 177 ARG A O 1
ATOM 1376 N N . THR A 1 178 ? 6.037 -13.001 5.623 1.00 98.19 178 THR A N 1
ATOM 1377 C CA . THR A 1 178 ? 6.843 -12.286 4.631 1.00 98.19 178 THR A CA 1
ATOM 1378 C C . THR A 1 178 ? 7.770 -11.304 5.335 1.00 98.19 178 THR A C 1
ATOM 1380 O O . THR A 1 178 ? 7.311 -10.366 5.987 1.00 98.19 178 THR A O 1
ATOM 1383 N N . ARG A 1 179 ? 9.082 -11.558 5.274 1.00 95.81 179 ARG A N 1
ATOM 1384 C CA . ARG A 1 179 ? 10.116 -10.817 6.020 1.00 95.81 179 ARG A CA 1
ATOM 1385 C C . ARG A 1 179 ? 11.503 -10.992 5.413 1.00 95.81 179 ARG A C 1
ATOM 1387 O O . ARG A 1 179 ? 11.742 -11.929 4.659 1.00 95.81 179 ARG A O 1
ATOM 1394 N N . PHE A 1 180 ? 12.462 -10.202 5.879 1.00 93.75 180 PHE A N 1
ATOM 1395 C CA . PHE A 1 180 ? 13.878 -10.540 5.753 1.00 93.75 180 PHE A CA 1
ATOM 1396 C C . PHE A 1 180 ? 14.339 -11.440 6.902 1.00 93.75 180 PHE A C 1
ATOM 1398 O O . PHE A 1 180 ? 14.062 -11.166 8.074 1.00 93.75 180 PHE A O 1
ATOM 1405 N N . ASP A 1 181 ? 15.074 -12.505 6.590 1.00 89.19 181 ASP A N 1
ATOM 1406 C CA . ASP A 1 181 ? 15.760 -13.336 7.571 1.00 89.19 181 ASP A CA 1
ATOM 1407 C C . ASP A 1 181 ? 17.257 -12.980 7.646 1.00 89.19 181 ASP A C 1
ATOM 1409 O O . ASP A 1 181 ? 18.034 -13.365 6.769 1.00 89.19 181 ASP A O 1
ATOM 1413 N N . PRO A 1 182 ? 17.709 -12.300 8.719 1.00 85.38 182 PRO A N 1
ATOM 1414 C CA . PRO A 1 182 ? 19.103 -11.893 8.854 1.00 85.38 182 PRO A CA 1
ATOM 1415 C C . PRO A 1 182 ? 20.051 -13.080 9.055 1.00 85.38 182 PRO A C 1
ATOM 1417 O O . PRO A 1 182 ? 21.247 -12.943 8.815 1.00 85.38 182 PRO A O 1
ATOM 1420 N N . SER A 1 183 ? 19.550 -14.249 9.479 1.00 87.94 183 SER A N 1
ATOM 1421 C CA . SER A 1 183 ? 20.396 -15.430 9.683 1.00 87.94 183 SER A CA 1
ATOM 1422 C C . SER A 1 183 ? 20.849 -16.058 8.363 1.00 87.94 183 SER A C 1
ATOM 1424 O O . SER A 1 183 ? 21.969 -16.559 8.264 1.00 87.94 183 SER A O 1
ATOM 1426 N N . THR A 1 184 ? 19.999 -15.979 7.339 1.00 90.62 184 THR A N 1
ATOM 1427 C CA . THR A 1 184 ? 20.265 -16.465 5.980 1.00 90.62 184 THR A CA 1
ATOM 1428 C C . THR A 1 184 ? 20.590 -15.336 5.002 1.00 90.62 184 THR A C 1
ATOM 1430 O O . THR A 1 184 ? 21.031 -15.611 3.891 1.00 90.62 184 THR A O 1
ATOM 1433 N N . SER A 1 185 ? 20.425 -14.074 5.420 1.00 87.81 185 SER A N 1
ATOM 1434 C CA . SER A 1 185 ? 20.555 -12.878 4.576 1.00 87.81 185 SER A CA 1
ATOM 1435 C C . SER A 1 185 ? 19.664 -12.942 3.331 1.00 87.81 185 SER A C 1
ATOM 1437 O O . SER A 1 185 ? 20.094 -12.593 2.233 1.00 87.81 185 SER A O 1
ATOM 1439 N N . SER A 1 186 ? 18.433 -13.431 3.495 1.00 90.56 186 SER A N 1
ATOM 1440 C CA . SER A 1 186 ? 17.498 -13.651 2.388 1.00 90.56 186 SER A CA 1
ATOM 1441 C C . SER A 1 186 ? 16.057 -13.324 2.772 1.00 90.56 186 SER A C 1
ATOM 1443 O O . SER A 1 186 ? 15.709 -13.291 3.954 1.00 90.56 186 SER A O 1
ATOM 1445 N N . ALA A 1 187 ? 15.222 -13.063 1.768 1.00 93.62 187 ALA A N 1
ATOM 1446 C CA . ALA A 1 187 ? 13.784 -12.929 1.949 1.00 93.62 187 ALA A CA 1
ATOM 1447 C C . ALA A 1 187 ? 13.145 -14.287 2.286 1.00 93.62 187 ALA A C 1
ATOM 1449 O O . ALA A 1 187 ? 13.494 -15.322 1.720 1.00 93.62 187 ALA A O 1
ATOM 1450 N N . VAL A 1 188 ? 12.186 -14.264 3.206 1.00 96.06 188 VAL A N 1
ATOM 1451 C CA . VAL A 1 188 ? 11.255 -15.354 3.504 1.00 96.06 188 VAL A CA 1
ATOM 1452 C C . VAL A 1 188 ? 9.887 -14.878 3.041 1.00 96.06 188 VAL A C 1
ATOM 1454 O O . VAL A 1 188 ? 9.414 -13.864 3.541 1.00 96.06 188 VAL A O 1
ATOM 1457 N N . GLU A 1 189 ? 9.282 -15.583 2.089 1.00 97.12 189 GLU A N 1
ATOM 1458 C CA . GLU A 1 189 ? 8.042 -15.198 1.394 1.00 97.12 189 GLU A CA 1
ATOM 1459 C C . GLU A 1 189 ? 7.034 -16.360 1.469 1.00 97.12 189 GLU A C 1
ATOM 1461 O O . GLU A 1 189 ? 6.705 -17.005 0.476 1.00 97.12 189 GLU A O 1
ATOM 1466 N N . GLU A 1 190 ? 6.609 -16.714 2.686 1.00 98.00 190 GLU A N 1
ATOM 1467 C CA . GLU A 1 190 ? 5.708 -17.852 2.929 1.00 98.00 190 GLU A CA 1
ATOM 1468 C C . GLU A 1 190 ? 4.249 -17.518 2.571 1.00 98.00 190 GLU A C 1
ATOM 1470 O O . GLU A 1 190 ? 3.481 -18.425 2.242 1.00 98.00 190 GLU A O 1
ATOM 1475 N N . ILE A 1 191 ? 3.856 -16.238 2.637 1.00 98.38 191 ILE A N 1
ATOM 1476 C CA . ILE A 1 191 ? 2.520 -15.790 2.223 1.00 98.38 191 ILE A CA 1
ATOM 1477 C C . ILE A 1 191 ? 2.420 -15.919 0.689 1.00 98.38 191 ILE A C 1
ATOM 1479 O O . ILE A 1 191 ? 3.314 -15.442 -0.022 1.00 98.38 191 ILE A O 1
ATOM 1483 N N . PRO A 1 192 ? 1.362 -16.545 0.138 1.00 97.62 192 PRO A N 1
ATOM 1484 C CA . PRO A 1 192 ? 1.190 -16.681 -1.302 1.00 97.62 192 PRO A CA 1
ATOM 1485 C C . PRO A 1 192 ? 1.255 -15.337 -2.031 1.00 97.62 192 PRO A C 1
ATOM 1487 O O . PRO A 1 192 ? 0.624 -14.371 -1.615 1.00 97.62 192 PRO A O 1
ATOM 1490 N N . ASN A 1 193 ? 1.989 -15.305 -3.148 1.00 96.75 193 ASN A N 1
ATOM 1491 C CA . ASN A 1 193 ? 2.123 -14.122 -4.007 1.00 96.75 193 ASN A CA 1
ATOM 1492 C C . ASN A 1 193 ? 2.616 -12.866 -3.254 1.00 96.75 193 ASN A C 1
ATOM 1494 O O . ASN A 1 193 ? 2.232 -11.735 -3.568 1.00 96.75 193 ASN A O 1
ATOM 1498 N N . SER A 1 194 ? 3.455 -13.087 -2.240 1.00 98.12 194 SER A N 1
ATOM 1499 C CA . SER A 1 194 ? 4.112 -12.037 -1.472 1.00 98.12 194 SER A CA 1
ATOM 1500 C C . SER A 1 194 ? 5.574 -11.867 -1.869 1.00 98.12 194 SER A C 1
ATOM 1502 O O . SER A 1 194 ? 6.206 -12.796 -2.365 1.00 98.12 194 SER A O 1
ATOM 1504 N N . PHE A 1 195 ? 6.099 -10.669 -1.631 1.00 97.81 195 PHE A N 1
ATOM 1505 C CA . PHE A 1 195 ? 7.459 -10.276 -1.961 1.00 97.81 195 PHE A CA 1
ATOM 1506 C C . PHE A 1 195 ? 8.048 -9.442 -0.830 1.00 97.81 195 PHE A C 1
ATOM 1508 O O . PHE A 1 195 ? 7.364 -8.565 -0.294 1.00 97.81 195 PHE A O 1
ATOM 1515 N N . TYR A 1 196 ? 9.324 -9.660 -0.520 1.00 97.12 196 TYR A N 1
ATOM 1516 C CA . TYR A 1 196 ? 10.111 -8.793 0.353 1.00 97.12 196 TYR A CA 1
ATOM 1517 C C . TYR A 1 196 ? 11.319 -8.255 -0.408 1.00 97.12 196 TYR A C 1
ATOM 1519 O O . TYR A 1 196 ? 12.178 -9.016 -0.852 1.00 97.12 196 TYR A O 1
ATOM 1527 N N . TYR A 1 197 ? 11.436 -6.934 -0.524 1.00 94.44 197 TYR A N 1
ATOM 1528 C CA . TYR A 1 197 ? 12.570 -6.324 -1.212 1.00 94.44 197 TYR A CA 1
ATOM 1529 C C . TYR A 1 197 ? 12.901 -4.933 -0.676 1.00 94.44 197 TYR A C 1
ATOM 1531 O O . TYR A 1 197 ? 12.132 -4.314 0.058 1.00 94.44 197 TYR A O 1
ATOM 1539 N N . PHE A 1 198 ? 14.090 -4.459 -1.037 1.00 92.50 198 PHE A N 1
ATOM 1540 C CA . PHE A 1 198 ? 14.592 -3.136 -0.696 1.00 92.50 198 PHE A CA 1
ATOM 1541 C C . PHE A 1 198 ? 14.741 -2.306 -1.971 1.00 92.50 198 PHE A C 1
ATOM 1543 O O . PHE A 1 198 ? 15.309 -2.782 -2.956 1.00 92.50 198 PHE A O 1
ATOM 1550 N N . GLU A 1 199 ? 14.226 -1.080 -1.959 1.00 90.19 199 GLU A N 1
ATOM 1551 C CA . GLU A 1 199 ? 14.466 -0.094 -3.016 1.00 90.19 199 GLU A CA 1
ATOM 1552 C C . GLU A 1 199 ? 15.369 1.008 -2.466 1.00 90.19 199 GLU A C 1
ATOM 1554 O O . GLU A 1 199 ? 14.970 1.774 -1.581 1.00 90.19 199 GLU A O 1
ATOM 1559 N N . ASP A 1 200 ? 16.583 1.082 -3.011 1.00 86.56 200 ASP A N 1
ATOM 1560 C CA . ASP A 1 200 ? 17.572 2.102 -2.682 1.00 86.56 200 ASP A CA 1
ATOM 1561 C C . ASP A 1 200 ? 17.005 3.515 -2.899 1.00 86.56 200 ASP A C 1
ATOM 1563 O O . ASP A 1 200 ? 16.237 3.776 -3.832 1.00 86.56 200 ASP A O 1
ATOM 1567 N N . ALA A 1 201 ? 17.402 4.456 -2.043 1.00 82.62 201 ALA A N 1
ATOM 1568 C CA . ALA A 1 201 ? 17.086 5.861 -2.246 1.00 82.62 201 ALA A CA 1
ATOM 1569 C C . ALA A 1 201 ? 17.686 6.339 -3.580 1.00 82.62 201 ALA A C 1
ATOM 1571 O O . ALA A 1 201 ? 18.862 6.119 -3.869 1.00 82.62 201 ALA A O 1
ATOM 1572 N N . TYR A 1 202 ? 16.870 7.000 -4.403 1.00 73.00 202 TYR A N 1
ATOM 1573 C CA . TYR A 1 202 ? 17.296 7.418 -5.737 1.00 73.00 202 TYR A CA 1
ATOM 1574 C C . TYR A 1 202 ? 18.321 8.547 -5.683 1.00 73.00 202 TYR A C 1
ATOM 1576 O O . TYR A 1 202 ? 18.066 9.590 -5.081 1.00 73.00 202 TYR A O 1
ATOM 1584 N N . ASP A 1 203 ? 19.414 8.363 -6.418 1.00 66.88 203 ASP A N 1
ATOM 1585 C CA . ASP A 1 203 ? 20.353 9.432 -6.739 1.00 66.88 203 ASP A CA 1
ATOM 1586 C C . ASP A 1 203 ? 19.715 10.468 -7.681 1.00 66.88 203 ASP A C 1
ATOM 1588 O O . ASP A 1 203 ? 18.807 10.159 -8.470 1.00 66.88 203 ASP A O 1
ATOM 1592 N N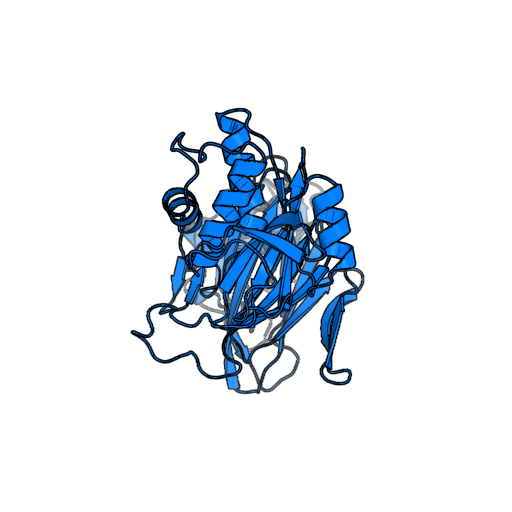 . ASP A 1 204 ? 20.178 11.712 -7.589 1.00 65.44 204 ASP A N 1
ATOM 1593 C CA . ASP A 1 204 ? 19.761 12.771 -8.497 1.00 65.44 204 ASP A CA 1
ATOM 1594 C C . ASP A 1 204 ? 20.542 12.645 -9.816 1.00 65.44 204 ASP A C 1
ATOM 1596 O O . ASP A 1 204 ? 21.745 12.908 -9.852 1.00 65.44 204 ASP A O 1
ATOM 1600 N N . PRO A 1 205 ? 19.889 12.297 -10.944 1.00 57.06 205 PRO A N 1
ATOM 1601 C CA . PRO A 1 205 ? 20.599 12.092 -12.205 1.00 57.06 205 PRO A CA 1
ATOM 1602 C C . PRO A 1 205 ? 21.208 13.380 -12.783 1.00 57.06 205 PRO A C 1
ATOM 1604 O O . PRO A 1 205 ? 21.956 13.305 -13.760 1.00 57.06 205 PRO A O 1
ATOM 1607 N N . THR A 1 206 ? 20.865 14.549 -12.230 1.00 62.31 206 THR A N 1
ATOM 1608 C CA . THR A 1 206 ? 21.402 15.855 -12.636 1.00 62.31 206 THR A CA 1
ATOM 1609 C C . THR A 1 206 ? 22.753 16.188 -11.995 1.00 62.31 206 THR A C 1
ATOM 1611 O O . THR A 1 206 ? 23.362 17.182 -12.385 1.00 62.31 206 THR A O 1
ATOM 1614 N N . ASP A 1 207 ? 23.239 15.364 -11.055 1.00 64.81 207 ASP A N 1
ATOM 1615 C CA . ASP A 1 207 ? 24.420 15.624 -10.214 1.00 64.81 207 ASP A CA 1
ATOM 1616 C C . ASP A 1 207 ? 24.324 16.935 -9.391 1.00 64.81 207 ASP A C 1
ATOM 1618 O O . ASP A 1 207 ? 25.326 17.399 -8.841 1.00 64.81 207 A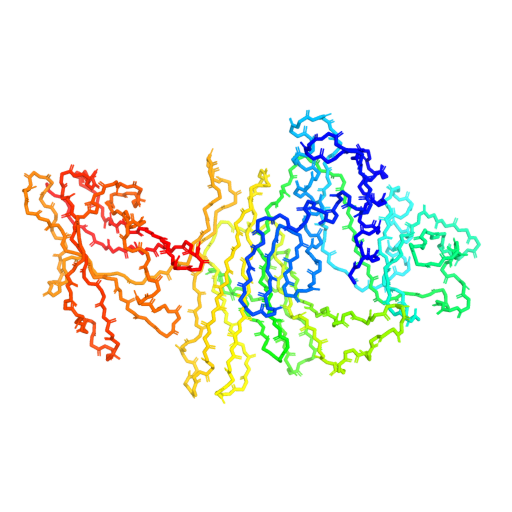SP A O 1
ATOM 1622 N N . GLU A 1 208 ? 23.143 17.565 -9.302 1.00 68.50 208 GLU A N 1
ATOM 1623 C CA . GLU A 1 208 ? 22.942 18.811 -8.545 1.00 68.50 208 GLU A CA 1
ATOM 1624 C C . GLU A 1 208 ? 22.919 18.574 -7.029 1.00 68.50 208 GLU A C 1
ATOM 1626 O O . GLU A 1 208 ? 23.249 19.476 -6.255 1.00 68.50 208 GLU A O 1
ATOM 1631 N N . ASN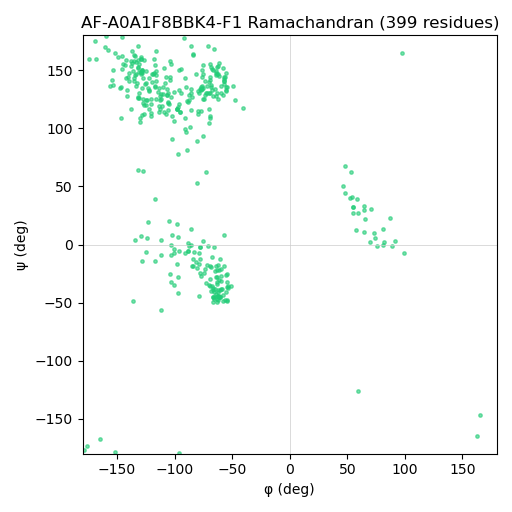 A 1 209 ? 22.575 17.356 -6.604 1.00 69.12 209 ASN A N 1
ATOM 1632 C CA . ASN A 1 209 ? 22.501 16.951 -5.206 1.00 69.12 209 ASN A CA 1
ATOM 1633 C C . ASN A 1 209 ? 23.494 15.818 -4.908 1.00 69.12 209 ASN A C 1
ATOM 1635 O O . ASN A 1 209 ? 23.777 15.005 -5.788 1.00 69.12 209 ASN A O 1
ATOM 1639 N N . PRO A 1 210 ? 24.047 15.750 -3.681 1.00 72.50 210 PRO A N 1
ATOM 1640 C CA . PRO A 1 210 ? 24.884 14.625 -3.290 1.00 72.50 210 PRO A CA 1
ATOM 1641 C C . PRO A 1 210 ? 24.067 13.323 -3.305 1.00 72.50 210 PRO A C 1
ATOM 1643 O O . PRO A 1 210 ? 22.884 13.353 -2.950 1.00 72.50 210 PRO A O 1
ATOM 1646 N N . PRO A 1 211 ? 24.695 12.185 -3.647 1.00 73.31 211 PRO A N 1
ATOM 1647 C CA . PRO A 1 211 ? 24.008 10.906 -3.645 1.00 73.31 211 PRO A CA 1
ATOM 1648 C C . PRO A 1 211 ? 23.520 10.556 -2.234 1.00 73.31 211 PRO A C 1
ATOM 1650 O O . PRO A 1 211 ? 24.193 10.895 -1.248 1.00 73.31 211 PRO A O 1
ATOM 1653 N N . PRO A 1 212 ? 22.377 9.858 -2.111 1.00 79.25 212 PRO A N 1
ATOM 1654 C CA . PRO A 1 212 ? 21.894 9.376 -0.828 1.00 79.25 212 PRO A CA 1
ATOM 1655 C C . PRO A 1 212 ? 22.947 8.517 -0.108 1.00 79.25 212 PRO A C 1
ATOM 1657 O O . PRO A 1 212 ? 23.725 7.813 -0.762 1.00 79.25 212 PRO A O 1
ATOM 1660 N N . PRO A 1 213 ? 22.989 8.532 1.237 1.00 82.44 213 PRO A N 1
ATOM 1661 C CA . PRO A 1 213 ? 23.886 7.660 1.985 1.00 82.44 213 PRO A CA 1
ATOM 1662 C C . PRO A 1 213 ? 23.637 6.188 1.644 1.00 82.44 213 PRO A C 1
ATOM 1664 O O . PRO A 1 213 ? 22.489 5.758 1.529 1.00 82.44 213 PRO A O 1
ATOM 1667 N N . SER A 1 214 ? 24.708 5.399 1.540 1.00 80.94 214 SER A N 1
ATOM 1668 C CA . SER A 1 214 ? 24.603 3.956 1.295 1.00 80.94 214 SER A CA 1
ATOM 1669 C C . SER A 1 214 ? 23.721 3.273 2.347 1.00 80.94 214 SER A C 1
ATOM 1671 O O . SER A 1 214 ? 23.847 3.561 3.538 1.00 80.94 214 SER A O 1
ATOM 1673 N N . GLY A 1 215 ? 22.829 2.385 1.905 1.00 82.62 215 GLY A N 1
ATOM 1674 C CA . GLY A 1 215 ? 21.845 1.718 2.764 1.00 82.62 215 GLY A CA 1
ATOM 1675 C C . GLY A 1 215 ? 20.599 2.553 3.080 1.00 82.62 215 GLY A C 1
ATOM 1676 O O . GLY A 1 215 ? 19.703 2.057 3.758 1.00 82.62 215 GLY A O 1
ATOM 1677 N N . SER A 1 216 ? 20.506 3.791 2.580 1.00 87.88 216 SER A N 1
ATOM 1678 C CA . SER A 1 216 ? 19.259 4.562 2.623 1.00 87.88 216 SER A CA 1
ATOM 1679 C C . SER A 1 216 ? 18.303 4.050 1.555 1.00 87.88 216 SER A C 1
ATOM 1681 O O . SER A 1 216 ? 18.700 3.835 0.412 1.00 87.88 216 SER A O 1
ATOM 1683 N N . GLY A 1 217 ? 17.036 3.889 1.910 1.00 90.69 217 GLY A N 1
ATOM 1684 C CA . GLY A 1 217 ? 16.015 3.375 1.009 1.00 90.69 217 GLY A CA 1
ATOM 1685 C C . GLY A 1 217 ? 14.797 2.901 1.780 1.00 90.69 217 GLY A C 1
ATOM 1686 O O . GLY A 1 217 ? 14.622 3.235 2.955 1.00 90.69 217 GLY A O 1
ATOM 1687 N N . VAL A 1 218 ? 13.953 2.131 1.106 1.00 92.81 218 VAL A N 1
ATOM 1688 C CA . VAL A 1 218 ? 12.661 1.691 1.630 1.00 92.81 218 VAL A CA 1
ATOM 1689 C C . VAL A 1 218 ? 12.591 0.171 1.583 1.00 92.81 218 VAL A C 1
ATOM 1691 O O . VAL A 1 218 ? 12.768 -0.435 0.526 1.00 92.81 218 VAL A O 1
ATOM 1694 N N . TYR A 1 219 ? 12.320 -0.440 2.733 1.00 94.81 219 TYR A N 1
ATOM 1695 C CA . TYR A 1 219 ? 11.902 -1.833 2.817 1.00 94.81 219 TYR A CA 1
ATOM 1696 C C . TYR A 1 219 ? 10.436 -1.943 2.417 1.00 94.81 219 TYR A C 1
ATOM 1698 O O . TYR A 1 219 ? 9.612 -1.127 2.838 1.00 94.81 219 TYR A O 1
ATOM 1706 N N . ILE A 1 220 ? 10.122 -2.946 1.602 1.00 96.81 220 ILE A N 1
ATOM 1707 C CA . ILE A 1 220 ? 8.798 -3.139 1.023 1.00 96.81 220 ILE A CA 1
ATOM 1708 C C . ILE A 1 220 ? 8.386 -4.594 1.224 1.00 96.81 220 ILE A C 1
ATOM 1710 O O . ILE A 1 220 ? 9.095 -5.510 0.803 1.00 96.81 220 ILE A O 1
ATOM 1714 N N . VAL A 1 221 ? 7.215 -4.787 1.828 1.00 98.19 221 VAL A N 1
ATOM 1715 C CA . VAL A 1 221 ? 6.451 -6.030 1.723 1.00 98.19 221 VAL A CA 1
ATOM 1716 C C . VAL A 1 221 ? 5.278 -5.775 0.797 1.00 98.19 221 VAL A C 1
ATOM 1718 O O . VAL A 1 221 ? 4.467 -4.897 1.066 1.00 98.19 221 VAL A O 1
ATOM 1721 N N . LEU A 1 222 ? 5.186 -6.541 -0.284 1.00 98.00 222 LEU A N 1
ATOM 1722 C CA . LEU A 1 222 ? 4.087 -6.473 -1.242 1.00 98.00 222 LEU A CA 1
ATOM 1723 C C . LEU A 1 222 ? 3.399 -7.829 -1.303 1.00 98.00 222 LEU A C 1
ATOM 1725 O O . LEU A 1 222 ? 4.049 -8.819 -1.612 1.00 98.00 222 LEU A O 1
ATOM 1729 N N . ILE A 1 223 ? 2.092 -7.867 -1.081 1.00 98.06 223 ILE A N 1
ATOM 1730 C CA . ILE A 1 223 ? 1.249 -9.041 -1.299 1.00 98.06 223 ILE A CA 1
ATOM 1731 C C . ILE A 1 223 ? 0.308 -8.700 -2.450 1.00 98.06 223 ILE A C 1
ATOM 1733 O O . ILE A 1 223 ? -0.509 -7.785 -2.343 1.00 98.06 223 ILE A O 1
ATOM 1737 N N . LEU A 1 224 ? 0.456 -9.396 -3.574 1.00 97.06 224 LEU A N 1
ATOM 1738 C CA . LEU A 1 224 ? -0.452 -9.289 -4.713 1.00 97.06 224 LEU A CA 1
ATOM 1739 C C . LEU A 1 224 ? -1.565 -10.324 -4.558 1.00 97.06 224 LEU A C 1
ATOM 1741 O O . LEU A 1 224 ? -1.308 -11.431 -4.093 1.00 97.06 224 LEU A O 1
ATOM 1745 N N . THR A 1 225 ? -2.792 -9.984 -4.956 1.00 95.00 225 THR A N 1
ATOM 1746 C CA . THR A 1 225 ? -3.976 -10.839 -4.730 1.00 95.00 225 THR A CA 1
ATOM 1747 C C . THR A 1 225 ? -4.066 -11.386 -3.291 1.00 95.00 225 THR A C 1
ATOM 1749 O O . THR A 1 225 ? -4.160 -12.607 -3.115 1.00 95.00 225 THR A O 1
ATOM 1752 N N . PRO A 1 226 ? -3.950 -10.524 -2.259 1.00 95.31 226 PRO A N 1
ATOM 1753 C CA . PRO A 1 226 ? -4.047 -10.936 -0.862 1.00 95.31 226 PRO A CA 1
ATOM 1754 C C . PRO A 1 226 ? -5.379 -11.647 -0.579 1.00 95.31 226 PRO A C 1
ATOM 1756 O O . PRO A 1 226 ? -6.435 -11.268 -1.095 1.00 95.31 226 PRO A O 1
ATOM 1759 N N . GLY A 1 227 ? -5.332 -12.675 0.271 1.00 92.19 227 GLY A N 1
ATOM 1760 C CA . GLY A 1 227 ? -6.543 -13.279 0.824 1.00 92.19 227 GLY A CA 1
ATOM 1761 C C . GLY A 1 227 ? -7.316 -12.271 1.678 1.00 92.19 227 GLY A C 1
ATOM 1762 O O . GLY A 1 227 ? -6.716 -11.346 2.230 1.00 92.19 227 GLY A O 1
ATOM 1763 N N . GLN A 1 228 ? -8.635 -12.453 1.782 1.00 91.69 228 GLN A N 1
ATOM 1764 C CA . GLN A 1 228 ? -9.451 -11.715 2.750 1.00 91.69 228 GLN A CA 1
ATOM 1765 C C . GLN A 1 228 ? -9.103 -12.234 4.142 1.00 91.69 228 GLN A C 1
ATOM 1767 O O . GLN A 1 228 ? -9.450 -13.370 4.473 1.00 91.69 228 GLN A O 1
ATOM 1772 N N . ASP A 1 229 ? -8.338 -11.451 4.892 1.00 90.50 229 ASP A N 1
ATOM 1773 C CA . ASP A 1 229 ? -7.659 -11.928 6.088 1.00 90.50 229 ASP A CA 1
ATOM 1774 C C . ASP A 1 229 ? -7.307 -10.780 7.043 1.00 90.50 229 ASP A C 1
ATOM 1776 O O . ASP A 1 229 ? -7.343 -9.600 6.678 1.00 90.50 229 ASP A O 1
ATOM 1780 N N . GLU A 1 230 ? -6.926 -11.145 8.263 1.00 93.81 230 GLU A N 1
ATOM 1781 C CA . GLU A 1 230 ? -6.207 -10.266 9.171 1.00 93.81 230 GLU A CA 1
ATOM 1782 C C . GLU A 1 230 ? -4.696 -10.404 8.938 1.00 93.81 230 GLU A C 1
ATOM 1784 O O . GLU A 1 230 ? -4.120 -11.488 9.056 1.00 93.81 230 GLU A O 1
ATOM 1789 N N . TYR A 1 231 ? -4.040 -9.287 8.631 1.00 96.69 231 TYR A N 1
ATOM 1790 C CA . TYR A 1 231 ? -2.592 -9.207 8.480 1.00 96.69 231 TYR A CA 1
ATOM 1791 C C . TYR A 1 231 ? -1.982 -8.527 9.698 1.00 96.69 231 TYR A C 1
ATOM 1793 O O . TYR A 1 231 ? -2.271 -7.364 9.991 1.00 96.69 231 TYR A O 1
ATOM 1801 N N . LYS A 1 232 ? -1.088 -9.238 10.382 1.00 96.56 232 LYS A N 1
ATOM 1802 C CA . LYS A 1 232 ? -0.262 -8.679 11.449 1.00 96.56 232 LYS A CA 1
ATOM 1803 C C . LYS A 1 232 ? 1.009 -8.082 10.855 1.00 96.56 232 LYS A C 1
ATOM 1805 O O . LYS A 1 232 ? 1.762 -8.784 10.182 1.00 96.56 232 LYS A O 1
ATOM 1810 N N . VAL A 1 233 ? 1.262 -6.809 11.127 1.00 95.94 233 VAL A N 1
ATOM 1811 C CA . VAL A 1 233 ? 2.452 -6.067 10.703 1.00 95.94 233 VAL A CA 1
ATOM 1812 C C . VAL A 1 233 ? 3.290 -5.725 11.927 1.00 95.94 233 VAL A C 1
ATOM 1814 O O . VAL A 1 233 ? 2.794 -5.149 12.894 1.00 95.94 233 VAL A O 1
ATOM 1817 N N . GLU A 1 234 ? 4.571 -6.068 11.861 1.00 92.25 234 GLU A N 1
ATOM 1818 C CA . GLU A 1 234 ? 5.569 -5.812 12.894 1.00 92.25 234 GLU A CA 1
ATOM 1819 C C . GLU A 1 234 ? 6.752 -5.038 12.307 1.00 92.25 234 GLU A C 1
ATOM 1821 O O . GLU A 1 234 ? 7.227 -5.342 11.206 1.00 92.25 234 GLU A O 1
ATOM 1826 N N . LEU A 1 235 ? 7.254 -4.058 13.063 1.00 89.56 235 LEU A N 1
ATOM 1827 C CA . LEU A 1 235 ? 8.445 -3.286 12.706 1.00 89.56 235 LEU A CA 1
ATOM 1828 C C . LEU A 1 235 ? 9.634 -3.768 13.536 1.00 89.56 235 LEU A C 1
ATOM 1830 O O . LEU A 1 235 ? 9.574 -3.842 14.765 1.00 89.56 235 LEU A O 1
ATOM 1834 N N . ILE A 1 236 ? 10.723 -4.102 12.846 1.00 86.00 236 ILE A N 1
ATOM 1835 C CA . ILE A 1 236 ? 11.944 -4.660 13.425 1.00 86.00 236 ILE A CA 1
ATOM 1836 C C . ILE A 1 236 ? 13.075 -3.640 13.268 1.00 86.00 236 ILE A C 1
ATOM 1838 O O . ILE A 1 236 ? 13.476 -3.319 12.151 1.00 86.00 236 ILE A O 1
ATOM 1842 N N . GLY A 1 237 ? 13.632 -3.184 14.385 1.00 81.75 237 GLY A N 1
ATOM 1843 C CA . GLY A 1 237 ? 14.747 -2.232 14.445 1.00 81.75 237 GLY A CA 1
ATOM 1844 C C . GLY A 1 237 ? 15.374 -2.200 15.841 1.00 81.75 237 GLY A C 1
ATOM 1845 O O . GLY A 1 237 ? 15.126 -3.102 16.652 1.00 81.75 237 GLY A O 1
ATOM 1846 N N . GLU A 1 238 ? 16.213 -1.204 16.123 1.00 78.81 238 GLU A N 1
ATOM 1847 C CA . GLU A 1 238 ? 16.876 -1.082 17.423 1.00 78.81 238 GLU A CA 1
ATOM 1848 C C . GLU A 1 238 ? 15.963 -0.434 18.475 1.00 78.81 238 GLU A C 1
ATOM 1850 O O . GLU A 1 238 ? 15.141 0.429 18.182 1.00 78.81 238 GLU A O 1
ATOM 1855 N N . ALA A 1 239 ? 16.100 -0.850 19.737 1.00 77.62 239 ALA A N 1
ATOM 1856 C CA . ALA A 1 239 ? 15.283 -0.307 20.819 1.00 77.62 239 ALA A CA 1
ATOM 1857 C C . ALA A 1 239 ? 15.547 1.195 21.023 1.00 77.62 239 ALA A C 1
ATOM 1859 O O . ALA A 1 239 ? 16.693 1.614 21.195 1.00 77.62 239 ALA A O 1
ATOM 1860 N N . GLY A 1 240 ? 14.474 1.980 21.084 1.00 74.88 240 GLY A N 1
ATOM 1861 C CA . GLY A 1 240 ? 14.500 3.437 21.182 1.00 74.88 240 GLY A CA 1
ATOM 1862 C C . GLY A 1 240 ? 14.522 4.162 19.835 1.00 74.88 240 GLY A C 1
ATOM 1863 O O . GLY A 1 240 ? 14.516 5.391 19.838 1.00 74.88 240 GLY A O 1
ATOM 1864 N N . GLU A 1 241 ? 14.544 3.447 18.705 1.00 80.81 241 GLU A N 1
ATOM 1865 C CA . GLU A 1 241 ? 14.372 4.065 17.388 1.00 80.81 241 GLU A CA 1
ATOM 1866 C C . GLU A 1 241 ? 12.899 4.397 17.134 1.00 80.81 241 GLU A C 1
ATOM 1868 O O . GLU A 1 241 ? 12.013 3.567 17.341 1.00 80.81 241 GLU A O 1
ATOM 1873 N N . GLU A 1 242 ? 12.634 5.611 16.659 1.00 82.81 242 GLU A N 1
ATOM 1874 C CA . GLU A 1 242 ? 11.333 5.966 16.096 1.00 82.81 242 GLU A CA 1
ATOM 1875 C C . GLU A 1 242 ? 11.186 5.318 14.718 1.00 82.81 242 GLU A C 1
ATOM 1877 O O . GLU A 1 242 ? 12.124 5.293 13.916 1.00 82.81 242 GLU A O 1
ATOM 1882 N N . TYR A 1 243 ? 9.992 4.822 14.414 1.00 85.44 243 TYR A N 1
ATOM 1883 C CA . TYR A 1 243 ? 9.664 4.291 13.102 1.00 85.44 243 TYR A CA 1
ATOM 1884 C C . TYR A 1 243 ? 8.415 4.950 12.538 1.00 85.44 243 TYR A C 1
ATOM 1886 O O . TYR A 1 243 ? 7.558 5.487 13.237 1.00 85.44 243 TYR A O 1
ATOM 1894 N N . SER A 1 244 ? 8.312 4.861 11.221 1.00 87.44 244 SER A N 1
ATOM 1895 C CA . SER A 1 244 ? 7.108 5.209 10.490 1.00 87.44 244 SER A CA 1
ATOM 1896 C C . SER A 1 244 ? 6.977 4.307 9.284 1.00 87.44 244 SER A C 1
ATOM 1898 O O . SER A 1 244 ? 7.943 4.121 8.532 1.00 87.44 244 SER A O 1
ATOM 1900 N N . PHE A 1 245 ? 5.775 3.812 9.061 1.00 92.94 245 PHE A N 1
ATOM 1901 C CA . PHE A 1 245 ? 5.472 2.992 7.909 1.00 92.94 245 PHE A CA 1
ATOM 1902 C C . PHE A 1 245 ? 4.126 3.380 7.320 1.00 92.94 245 PHE A C 1
ATOM 1904 O O . PHE A 1 245 ? 3.243 3.894 8.003 1.00 92.94 245 PHE A O 1
ATOM 1911 N N . PHE A 1 246 ? 3.985 3.120 6.029 1.00 94.31 246 PHE A N 1
ATOM 1912 C CA . PHE A 1 246 ? 2.703 3.217 5.354 1.00 94.31 246 PHE A CA 1
ATOM 1913 C C . PHE A 1 246 ? 2.189 1.827 5.050 1.00 94.31 246 PHE A C 1
ATOM 1915 O O . PHE A 1 246 ? 2.967 0.952 4.658 1.00 94.31 246 PHE A O 1
ATOM 1922 N N . VAL A 1 247 ? 0.877 1.669 5.151 1.00 95.56 247 VAL A N 1
ATOM 1923 C CA . VAL A 1 247 ? 0.162 0.537 4.574 1.00 95.56 247 VAL A CA 1
ATOM 1924 C C . VAL A 1 247 ? -0.712 1.076 3.463 1.00 95.56 247 VAL A C 1
ATOM 1926 O O . VAL A 1 247 ? -1.508 1.979 3.697 1.00 95.56 247 VAL A O 1
ATOM 1929 N N . HIS A 1 248 ? -0.546 0.538 2.263 1.00 95.31 248 HIS A N 1
ATOM 1930 C CA . HIS A 1 248 ? -1.432 0.781 1.139 1.00 95.31 248 HIS A CA 1
ATOM 1931 C C . HIS A 1 248 ? -2.189 -0.497 0.818 1.00 95.31 248 HIS A C 1
ATOM 1933 O O . HIS A 1 248 ? -1.584 -1.546 0.599 1.00 95.31 248 HIS A O 1
ATOM 1939 N N . ALA A 1 249 ? -3.498 -0.378 0.710 1.00 95.19 249 ALA A N 1
ATOM 1940 C CA . ALA A 1 249 ? -4.390 -1.448 0.328 1.00 95.19 249 ALA A CA 1
ATOM 1941 C C . ALA A 1 249 ? -5.123 -1.052 -0.957 1.00 95.19 249 ALA A C 1
ATOM 1943 O O . ALA A 1 249 ? -5.524 0.098 -1.129 1.00 95.19 249 ALA A O 1
ATOM 1944 N N . SER A 1 250 ? -5.301 -1.999 -1.870 1.00 94.88 250 SER A N 1
ATOM 1945 C CA . SER A 1 250 ? -6.224 -1.857 -2.996 1.00 94.88 250 SER A CA 1
ATOM 1946 C C . SER A 1 250 ? -7.152 -3.053 -3.079 1.00 94.88 250 SER A C 1
ATOM 1948 O O . SER A 1 250 ? -6.754 -4.149 -2.692 1.00 94.88 250 SER A O 1
ATOM 1950 N N . ASP A 1 251 ? -8.364 -2.856 -3.586 1.00 94.06 251 ASP A N 1
ATOM 1951 C CA . ASP A 1 251 ? -9.345 -3.921 -3.814 1.00 94.06 251 ASP A CA 1
ATOM 1952 C C . ASP A 1 251 ? -9.328 -4.430 -5.270 1.00 94.06 251 ASP A C 1
ATOM 1954 O O . ASP A 1 251 ? -8.552 -3.966 -6.118 1.00 94.06 251 ASP A O 1
ATOM 1958 N N . THR A 1 252 ? -10.193 -5.398 -5.576 1.00 93.69 252 THR A N 1
ATOM 1959 C CA . THR A 1 252 ? -10.320 -6.021 -6.900 1.00 93.69 252 THR A CA 1
ATOM 1960 C C . THR A 1 252 ? -10.724 -5.050 -8.002 1.00 93.69 252 THR A C 1
ATOM 1962 O O . THR A 1 252 ? -10.442 -5.319 -9.173 1.00 93.69 252 THR A O 1
ATOM 1965 N N . ASP A 1 253 ? -11.336 -3.919 -7.644 1.00 91.81 253 ASP A N 1
ATOM 1966 C CA . ASP A 1 253 ? -11.844 -2.884 -8.545 1.00 91.81 253 ASP A CA 1
ATOM 1967 C C . ASP A 1 253 ? -10.940 -1.648 -8.635 1.00 91.81 253 ASP A C 1
ATOM 1969 O O . ASP A 1 253 ? -11.282 -0.671 -9.325 1.00 91.81 253 ASP A O 1
ATOM 1973 N N . ALA A 1 254 ? -9.749 -1.723 -8.035 1.00 92.88 254 ALA A N 1
ATOM 1974 C CA . ALA A 1 254 ? -8.758 -0.659 -7.980 1.00 92.88 254 ALA A CA 1
ATOM 1975 C C . ALA A 1 254 ? -9.207 0.585 -7.194 1.00 92.88 254 ALA A C 1
ATOM 1977 O O . ALA A 1 254 ? -8.778 1.703 -7.510 1.00 92.88 254 ALA A O 1
ATOM 1978 N N . ASN A 1 255 ? -10.064 0.411 -6.189 1.00 91.94 255 ASN A N 1
ATOM 1979 C CA . ASN A 1 255 ? -10.174 1.389 -5.114 1.00 91.94 255 ASN A CA 1
ATOM 1980 C C . ASN A 1 255 ? -8.962 1.220 -4.192 1.00 91.94 255 ASN A C 1
ATOM 1982 O O . ASN A 1 255 ? -8.418 0.123 -4.070 1.00 91.94 255 ASN A O 1
ATOM 1986 N N . VAL A 1 256 ? -8.489 2.321 -3.617 1.00 91.75 256 VAL A N 1
ATOM 1987 C CA . VAL A 1 256 ? -7.234 2.367 -2.862 1.00 91.75 256 VAL A CA 1
ATOM 1988 C C . VAL A 1 256 ? -7.480 3.112 -1.563 1.00 91.75 256 VAL A C 1
ATOM 1990 O O . VAL A 1 256 ? -8.103 4.170 -1.586 1.00 91.75 256 VAL A O 1
ATOM 1993 N N . ASP A 1 257 ? -6.939 2.580 -0.475 1.00 90.81 257 ASP A N 1
ATOM 1994 C CA . ASP A 1 257 ? -6.788 3.280 0.795 1.00 90.81 257 ASP A CA 1
ATOM 1995 C C . ASP A 1 257 ? -5.333 3.163 1.263 1.00 90.81 257 ASP A C 1
ATOM 1997 O O . ASP A 1 257 ? -4.645 2.180 0.962 1.00 90.81 257 ASP A O 1
ATOM 2001 N N . PHE A 1 258 ? -4.822 4.181 1.945 1.00 91.44 258 PHE A N 1
ATOM 2002 C CA . PHE A 1 258 ? -3.472 4.147 2.489 1.00 91.44 258 PHE A CA 1
ATOM 2003 C C . PHE A 1 258 ? -3.308 5.035 3.705 1.00 91.44 258 PHE A C 1
ATOM 2005 O O . PHE A 1 258 ? -3.744 6.180 3.731 1.00 91.44 258 PHE A O 1
ATOM 2012 N N . ASN A 1 259 ? -2.605 4.498 4.695 1.00 90.38 259 ASN A N 1
ATOM 2013 C CA . ASN A 1 259 ? -2.547 5.072 6.027 1.00 90.38 259 ASN A CA 1
ATOM 2014 C C . ASN A 1 259 ? -1.113 5.089 6.557 1.00 90.38 259 ASN A C 1
ATOM 2016 O O . ASN A 1 259 ? -0.327 4.173 6.292 1.00 90.38 259 ASN A O 1
ATOM 2020 N N . LEU A 1 260 ? -0.786 6.158 7.285 1.00 89.06 260 LEU A N 1
ATOM 2021 C CA . LEU A 1 260 ? 0.497 6.362 7.952 1.00 89.06 260 LEU A CA 1
ATOM 2022 C C . LEU A 1 260 ? 0.402 5.933 9.411 1.00 89.06 260 LEU A C 1
ATOM 2024 O O . LEU A 1 260 ? -0.507 6.347 10.129 1.00 89.06 260 LEU A O 1
ATOM 2028 N N . PHE A 1 261 ? 1.390 5.165 9.845 1.00 89.69 261 PHE A N 1
ATOM 2029 C CA . PHE A 1 261 ? 1.542 4.706 11.215 1.00 89.69 261 PHE A CA 1
ATOM 2030 C C . PHE A 1 261 ? 2.927 5.086 11.722 1.00 89.69 261 PHE A C 1
ATOM 2032 O O . PHE A 1 261 ? 3.921 4.958 11.003 1.00 89.69 261 PHE A O 1
ATOM 2039 N N . GLU A 1 262 ? 2.983 5.542 12.967 1.00 86.06 262 GLU A N 1
ATOM 2040 C CA . GLU A 1 262 ? 4.215 5.910 13.656 1.00 86.06 262 GLU A CA 1
ATOM 2041 C C . GLU A 1 262 ? 4.234 5.302 15.056 1.00 86.06 262 GLU A C 1
ATOM 2043 O O . GLU A 1 262 ? 3.187 4.983 15.626 1.00 86.06 262 GLU A O 1
ATOM 2048 N N . GLY A 1 263 ? 5.439 5.148 15.589 1.00 82.06 263 GLY A N 1
ATOM 2049 C CA . GLY A 1 263 ? 5.681 4.658 16.935 1.00 82.06 263 GLY A CA 1
ATOM 2050 C C . GLY A 1 263 ? 7.171 4.641 17.246 1.00 82.06 263 GLY A C 1
ATOM 2051 O O . GLY A 1 263 ? 8.002 5.050 16.433 1.00 82.06 263 GLY A O 1
ATOM 2052 N N . ASP A 1 264 ? 7.514 4.143 18.424 1.00 79.12 264 ASP A N 1
ATOM 2053 C CA . ASP A 1 264 ? 8.889 3.904 18.843 1.00 79.12 264 ASP A CA 1
ATOM 2054 C C . ASP A 1 264 ? 9.109 2.426 19.162 1.00 79.12 264 ASP A C 1
ATOM 2056 O O . ASP A 1 264 ? 8.214 1.706 19.605 1.00 79.12 264 ASP A O 1
ATOM 2060 N N . ILE A 1 265 ? 10.315 1.929 18.894 1.00 71.50 265 ILE A N 1
ATOM 2061 C CA . ILE A 1 265 ? 10.671 0.552 19.215 1.00 71.50 265 ILE A CA 1
ATOM 2062 C C . ILE A 1 265 ? 10.907 0.451 20.716 1.00 71.50 265 ILE A C 1
ATOM 2064 O O . ILE A 1 265 ? 12.012 0.687 21.213 1.00 71.50 265 ILE A O 1
ATOM 2068 N N . SER A 1 266 ? 9.863 0.077 21.454 1.00 64.69 266 SER A N 1
ATOM 2069 C CA . SER A 1 266 ? 9.976 -0.117 22.892 1.00 64.69 266 SER A CA 1
ATOM 2070 C C . SER A 1 266 ? 10.938 -1.279 23.210 1.00 64.69 266 SER A C 1
ATOM 2072 O O . SER A 1 266 ? 11.069 -2.267 22.485 1.00 64.69 266 SER A O 1
ATOM 2074 N N . SER A 1 267 ? 11.680 -1.162 24.317 1.00 52.59 267 SER A N 1
ATOM 2075 C CA . SER A 1 267 ? 12.675 -2.170 24.741 1.00 52.59 267 SER A CA 1
ATOM 2076 C C . SER A 1 267 ? 12.077 -3.541 25.129 1.00 52.59 267 SER A C 1
ATOM 2078 O O . SER A 1 267 ? 12.820 -4.477 25.441 1.00 52.59 267 SER A O 1
ATOM 2080 N N . GLY A 1 268 ? 10.745 -3.679 25.099 1.00 51.31 268 GLY A N 1
ATOM 2081 C CA . GLY A 1 268 ? 10.009 -4.922 25.302 1.00 51.31 268 GLY A CA 1
ATOM 2082 C C . GLY A 1 268 ? 9.453 -5.453 23.980 1.00 51.31 268 GLY A C 1
ATOM 2083 O O . GLY A 1 268 ? 8.676 -4.794 23.312 1.00 51.31 268 GLY A O 1
ATOM 2084 N N . ARG A 1 269 ? 9.814 -6.688 23.619 1.00 45.12 269 ARG A N 1
ATOM 2085 C CA . ARG A 1 269 ? 9.476 -7.386 22.357 1.00 45.12 269 ARG A CA 1
ATOM 2086 C C . ARG A 1 269 ? 7.977 -7.556 22.008 1.00 45.12 269 ARG A C 1
ATOM 2088 O O . ARG A 1 269 ? 7.694 -8.309 21.088 1.00 45.12 269 ARG A O 1
ATOM 2095 N N . ALA A 1 270 ? 7.034 -6.949 22.725 1.00 50.22 270 ALA A N 1
ATOM 2096 C CA . ALA A 1 270 ? 5.603 -7.259 22.618 1.00 50.22 270 ALA A CA 1
ATOM 2097 C C . ALA A 1 270 ? 4.700 -6.060 22.264 1.00 50.22 270 ALA A C 1
ATOM 2099 O O . ALA A 1 270 ? 3.506 -6.129 22.526 1.00 50.22 270 ALA A O 1
ATOM 2100 N N . GLU A 1 271 ? 5.231 -4.963 21.712 1.00 61.56 271 GLU A N 1
ATOM 2101 C CA . GLU A 1 271 ? 4.474 -3.698 21.642 1.00 61.56 271 GLU A CA 1
ATOM 2102 C C . GLU A 1 271 ? 4.415 -3.013 20.257 1.00 61.56 271 GLU A C 1
ATOM 2104 O O . GLU A 1 271 ? 3.825 -1.947 20.156 1.00 61.56 271 GLU A O 1
ATOM 2109 N N . ASN A 1 272 ? 4.904 -3.625 19.170 1.00 77.00 272 ASN A N 1
ATOM 2110 C CA . ASN A 1 272 ? 4.811 -3.057 17.806 1.00 77.00 272 ASN A CA 1
ATOM 2111 C C . ASN A 1 272 ? 3.983 -3.925 16.852 1.00 77.00 272 ASN A C 1
ATOM 2113 O O . ASN A 1 272 ? 4.361 -4.122 15.697 1.00 77.00 272 ASN A O 1
ATOM 2117 N N . GLU A 1 273 ? 2.890 -4.496 17.349 1.00 88.88 273 GLU A N 1
ATOM 2118 C CA . GLU A 1 273 ? 1.992 -5.319 16.544 1.00 88.88 273 GLU A CA 1
ATOM 2119 C C . GLU A 1 273 ? 0.803 -4.474 16.077 1.00 88.88 273 GLU A C 1
ATOM 2121 O O . GLU A 1 273 ? 0.010 -3.978 16.881 1.00 88.88 273 GLU A O 1
ATOM 2126 N N . TYR A 1 274 ? 0.690 -4.306 14.763 1.00 93.50 274 TYR A N 1
ATOM 2127 C CA . TYR A 1 274 ? -0.468 -3.698 14.123 1.00 93.50 274 TYR A CA 1
ATOM 2128 C C . TYR A 1 274 ? -1.260 -4.792 13.427 1.00 93.50 274 TYR A C 1
ATOM 2130 O O . TYR A 1 274 ? -0.704 -5.563 12.649 1.00 93.50 274 TYR A O 1
ATOM 2138 N N . PHE A 1 275 ? -2.558 -4.848 13.686 1.00 94.69 275 PHE A N 1
ATOM 2139 C CA . PHE A 1 275 ? -3.455 -5.805 13.055 1.00 94.69 275 PHE A CA 1
ATOM 2140 C C . PHE A 1 275 ? -4.308 -5.066 12.035 1.00 94.69 275 PHE A C 1
ATOM 2142 O O . PHE A 1 275 ? -4.903 -4.037 12.351 1.00 94.69 275 PHE A O 1
ATOM 2149 N N . PHE A 1 276 ? -4.353 -5.569 10.808 1.00 95.69 276 PHE A N 1
ATOM 2150 C CA . PHE A 1 276 ? -5.111 -4.973 9.719 1.00 95.69 276 PHE A CA 1
ATOM 2151 C C . PHE A 1 276 ? -6.107 -5.978 9.180 1.00 95.69 276 PHE A C 1
ATOM 2153 O O . PHE A 1 276 ? -5.710 -6.995 8.618 1.00 95.69 276 PHE A O 1
ATOM 2160 N N . ASN A 1 277 ? -7.395 -5.669 9.300 1.00 93.00 277 ASN A N 1
ATOM 2161 C CA . ASN A 1 277 ? -8.406 -6.420 8.569 1.00 93.00 277 ASN A CA 1
ATOM 2162 C C . ASN A 1 277 ? -8.436 -5.924 7.125 1.00 93.00 277 ASN A C 1
ATOM 2164 O O . ASN A 1 277 ? -8.505 -4.711 6.895 1.00 93.00 277 ASN A O 1
ATOM 2168 N N . TYR A 1 278 ? -8.377 -6.856 6.181 1.00 92.81 278 TYR A N 1
ATOM 2169 C CA . TYR A 1 278 ? -8.340 -6.561 4.760 1.00 92.81 278 TYR A CA 1
ATOM 2170 C C . TYR A 1 278 ? -9.349 -7.423 3.998 1.00 92.81 278 TYR A C 1
ATOM 2172 O O . TYR A 1 278 ? -9.329 -8.653 4.076 1.00 92.81 278 TYR A O 1
ATOM 2180 N N . ILE A 1 279 ? -10.204 -6.772 3.209 1.00 88.25 279 ILE A N 1
ATOM 2181 C CA . ILE A 1 279 ? -11.186 -7.422 2.337 1.00 88.25 279 ILE A CA 1
ATOM 2182 C C . ILE A 1 279 ? -11.016 -6.885 0.911 1.00 88.25 279 ILE A C 1
ATOM 2184 O O . ILE A 1 279 ? -11.148 -5.688 0.660 1.00 88.25 279 ILE A O 1
ATOM 2188 N N . SER A 1 280 ? -10.722 -7.791 -0.027 1.00 82.00 280 SER A N 1
ATOM 2189 C CA . SER A 1 280 ? -10.390 -7.482 -1.425 1.00 82.00 280 SER A CA 1
ATOM 2190 C C . SER A 1 280 ? -11.582 -7.303 -2.362 1.00 82.00 280 SER A C 1
ATOM 2192 O O . SER A 1 280 ? -11.388 -6.722 -3.419 1.00 82.00 280 SER A O 1
ATOM 2194 N N . ASP A 1 281 ? -12.781 -7.776 -2.013 1.00 78.94 281 ASP A N 1
ATOM 2195 C CA . ASP A 1 281 ? -14.011 -7.609 -2.815 1.00 78.94 281 ASP A CA 1
ATOM 2196 C C . ASP A 1 281 ? -15.171 -7.116 -1.931 1.00 78.94 281 ASP A C 1
ATOM 2198 O O . ASP A 1 281 ? -16.133 -7.847 -1.659 1.00 78.94 281 ASP A O 1
ATOM 2202 N N . PRO A 1 282 ? -15.058 -5.907 -1.362 1.00 66.25 282 PRO A N 1
ATOM 2203 C CA . PRO A 1 282 ? -16.182 -5.299 -0.684 1.00 66.25 282 PRO A CA 1
ATOM 2204 C C . PRO A 1 282 ? -17.170 -4.793 -1.737 1.00 66.25 282 PRO A C 1
ATOM 2206 O O . PRO A 1 282 ? -16.786 -4.151 -2.708 1.00 66.25 282 PRO A O 1
ATOM 2209 N N . GLN A 1 283 ? -18.464 -5.057 -1.540 1.00 62.16 283 GLN A N 1
ATOM 2210 C CA . GLN A 1 283 ? -19.499 -4.742 -2.538 1.00 62.16 283 GLN A CA 1
ATOM 2211 C C . GLN A 1 283 ? -19.561 -3.256 -2.949 1.00 62.16 283 GLN A C 1
ATOM 2213 O O . GLN A 1 283 ? -20.131 -2.975 -4.001 1.00 62.16 283 GLN A O 1
ATOM 2218 N N . ASP A 1 284 ? -18.997 -2.333 -2.154 1.00 57.06 284 ASP A N 1
ATOM 2219 C CA . ASP A 1 284 ? -19.100 -0.885 -2.378 1.00 57.06 284 ASP A CA 1
ATOM 2220 C C . ASP A 1 284 ? -17.772 -0.104 -2.192 1.00 57.06 284 ASP A C 1
ATOM 2222 O O . ASP A 1 284 ? -17.422 0.696 -3.061 1.00 57.06 284 ASP A O 1
ATOM 2226 N N . GLU A 1 285 ? -17.021 -0.301 -1.097 1.00 64.31 285 GLU A N 1
ATOM 2227 C CA . GLU A 1 285 ? -15.806 0.474 -0.759 1.00 64.31 285 GLU A CA 1
ATOM 2228 C C . GLU A 1 285 ? -14.731 -0.416 -0.132 1.00 64.31 285 GLU A C 1
ATOM 2230 O O . GLU A 1 285 ? -15.078 -1.296 0.654 1.00 64.31 285 GLU A O 1
ATOM 2235 N N . ILE A 1 286 ? -13.447 -0.167 -0.428 1.00 71.25 286 ILE A N 1
ATOM 2236 C CA . ILE A 1 286 ? -12.325 -0.913 0.161 1.00 71.25 286 ILE A CA 1
ATOM 2237 C C . ILE A 1 286 ? -12.476 -1.022 1.684 1.00 71.25 286 ILE A C 1
ATOM 2239 O O . ILE A 1 286 ? -12.588 -0.019 2.385 1.00 71.25 286 ILE A O 1
ATOM 2243 N N . GLU A 1 287 ? -12.465 -2.245 2.211 1.00 80.00 287 GLU A N 1
ATOM 2244 C CA . GLU A 1 287 ? -12.517 -2.469 3.651 1.00 80.00 287 GLU A CA 1
ATOM 2245 C C . GLU A 1 287 ? -11.111 -2.817 4.145 1.00 80.00 287 GLU A C 1
ATOM 2247 O O . GLU A 1 287 ? -10.671 -3.968 4.147 1.00 80.00 287 GLU A O 1
ATOM 2252 N N . PHE A 1 288 ? -10.405 -1.753 4.527 1.00 86.50 288 PHE A N 1
ATOM 2253 C CA . PHE A 1 288 ? -9.081 -1.767 5.127 1.00 86.50 288 PHE A CA 1
ATOM 2254 C C . PHE A 1 288 ? -9.120 -0.949 6.422 1.00 86.50 288 PHE A C 1
ATOM 2256 O O . PHE A 1 288 ? -9.498 0.221 6.421 1.00 86.50 288 PHE A O 1
ATOM 2263 N N . SER A 1 289 ? -8.776 -1.562 7.555 1.00 91.69 289 SER A N 1
ATOM 2264 C CA . SER A 1 289 ? -8.795 -0.858 8.842 1.00 91.69 289 SER A CA 1
ATOM 2265 C C . SER A 1 289 ? -7.827 -1.463 9.847 1.00 91.69 289 SER A C 1
ATOM 2267 O O . SER A 1 289 ? -7.750 -2.691 9.959 1.00 91.69 289 SER A O 1
ATOM 2269 N N . GLN A 1 290 ? -7.176 -0.609 10.639 1.00 94.69 290 GLN A N 1
ATOM 2270 C CA . GLN A 1 290 ? -6.462 -1.046 11.837 1.00 94.69 290 GLN A CA 1
ATOM 2271 C C . GLN A 1 290 ? -7.465 -1.632 12.842 1.00 94.69 290 GLN A C 1
ATOM 2273 O O . GLN A 1 290 ? -8.459 -0.989 13.183 1.00 94.69 290 GLN A O 1
ATOM 2278 N N . GLN A 1 291 ? -7.209 -2.842 13.324 1.00 95.31 291 GLN A N 1
ATOM 2279 C CA . GLN A 1 291 ? -7.961 -3.443 14.417 1.00 95.31 291 GLN A CA 1
ATOM 2280 C C . GLN A 1 291 ? -7.478 -2.878 15.751 1.00 95.31 291 GLN A C 1
ATOM 2282 O O . GLN A 1 291 ? -6.278 -2.804 16.020 1.00 95.31 291 GLN A O 1
ATOM 2287 N N . ILE A 1 292 ? -8.434 -2.477 16.582 1.00 95.75 292 ILE A N 1
ATOM 2288 C CA . ILE A 1 292 ? -8.204 -1.931 17.917 1.00 95.75 292 ILE A CA 1
ATOM 2289 C C . ILE A 1 292 ? -9.063 -2.659 18.945 1.00 95.75 292 ILE A C 1
ATOM 2291 O O . ILE A 1 292 ? -10.086 -3.271 18.626 1.00 95.75 292 ILE A O 1
ATOM 2295 N N . HIS A 1 293 ? -8.686 -2.536 20.213 1.00 95.69 293 HIS A N 1
ATOM 2296 C CA . HIS A 1 293 ? -9.477 -3.084 21.303 1.00 95.69 293 HIS A CA 1
ATOM 2297 C C . HIS A 1 293 ? -10.495 -2.069 21.823 1.00 95.69 293 HIS A C 1
ATOM 2299 O O . HIS A 1 293 ? -10.195 -0.894 22.048 1.00 95.69 293 HIS A O 1
ATOM 2305 N N . ILE A 1 294 ? -11.716 -2.551 22.040 1.00 97.62 294 ILE A N 1
ATOM 2306 C CA . ILE A 1 294 ? -12.793 -1.801 22.679 1.00 97.62 294 ILE A CA 1
ATOM 2307 C C . ILE A 1 294 ? -13.399 -2.630 23.815 1.00 97.62 294 ILE A C 1
ATOM 2309 O O . ILE A 1 294 ? -13.273 -3.851 23.832 1.00 97.62 294 ILE A O 1
ATOM 2313 N N . ASP A 1 295 ? -14.073 -1.957 24.743 1.00 97.75 295 ASP A N 1
ATOM 2314 C CA . ASP A 1 295 ? -14.880 -2.578 25.799 1.00 97.75 295 ASP A CA 1
ATOM 2315 C C . ASP A 1 295 ? -16.265 -1.916 25.806 1.00 97.75 295 ASP A C 1
ATOM 2317 O O . ASP A 1 295 ? -16.420 -0.727 26.124 1.00 97.75 295 ASP A O 1
ATOM 2321 N N . ILE A 1 296 ? -17.283 -2.653 25.368 1.00 98.00 296 ILE A N 1
ATOM 2322 C CA . ILE A 1 296 ? -18.676 -2.204 25.377 1.00 98.00 296 ILE A CA 1
ATOM 2323 C C . ILE A 1 296 ? -19.193 -2.341 26.804 1.00 98.00 296 ILE A C 1
ATOM 2325 O O . ILE A 1 296 ? -19.048 -3.378 27.415 1.00 98.00 296 ILE A O 1
ATOM 2329 N N . LEU A 1 297 ? -19.883 -1.329 27.334 1.00 96.69 297 LEU A N 1
ATOM 2330 C CA . LEU A 1 297 ? -20.311 -1.315 28.739 1.00 96.69 297 LEU A CA 1
ATOM 2331 C C . LEU A 1 297 ? -19.131 -1.560 29.702 1.00 96.69 297 LEU A C 1
ATOM 2333 O O . LEU A 1 297 ? -19.165 -2.506 30.489 1.00 96.69 297 LEU A O 1
ATOM 2337 N N . PRO A 1 298 ? -18.121 -0.669 29.716 1.00 95.12 298 PRO A N 1
ATOM 2338 C CA . PRO A 1 298 ? -16.934 -0.887 30.524 1.00 95.12 298 PRO A CA 1
ATOM 2339 C C . PRO A 1 298 ? -17.270 -1.052 32.008 1.00 95.12 298 PRO A C 1
ATOM 2341 O O . PRO A 1 298 ? -18.248 -0.488 32.519 1.00 95.12 298 PRO A O 1
ATOM 2344 N N . PHE A 1 299 ? -16.417 -1.803 32.709 1.00 91.81 299 PHE A N 1
ATOM 2345 C CA . PHE A 1 299 ? -16.534 -2.155 34.135 1.00 91.81 299 PHE A CA 1
ATOM 2346 C C . PHE A 1 299 ? -17.606 -3.200 34.488 1.00 91.81 299 PHE A C 1
ATOM 2348 O O . PHE A 1 299 ? -17.800 -3.486 35.677 1.00 91.81 299 PHE A O 1
ATOM 2355 N N . VAL A 1 300 ? -18.283 -3.801 33.505 1.00 93.12 300 VAL A N 1
ATOM 2356 C CA . VAL A 1 300 ? -19.127 -4.986 33.719 1.00 93.12 300 VAL A CA 1
ATOM 2357 C C . VAL A 1 300 ? -18.616 -6.181 32.921 1.00 93.12 300 VAL A C 1
ATOM 2359 O O . VAL A 1 300 ? -17.859 -6.043 31.979 1.00 93.12 300 VAL A O 1
ATOM 2362 N N . GLN A 1 301 ? -19.002 -7.390 33.331 1.00 88.69 301 GLN A N 1
ATOM 2363 C CA . GLN A 1 301 ? -18.502 -8.624 32.709 1.00 88.69 301 GLN A CA 1
ATOM 2364 C C . GLN A 1 301 ? -19.280 -9.033 31.447 1.00 88.69 301 GLN A C 1
ATOM 2366 O O . GLN A 1 301 ? -18.852 -9.919 30.714 1.00 88.69 301 GLN A O 1
ATOM 2371 N N . ARG A 1 302 ? -20.494 -8.507 31.261 1.00 93.75 302 ARG A N 1
ATOM 2372 C CA . ARG A 1 302 ? -21.388 -8.910 30.172 1.00 93.75 302 ARG A CA 1
ATOM 2373 C C . ARG A 1 302 ? -22.115 -7.710 29.608 1.00 93.75 302 ARG A C 1
ATOM 2375 O O . ARG A 1 302 ? -22.764 -6.968 30.353 1.00 93.75 302 ARG A O 1
ATOM 2382 N N . ASN A 1 303 ? -22.120 -7.638 28.286 1.00 96.12 303 ASN A N 1
ATOM 2383 C CA . ASN A 1 303 ? -22.563 -6.454 27.575 1.00 96.12 303 ASN A CA 1
ATOM 2384 C C . ASN A 1 303 ? -24.016 -6.618 27.143 1.00 96.12 303 ASN A C 1
ATOM 2386 O O . ASN A 1 303 ? -24.337 -6.959 26.005 1.00 96.12 303 ASN A O 1
ATOM 2390 N N . PHE A 1 304 ? -24.918 -6.439 28.109 1.00 96.50 304 PHE A N 1
ATOM 2391 C CA . PHE A 1 304 ? -26.353 -6.554 27.876 1.00 96.50 304 PHE A CA 1
ATOM 2392 C C . PHE A 1 304 ? -26.918 -5.288 27.237 1.00 96.50 304 PHE A C 1
ATOM 2394 O O . PHE A 1 304 ? -26.988 -4.233 27.871 1.00 96.50 304 PHE A O 1
ATOM 2401 N N . ILE A 1 305 ? -27.406 -5.415 26.005 1.00 95.81 305 ILE A N 1
ATOM 2402 C CA . ILE A 1 305 ? -28.008 -4.309 25.261 1.00 95.81 305 ILE A CA 1
ATOM 2403 C C . ILE A 1 305 ? -29.519 -4.507 25.199 1.00 95.81 305 ILE A C 1
ATOM 2405 O O . ILE A 1 305 ? -30.031 -5.400 24.531 1.00 95.81 305 ILE A O 1
ATOM 2409 N N . PHE A 1 306 ? -30.255 -3.628 25.876 1.00 95.00 306 PHE A N 1
ATOM 2410 C CA . PHE A 1 306 ? -31.711 -3.565 25.772 1.00 95.00 306 PHE A CA 1
ATOM 2411 C C . PHE A 1 306 ? -32.088 -2.591 24.658 1.00 95.00 306 PHE A C 1
ATOM 2413 O O . PHE A 1 306 ? -32.126 -1.383 24.886 1.00 95.00 306 PHE A O 1
ATOM 2420 N N . ARG A 1 307 ? -32.418 -3.087 23.462 1.00 92.50 307 ARG A N 1
ATOM 2421 C CA . ARG A 1 307 ? -32.583 -2.259 22.241 1.00 92.50 307 ARG A CA 1
ATOM 2422 C C . ARG A 1 307 ? -33.665 -1.173 22.330 1.00 92.50 307 ARG A C 1
ATOM 2424 O O . ARG A 1 307 ? -33.664 -0.206 21.579 1.00 92.50 307 ARG A O 1
ATOM 2431 N N . LYS A 1 308 ? -34.621 -1.325 23.255 1.00 90.50 308 LYS A N 1
ATOM 2432 C CA . LYS A 1 308 ? -35.679 -0.330 23.527 1.00 90.50 308 LYS A CA 1
ATOM 2433 C C . LYS A 1 308 ? -35.284 0.718 24.573 1.00 90.50 308 LYS A C 1
ATOM 2435 O O . LYS A 1 308 ? -36.062 1.637 24.835 1.00 90.50 308 LYS A O 1
ATOM 2440 N N . SER A 1 309 ? -34.117 0.570 25.196 1.00 93.31 309 SER A N 1
ATOM 2441 C CA . SER A 1 309 ? -33.611 1.502 26.197 1.00 93.31 309 SER A CA 1
ATOM 2442 C C . SER A 1 309 ? -33.360 2.879 25.587 1.00 93.31 309 SER A C 1
ATOM 2444 O O . SER A 1 309 ? -32.997 3.019 24.421 1.00 93.31 309 SER A O 1
ATOM 2446 N N . ARG A 1 310 ? -33.554 3.917 26.403 1.00 93.75 310 ARG A N 1
ATOM 2447 C CA . ARG A 1 310 ? -33.141 5.295 26.092 1.00 93.75 310 ARG A CA 1
ATOM 2448 C C . ARG A 1 310 ? -31.791 5.650 26.712 1.00 93.75 310 ARG A C 1
ATOM 2450 O O . ARG A 1 310 ? -31.299 6.751 26.488 1.00 93.75 310 ARG A O 1
ATOM 2457 N N . LEU A 1 311 ? -31.225 4.756 27.524 1.00 96.44 311 LEU A N 1
ATOM 2458 C CA . LEU A 1 311 ? -29.901 4.956 28.099 1.00 96.44 311 LEU A CA 1
ATOM 2459 C C . LEU A 1 311 ? -28.847 4.788 26.998 1.00 96.44 311 LEU A C 1
ATOM 2461 O O . LEU A 1 311 ? -28.986 3.863 26.195 1.00 96.44 311 LEU A O 1
ATOM 2465 N N . PRO A 1 312 ? -27.828 5.661 26.938 1.00 97.75 312 PRO A N 1
ATOM 2466 C CA . PRO A 1 312 ? -26.694 5.479 26.042 1.00 97.75 312 PRO A CA 1
ATOM 2467 C C . PRO A 1 312 ? -25.894 4.212 26.356 1.00 97.75 312 PRO A C 1
ATOM 2469 O O . PRO A 1 312 ? -25.836 3.789 27.510 1.00 97.75 312 PRO A O 1
ATOM 2472 N N . ILE A 1 313 ? -25.231 3.672 25.337 1.00 98.19 313 ILE A N 1
ATOM 2473 C CA . ILE A 1 313 ? -24.235 2.606 25.449 1.00 98.19 313 ILE A CA 1
ATOM 2474 C C . ILE A 1 313 ? -22.869 3.282 25.614 1.00 98.19 313 ILE A C 1
ATOM 2476 O O . ILE A 1 313 ? -22.408 3.921 24.666 1.00 98.19 313 ILE A O 1
ATOM 2480 N N . PRO A 1 314 ? -22.237 3.239 26.799 1.00 98.12 314 PRO A N 1
ATOM 2481 C CA . PRO A 1 314 ? -20.824 3.567 26.918 1.00 98.12 314 PRO A CA 1
ATOM 2482 C C . PRO A 1 314 ? -19.971 2.498 26.232 1.00 98.12 314 PRO A C 1
ATOM 2484 O O . PRO A 1 314 ? -20.211 1.310 26.424 1.00 98.12 314 PRO A O 1
ATOM 2487 N N . VAL A 1 315 ? -18.975 2.933 25.472 1.00 98.44 315 VAL A N 1
ATOM 2488 C CA . VAL A 1 315 ? -17.942 2.087 24.868 1.00 98.44 315 VAL A CA 1
ATOM 2489 C C . VAL A 1 315 ? -16.599 2.732 25.184 1.00 98.44 315 VAL A C 1
ATOM 2491 O O . VAL A 1 315 ? -16.427 3.934 24.954 1.00 98.44 315 VAL A O 1
ATOM 2494 N N . ALA A 1 316 ? -15.683 1.967 25.768 1.00 98.12 316 ALA A N 1
ATOM 2495 C CA . ALA A 1 316 ? -14.300 2.374 25.943 1.00 98.12 316 ALA A CA 1
ATOM 2496 C C . ALA A 1 316 ? -13.502 1.993 24.694 1.00 98.12 316 ALA A C 1
ATOM 2498 O O . ALA A 1 316 ? -13.566 0.856 24.240 1.00 98.12 316 ALA A O 1
ATOM 2499 N N . ILE A 1 317 ? -12.774 2.958 24.148 1.00 98.00 317 ILE A N 1
ATOM 2500 C CA . ILE A 1 317 ? -11.755 2.771 23.120 1.00 98.00 317 ILE A CA 1
ATOM 2501 C C . ILE A 1 317 ? -10.433 2.670 23.873 1.00 98.00 317 ILE A C 1
ATOM 2503 O O . ILE A 1 317 ? -10.059 3.634 24.554 1.00 98.00 317 ILE A O 1
ATOM 2507 N N . LEU A 1 318 ? -9.798 1.500 23.818 1.00 96.25 318 LEU A N 1
ATOM 2508 C CA . LEU A 1 318 ? -8.624 1.201 24.629 1.00 96.25 318 LEU A CA 1
ATOM 2509 C C . LEU A 1 318 ? -7.362 1.689 23.922 1.00 96.25 318 LEU A C 1
ATOM 2511 O O . LEU A 1 318 ? -7.159 1.403 22.740 1.00 96.25 318 LEU A O 1
ATOM 2515 N N . SER A 1 319 ? -6.527 2.428 24.646 1.00 94.31 319 SER A N 1
ATOM 2516 C CA . SER A 1 319 ? -5.195 2.766 24.148 1.00 94.31 319 SER A CA 1
ATOM 2517 C C . SER A 1 319 ? -4.316 1.521 24.108 1.00 94.31 319 SER A C 1
ATOM 2519 O O . SER A 1 319 ? -4.514 0.567 24.856 1.00 94.31 319 SER A O 1
ATOM 2521 N N . SER A 1 320 ? -3.312 1.537 23.243 1.00 91.12 320 SER A N 1
ATOM 2522 C CA . SER A 1 320 ? -2.253 0.531 23.222 1.00 91.12 320 SER A CA 1
ATOM 2523 C C . SER A 1 320 ? -0.933 1.181 22.820 1.00 91.12 320 SER A C 1
ATOM 2525 O O . SER A 1 320 ? -0.881 2.376 22.530 1.00 91.12 320 SER A O 1
ATOM 2527 N N . SER A 1 321 ? 0.142 0.400 22.773 1.00 85.50 321 SER A N 1
ATOM 2528 C CA . SER A 1 321 ? 1.425 0.865 22.244 1.00 85.50 321 SER A CA 1
ATOM 2529 C C . SER A 1 321 ? 1.370 1.241 20.756 1.00 85.50 321 SER A C 1
ATOM 2531 O O . SER A 1 321 ? 2.190 2.034 20.308 1.00 85.50 321 SER A O 1
ATOM 2533 N N . THR A 1 322 ? 0.394 0.723 20.000 1.00 88.31 322 THR A N 1
ATOM 2534 C CA . THR A 1 322 ? 0.217 0.982 18.559 1.00 88.31 322 THR A CA 1
ATOM 2535 C C . THR A 1 322 ? -1.037 1.799 18.232 1.00 88.31 322 THR A C 1
ATOM 2537 O O . THR A 1 322 ? -1.343 2.031 17.058 1.00 88.31 322 THR A O 1
ATOM 2540 N N . PHE A 1 323 ? -1.774 2.259 19.249 1.00 91.62 323 PHE A N 1
ATOM 2541 C CA . PHE A 1 323 ? -2.985 3.058 19.076 1.00 91.62 323 PHE A CA 1
ATOM 2542 C C . PHE A 1 323 ? -3.150 4.085 20.203 1.00 91.62 323 PHE A C 1
ATOM 2544 O O . PHE A 1 323 ? -3.485 3.735 21.336 1.00 91.62 323 PHE A O 1
ATOM 2551 N N . ASP A 1 324 ? -2.948 5.361 19.870 1.00 91.38 324 ASP A N 1
ATOM 2552 C CA . ASP A 1 324 ? -3.128 6.490 20.785 1.00 91.38 324 ASP A CA 1
ATOM 2553 C C . ASP A 1 324 ? -4.513 7.130 20.602 1.00 91.38 324 ASP A C 1
ATOM 2555 O O . ASP A 1 324 ? -4.840 7.678 19.542 1.00 91.38 324 ASP A O 1
ATOM 2559 N N . ILE A 1 325 ? -5.322 7.108 21.664 1.00 93.50 325 ILE A N 1
ATOM 2560 C CA . ILE A 1 325 ? -6.670 7.686 21.670 1.00 93.50 325 ILE A CA 1
ATOM 2561 C C . ILE A 1 325 ? -6.701 9.205 21.484 1.00 93.50 325 ILE A C 1
ATOM 2563 O O . ILE A 1 325 ? -7.754 9.743 21.133 1.00 93.50 325 ILE A O 1
ATOM 2567 N N . GLU A 1 326 ? -5.595 9.922 21.699 1.00 93.06 326 GLU A N 1
ATOM 2568 C CA . GLU A 1 326 ? -5.545 11.372 21.469 1.00 93.06 326 GLU A CA 1
ATOM 2569 C C . GLU A 1 326 ? -5.557 11.713 19.968 1.00 93.06 326 GLU A C 1
ATOM 2571 O O . GLU A 1 326 ? -5.957 12.815 19.586 1.00 93.06 326 GLU A O 1
ATOM 2576 N N . ASN A 1 327 ? -5.242 10.740 19.108 1.00 92.56 327 ASN A N 1
ATOM 2577 C CA . ASN A 1 327 ? -5.359 10.868 17.658 1.00 92.56 327 ASN A CA 1
ATOM 2578 C C . ASN A 1 327 ? -6.762 10.533 17.134 1.00 92.56 327 ASN A C 1
ATOM 2580 O O . ASN A 1 327 ? -6.996 10.631 15.935 1.00 92.56 327 ASN A O 1
ATOM 2584 N N . VAL A 1 328 ? -7.725 10.152 17.980 1.00 95.62 328 VAL A N 1
ATOM 2585 C CA . VAL A 1 328 ? -9.073 9.779 17.523 1.00 95.62 328 VAL A CA 1
ATOM 2586 C C . VAL A 1 328 ? -9.898 11.006 17.131 1.00 95.62 328 VAL A C 1
ATOM 2588 O O . VAL A 1 328 ? -10.169 11.904 17.936 1.00 95.62 328 VAL A O 1
ATOM 2591 N N . VAL A 1 329 ? -10.425 10.999 15.906 1.00 97.00 329 VAL A N 1
ATOM 2592 C CA . VAL A 1 329 ? -11.365 12.015 15.427 1.00 97.00 329 VAL A CA 1
ATOM 2593 C C . VAL A 1 329 ? -12.764 11.688 15.945 1.00 97.00 329 VAL A C 1
ATOM 2595 O O . VAL A 1 329 ? -13.560 11.007 15.318 1.00 97.00 329 VAL A O 1
ATOM 2598 N N . THR A 1 330 ? -13.110 12.192 17.129 1.00 96.00 330 THR A N 1
ATOM 2599 C CA . THR A 1 330 ? -14.345 11.765 17.825 1.00 96.00 330 THR A CA 1
ATOM 2600 C C . THR A 1 330 ? -15.656 11.904 17.031 1.00 96.00 330 THR A C 1
ATOM 2602 O O . THR A 1 330 ? -16.594 11.159 17.294 1.00 96.00 330 THR A O 1
ATOM 2605 N N . TYR A 1 331 ? -15.756 12.818 16.060 1.00 95.44 331 TYR A N 1
ATOM 2606 C CA . TYR A 1 331 ? -16.963 12.979 15.235 1.00 95.44 331 TYR A CA 1
ATOM 2607 C C . TYR A 1 331 ? -17.064 11.981 14.065 1.00 95.44 331 TYR A C 1
ATOM 2609 O O . TYR A 1 331 ? -18.151 11.826 13.496 1.00 95.44 331 TYR A O 1
ATOM 2617 N N . SER A 1 332 ? -15.973 11.293 13.708 1.00 96.75 332 SER A N 1
ATOM 2618 C CA . SER A 1 332 ? -16.009 10.189 12.739 1.00 96.75 332 SER A CA 1
ATOM 2619 C C . SER A 1 332 ? -16.533 8.899 13.369 1.00 96.75 332 SER A C 1
ATOM 2621 O O . SER A 1 332 ? -17.011 8.034 12.647 1.00 96.75 332 SER A O 1
ATOM 2623 N N . LEU A 1 333 ? -16.566 8.804 14.706 1.00 98.25 333 LEU A N 1
ATOM 2624 C CA . LEU A 1 333 ? -17.005 7.603 15.413 1.00 98.25 333 LEU A CA 1
ATOM 2625 C C . LEU A 1 333 ? -18.414 7.156 15.002 1.00 98.25 333 LEU A C 1
ATOM 2627 O O . LEU A 1 333 ? -19.377 7.935 14.990 1.00 98.25 333 LEU A O 1
ATOM 2631 N N . ARG A 1 334 ? -18.534 5.865 14.715 1.00 98.06 334 ARG A N 1
ATOM 2632 C CA . ARG A 1 334 ? -19.777 5.141 14.447 1.00 98.06 334 ARG A CA 1
ATOM 2633 C C . ARG A 1 334 ? -19.787 3.876 15.297 1.00 98.06 334 ARG A C 1
ATOM 2635 O O . ARG A 1 334 ? -18.737 3.337 15.634 1.00 98.06 334 ARG A O 1
ATOM 2642 N N . PHE A 1 335 ? -20.970 3.434 15.710 1.00 98.56 335 PHE A N 1
ATOM 2643 C CA . PHE A 1 335 ? -21.081 2.255 16.571 1.00 98.56 335 PHE A CA 1
ATOM 2644 C C . PHE A 1 335 ? -22.443 1.590 16.462 1.00 98.56 335 PHE A C 1
ATOM 2646 O O . PHE A 1 335 ? -23.485 2.252 16.568 1.00 98.56 335 PHE A O 1
ATOM 2653 N N . GLY A 1 336 ? -22.438 0.268 16.374 1.00 97.81 336 GLY A N 1
ATOM 2654 C CA . GLY A 1 336 ? -23.659 -0.509 16.377 1.00 97.81 336 GLY A CA 1
ATOM 2655 C C . GLY A 1 336 ? -23.453 -1.936 15.915 1.00 97.81 336 GLY A C 1
ATOM 2656 O O . GLY A 1 336 ? -22.417 -2.536 16.176 1.00 97.81 336 GLY A O 1
ATOM 2657 N N . ARG A 1 337 ? -24.471 -2.480 15.251 1.00 96.19 337 ARG A N 1
ATOM 2658 C CA . ARG A 1 337 ? -24.461 -3.844 14.716 1.00 96.19 337 ARG A CA 1
ATOM 2659 C C . ARG A 1 337 ? -23.393 -4.044 13.641 1.00 96.19 337 ARG A C 1
ATOM 2661 O O . ARG A 1 337 ? -22.881 -5.143 13.502 1.00 96.19 337 ARG A O 1
ATOM 2668 N N . THR A 1 338 ? -23.125 -3.015 12.841 1.00 94.25 338 THR A N 1
ATOM 2669 C CA . THR A 1 338 ? -22.188 -3.087 11.705 1.00 94.25 338 THR A CA 1
ATOM 2670 C C . THR A 1 338 ? -20.993 -2.158 11.861 1.00 94.25 338 THR A C 1
ATOM 2672 O O . THR A 1 338 ? -20.024 -2.271 11.120 1.00 94.25 338 THR A O 1
ATOM 2675 N N . GLY A 1 339 ? -21.070 -1.214 12.800 1.00 94.75 339 GLY A N 1
ATOM 2676 C CA . GLY A 1 339 ? -20.065 -0.175 12.961 1.00 94.75 339 GLY A CA 1
ATOM 2677 C C . GLY A 1 339 ? -20.245 0.989 11.995 1.00 94.75 339 GLY A C 1
ATOM 2678 O O . GLY A 1 339 ? -19.464 1.921 12.075 1.00 94.75 339 GLY A O 1
ATOM 2679 N N . ASN A 1 340 ? -21.280 0.999 11.148 1.00 94.75 340 ASN A N 1
ATOM 2680 C CA . ASN A 1 340 ? -21.588 2.110 10.233 1.00 94.75 340 ASN A CA 1
ATOM 2681 C C . ASN A 1 340 ? -22.712 3.018 10.764 1.00 94.75 340 ASN A C 1
ATOM 2683 O O . ASN A 1 340 ? -23.066 4.031 10.161 1.00 94.75 340 ASN A O 1
ATOM 2687 N N . GLU A 1 341 ? -23.313 2.665 11.900 1.00 97.12 341 GLU A N 1
ATOM 2688 C CA . GLU A 1 341 ? -24.451 3.386 12.449 1.00 97.12 341 GLU A CA 1
ATOM 2689 C C . GLU A 1 341 ? -24.052 4.740 13.065 1.00 97.12 341 GLU A C 1
ATOM 2691 O O . GLU A 1 341 ? -23.194 4.826 13.950 1.00 97.12 341 GLU A O 1
ATOM 2696 N N . GLU A 1 342 ? -24.750 5.812 12.664 1.00 97.50 342 GLU A N 1
ATOM 2697 C CA . GLU A 1 342 ? -24.597 7.177 13.198 1.00 97.50 342 GLU A CA 1
ATOM 2698 C C . GLU A 1 342 ? -25.187 7.331 14.611 1.00 97.50 342 GLU A C 1
ATOM 2700 O O . GLU A 1 342 ? -26.155 8.063 14.863 1.00 97.50 342 GLU A O 1
ATOM 2705 N N . SER A 1 343 ? -24.623 6.594 15.563 1.00 97.94 343 SER A N 1
ATOM 2706 C CA . SER A 1 343 ? -25.105 6.520 16.939 1.00 97.94 343 SER A CA 1
ATOM 2707 C C . SER A 1 343 ? -24.303 7.381 17.919 1.00 97.94 343 SER A C 1
ATOM 2709 O O . SER A 1 343 ? -24.741 7.533 19.060 1.00 97.94 343 SER A O 1
ATOM 2711 N N . PHE A 1 344 ? -23.182 7.979 17.501 1.00 98.44 344 PHE A N 1
ATOM 2712 C CA . PHE A 1 344 ? -22.319 8.791 18.362 1.00 98.44 344 PHE A CA 1
ATOM 2713 C C . PHE A 1 344 ? -23.075 9.942 19.044 1.00 98.44 344 PHE A C 1
ATOM 2715 O O . PHE A 1 344 ? -23.838 10.673 18.409 1.00 98.44 344 PHE A O 1
ATOM 2722 N N . LEU A 1 345 ? -22.868 10.099 20.357 1.00 98.19 345 LEU A N 1
ATOM 2723 C CA . LEU A 1 345 ? -23.438 11.200 21.142 1.00 98.19 345 LEU A CA 1
ATOM 2724 C C . LEU A 1 345 ? -22.367 12.175 21.622 1.00 98.19 345 LEU A C 1
ATOM 2726 O O . LEU A 1 345 ? -22.501 13.378 21.412 1.00 98.19 345 LEU A O 1
ATOM 2730 N N . LYS A 1 346 ? -21.368 11.671 22.351 1.00 98.00 346 LYS A N 1
ATOM 2731 C CA . LYS A 1 346 ? -20.248 12.447 22.905 1.00 98.00 346 LYS A CA 1
ATOM 2732 C C . LYS A 1 346 ? -19.229 11.525 23.559 1.00 98.00 346 LYS A C 1
ATOM 2734 O O . LYS A 1 346 ? -19.602 10.453 24.033 1.00 98.00 346 LYS A O 1
ATOM 2739 N N . CYS A 1 347 ? -18.004 12.006 23.729 1.00 97.56 347 CYS A N 1
ATOM 2740 C CA . CYS A 1 347 ? -17.038 11.379 24.625 1.00 97.56 347 CYS A CA 1
ATOM 2741 C C . CYS A 1 347 ? -17.009 12.048 26.001 1.00 97.56 347 CYS A C 1
ATOM 2743 O O . CYS A 1 347 ? -17.320 13.233 26.158 1.00 97.56 347 CYS A O 1
ATOM 2745 N N . VAL A 1 348 ? -16.685 11.258 27.021 1.00 95.25 348 VAL A N 1
ATOM 2746 C CA . VAL A 1 348 ? -16.515 11.735 28.391 1.00 95.25 348 VAL A CA 1
ATOM 2747 C C . VAL A 1 348 ? -15.146 12.429 28.494 1.00 95.25 348 VAL A C 1
ATOM 2749 O O . VAL A 1 348 ? -14.155 11.877 28.021 1.00 95.25 348 VAL A O 1
ATOM 2752 N N . PRO A 1 349 ? -15.047 13.625 29.110 1.00 90.88 349 PRO A N 1
ATOM 2753 C CA . PRO A 1 349 ? -13.762 14.323 29.239 1.00 90.88 349 PRO A CA 1
ATOM 2754 C C . PRO A 1 349 ? -12.733 13.575 30.095 1.00 90.88 349 PRO A C 1
ATOM 2756 O O . PRO A 1 349 ? -11.533 13.753 29.925 1.00 90.88 349 PRO A O 1
ATOM 2759 N N . LEU A 1 350 ? -13.203 12.764 31.045 1.00 91.25 350 LEU A N 1
ATOM 2760 C CA . LEU A 1 350 ? -12.346 11.989 31.931 1.00 91.25 350 LEU A CA 1
ATOM 2761 C C . LEU A 1 350 ? -11.734 10.805 31.180 1.00 91.25 350 LEU A C 1
ATOM 2763 O O . LEU A 1 350 ? -12.463 9.970 30.651 1.00 91.25 350 LEU A O 1
ATOM 2767 N N . ARG A 1 351 ? -10.404 10.723 31.210 1.00 91.81 351 ARG A N 1
ATOM 2768 C CA . ARG A 1 351 ? -9.640 9.571 30.733 1.00 91.81 351 ARG A CA 1
ATOM 2769 C C . ARG A 1 351 ? -9.441 8.570 31.866 1.00 91.81 351 ARG A C 1
ATOM 2771 O O . ARG A 1 351 ? -8.922 8.928 32.930 1.00 91.81 351 ARG A O 1
ATOM 2778 N N . LEU A 1 352 ? -9.864 7.332 31.651 1.00 92.00 352 LEU A N 1
ATOM 2779 C CA . LEU A 1 352 ? -9.777 6.253 32.633 1.00 92.00 352 LEU A CA 1
ATOM 2780 C C . LEU A 1 352 ? -8.914 5.136 32.073 1.00 92.00 352 LEU A C 1
ATOM 2782 O O . LEU A 1 352 ? -8.908 4.927 30.878 1.00 92.00 352 LEU A O 1
ATOM 2786 N N . ASP A 1 353 ? -8.187 4.462 32.948 1.00 94.06 353 ASP A N 1
ATOM 2787 C CA . ASP A 1 353 ? -7.496 3.220 32.608 1.00 94.06 353 ASP A CA 1
ATOM 2788 C C . ASP A 1 353 ? -8.488 2.084 32.911 1.00 94.06 353 ASP A C 1
ATOM 2790 O O . ASP A 1 353 ? -8.731 1.763 34.082 1.00 94.06 353 ASP A O 1
ATOM 2794 N N . VAL A 1 354 ? -9.201 1.624 31.8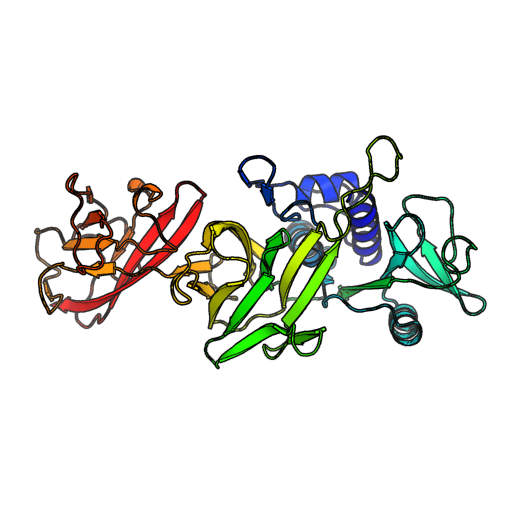81 1.00 93.56 354 VAL A N 1
ATOM 2795 C CA . VAL A 1 354 ? -10.335 0.693 31.981 1.00 93.56 354 VAL A CA 1
ATOM 2796 C C . VAL A 1 354 ? -9.831 -0.735 32.159 1.00 93.56 354 VAL A C 1
ATOM 2798 O O . VAL A 1 354 ? -10.329 -1.459 33.029 1.00 93.56 354 VAL A O 1
ATOM 2801 N N . ASN A 1 355 ? -8.815 -1.120 31.386 1.00 92.88 355 ASN A N 1
ATOM 2802 C CA . ASN A 1 355 ? -8.236 -2.466 31.365 1.00 92.88 355 ASN A CA 1
ATOM 2803 C C . ASN A 1 355 ? -7.055 -2.653 32.350 1.00 92.88 355 ASN A C 1
ATOM 2805 O O . ASN A 1 355 ? -6.651 -3.791 32.594 1.00 92.88 355 ASN A O 1
ATOM 2809 N N . LYS A 1 356 ? -6.578 -1.581 33.003 1.00 92.44 356 LYS A N 1
ATOM 2810 C CA . LYS A 1 356 ? -5.477 -1.555 33.990 1.00 92.44 356 LYS A CA 1
ATOM 2811 C C . LYS A 1 356 ? -4.092 -1.790 33.391 1.00 92.44 356 LYS A C 1
ATOM 2813 O O . LYS A 1 356 ? -3.216 -2.329 34.080 1.00 92.44 356 LYS A O 1
ATOM 2818 N N . ASP A 1 357 ? -3.882 -1.383 32.146 1.00 89.56 357 ASP A N 1
ATOM 2819 C CA . ASP A 1 357 ? -2.586 -1.460 31.465 1.00 89.56 357 ASP A CA 1
ATOM 2820 C C . ASP A 1 357 ? -1.693 -0.225 31.699 1.00 89.56 357 ASP A C 1
ATOM 2822 O O . ASP A 1 357 ? -0.525 -0.223 31.308 1.00 89.56 357 ASP A O 1
ATOM 2826 N N . LYS A 1 358 ? -2.193 0.766 32.456 1.00 91.81 358 LYS A N 1
ATOM 2827 C CA . LYS A 1 358 ? -1.572 2.072 32.757 1.00 91.81 358 LYS A CA 1
ATOM 2828 C C . LYS A 1 358 ? -1.627 3.083 31.614 1.00 91.81 358 LYS A C 1
ATOM 2830 O O . LYS A 1 358 ? -1.177 4.216 31.821 1.00 91.81 358 LYS A O 1
ATOM 2835 N N . LEU A 1 359 ? -2.189 2.726 30.469 1.00 91.00 359 LEU A N 1
ATOM 2836 C CA . LEU A 1 359 ? -2.560 3.664 29.427 1.00 91.00 359 LEU A CA 1
ATOM 2837 C C . LEU A 1 359 ? -3.937 4.253 29.748 1.00 91.00 359 LEU A C 1
ATOM 2839 O O . LEU A 1 359 ? -4.642 3.856 30.677 1.00 91.00 359 LEU A O 1
ATOM 2843 N N . LYS A 1 360 ? -4.256 5.358 29.084 1.00 94.06 360 LYS A N 1
ATOM 2844 C CA . LYS A 1 360 ? -5.499 6.088 29.308 1.00 94.06 360 LYS A CA 1
ATOM 2845 C C . LYS A 1 360 ? -6.436 5.834 28.149 1.00 94.06 360 LYS A C 1
ATOM 2847 O O . LYS A 1 360 ? -6.053 6.060 27.014 1.00 94.06 360 LYS A O 1
ATOM 2852 N N . ASP A 1 361 ? -7.670 5.472 28.462 1.00 96.31 361 ASP A N 1
ATOM 2853 C CA . ASP A 1 361 ? -8.692 5.123 27.485 1.00 96.31 361 ASP A CA 1
ATOM 2854 C C . ASP A 1 361 ? -9.710 6.246 27.309 1.00 96.31 361 ASP A C 1
ATOM 2856 O O . ASP A 1 361 ? -9.934 7.101 28.188 1.00 96.31 361 ASP A O 1
ATOM 2860 N N . LEU A 1 362 ? -10.377 6.208 26.159 1.00 97.06 362 LEU A N 1
ATOM 2861 C CA . LEU A 1 362 ? -11.423 7.144 25.788 1.00 97.06 362 LEU A CA 1
ATOM 2862 C C . LEU A 1 362 ? -12.790 6.468 25.886 1.00 97.06 362 LEU A C 1
ATOM 2864 O O . LEU A 1 362 ? -13.104 5.562 25.124 1.00 97.06 362 LEU A O 1
ATOM 2868 N N . ILE A 1 363 ? -13.650 6.947 26.786 1.00 97.94 363 ILE A N 1
ATOM 2869 C CA . ILE A 1 363 ? -15.030 6.453 26.881 1.00 97.94 363 ILE A CA 1
ATOM 2870 C C . ILE A 1 363 ? -15.958 7.369 26.091 1.00 97.94 363 ILE A C 1
ATOM 2872 O O . ILE A 1 363 ? -16.104 8.554 26.414 1.00 97.94 363 ILE A O 1
ATOM 2876 N N . CYS A 1 364 ? -16.650 6.805 25.106 1.00 98.31 364 CYS A N 1
ATOM 2877 C CA . CYS A 1 364 ? -17.661 7.498 24.319 1.00 98.31 364 CYS A CA 1
ATOM 2878 C C . CYS A 1 364 ? -19.047 6.884 24.515 1.00 98.31 364 CYS A C 1
ATOM 2880 O O . CYS A 1 364 ? -19.205 5.712 24.840 1.00 98.31 364 CYS A O 1
ATOM 2882 N N . LEU A 1 365 ? -20.071 7.725 24.399 1.00 98.44 365 LEU A N 1
ATOM 2883 C CA . LEU A 1 365 ? -21.466 7.357 24.588 1.00 98.44 365 LEU A CA 1
ATOM 2884 C C . LEU A 1 365 ? -22.167 7.310 23.237 1.00 98.44 365 LEU A C 1
ATOM 2886 O O . LEU A 1 365 ? -22.082 8.262 22.457 1.00 98.44 365 LEU A O 1
ATOM 2890 N N . PHE A 1 366 ? -22.933 6.247 23.025 1.00 98.44 366 PHE A N 1
ATOM 2891 C CA . PHE A 1 366 ? -23.652 5.989 21.785 1.00 98.44 366 PHE A CA 1
ATOM 2892 C C . PHE A 1 366 ? -25.146 5.773 22.038 1.00 98.44 366 PHE A C 1
ATOM 2894 O O . PHE A 1 366 ? -25.569 5.313 23.098 1.00 98.44 366 PHE A O 1
ATOM 2901 N N . SER A 1 367 ? -25.985 6.135 21.076 1.00 98.31 367 SER A N 1
ATOM 2902 C CA . SER A 1 367 ? -27.434 5.977 21.155 1.00 98.31 367 SER A CA 1
ATOM 2903 C C . SER A 1 367 ? -27.843 4.533 20.898 1.00 98.31 367 SER A C 1
ATOM 2905 O O . SER A 1 367 ? -27.775 4.063 19.764 1.00 98.31 367 SER A O 1
ATOM 2907 N N . THR A 1 368 ? -28.405 3.879 21.916 1.00 97.62 368 THR A N 1
ATOM 2908 C CA . THR A 1 368 ? -29.000 2.536 21.794 1.00 97.62 368 THR A CA 1
ATOM 2909 C C . THR A 1 368 ? -30.068 2.446 20.699 1.00 97.62 368 THR A C 1
ATOM 2911 O O . THR A 1 368 ? -30.238 1.410 20.072 1.00 97.62 368 THR A O 1
ATOM 2914 N N . GLN A 1 369 ? -30.809 3.528 20.446 1.00 95.75 369 GLN A N 1
ATOM 2915 C CA . GLN A 1 369 ? -31.879 3.520 19.441 1.00 95.75 369 GLN A CA 1
ATOM 2916 C C . GLN A 1 369 ? -31.353 3.625 18.010 1.00 95.75 369 GLN A C 1
ATOM 2918 O O . GLN A 1 369 ? -32.048 3.232 17.077 1.00 95.75 369 GLN A O 1
ATOM 2923 N N . LYS A 1 370 ? -30.158 4.198 17.839 1.00 97.44 370 LYS A N 1
ATOM 2924 C CA . LYS A 1 370 ? -29.534 4.385 16.528 1.00 97.44 370 LYS A CA 1
ATOM 2925 C C . LYS A 1 370 ? -28.510 3.304 16.197 1.00 97.44 370 LYS A C 1
ATOM 2927 O O . LYS A 1 370 ? -28.188 3.164 15.031 1.00 97.44 370 LYS A O 1
ATOM 2932 N N . SER A 1 371 ? -28.036 2.537 17.179 1.00 96.81 371 SER A N 1
ATOM 2933 C CA . SER A 1 371 ? -27.009 1.503 16.996 1.00 96.81 371 SER A CA 1
ATOM 2934 C C . SER A 1 371 ? -27.484 0.257 16.237 1.00 96.81 371 SER A C 1
ATOM 2936 O O . SER A 1 371 ? -26.706 -0.661 16.016 1.00 96.81 371 SER A O 1
ATOM 2938 N N . GLY A 1 372 ? -28.756 0.189 15.834 1.00 96.56 372 GLY A N 1
ATOM 2939 C CA . GLY A 1 372 ? -29.234 -0.819 14.881 1.00 96.56 372 GLY A CA 1
ATOM 2940 C C . GLY A 1 372 ? -29.288 -2.264 15.393 1.00 96.56 372 GLY A C 1
ATOM 2941 O O . GLY A 1 372 ? -29.687 -3.139 14.627 1.00 96.56 372 GLY A O 1
ATOM 2942 N N . PHE A 1 373 ? -28.943 -2.515 16.662 1.00 97.31 373 PHE A N 1
ATOM 2943 C CA . PHE A 1 373 ? -28.923 -3.856 17.247 1.00 97.31 373 PHE A CA 1
ATOM 2944 C C . PHE A 1 373 ? -30.275 -4.574 17.161 1.00 97.31 373 PHE A C 1
ATOM 2946 O O . PHE A 1 373 ? -31.347 -4.022 17.449 1.00 97.31 373 PHE A O 1
ATOM 2953 N N . GLN A 1 374 ? -30.200 -5.855 16.828 1.00 95.94 374 GLN A N 1
ATOM 2954 C CA . GLN A 1 374 ? -31.299 -6.792 16.691 1.00 95.94 374 GLN A CA 1
ATOM 2955 C C . GLN A 1 374 ? -31.169 -7.919 17.716 1.00 95.94 374 GLN A C 1
ATOM 2957 O O . GLN A 1 374 ? -30.095 -8.235 18.220 1.00 95.94 374 GLN A O 1
ATOM 2962 N N . MET A 1 375 ? -32.304 -8.525 18.064 1.00 95.00 375 MET A N 1
ATOM 2963 C CA . MET A 1 375 ? -32.308 -9.659 18.985 1.00 95.00 375 MET A CA 1
ATOM 2964 C C . MET A 1 375 ? -31.516 -10.816 18.371 1.00 95.00 375 MET A C 1
ATOM 2966 O O . MET A 1 375 ? -31.849 -11.263 17.275 1.00 95.00 375 MET A O 1
ATOM 2970 N N . GLY A 1 376 ? -30.522 -11.313 19.106 1.00 92.75 376 GLY A N 1
ATOM 2971 C CA . GLY A 1 376 ? -29.639 -12.388 18.654 1.00 92.75 376 GLY A CA 1
ATOM 2972 C C . GLY A 1 376 ? -28.289 -11.924 18.109 1.00 92.75 376 GLY A C 1
ATOM 2973 O O . GLY A 1 376 ? -27.439 -12.784 17.902 1.00 92.75 376 GLY A O 1
ATOM 2974 N N . ASP A 1 377 ? -28.062 -10.617 17.934 1.00 95.81 377 ASP A N 1
ATOM 2975 C CA . ASP A 1 377 ? -26.718 -10.105 17.651 1.00 95.81 377 ASP A CA 1
ATOM 2976 C C . ASP A 1 377 ? -25.772 -10.469 18.811 1.00 95.81 377 ASP A C 1
ATOM 2978 O O . ASP A 1 377 ? -26.147 -10.369 19.988 1.00 95.81 377 ASP A O 1
ATOM 2982 N N . ILE A 1 378 ? -24.564 -10.916 18.459 1.00 96.94 378 ILE A N 1
ATOM 2983 C CA . ILE A 1 378 ? -23.542 -11.415 19.397 1.00 96.94 378 ILE A CA 1
ATOM 2984 C C . ILE A 1 378 ? -22.316 -10.505 19.497 1.00 96.94 378 ILE A C 1
ATOM 2986 O O . ILE A 1 378 ? -21.474 -10.714 20.364 1.00 96.94 378 ILE A O 1
ATOM 2990 N N . GLU A 1 379 ? -22.222 -9.502 18.630 1.00 97.56 379 GLU A N 1
ATOM 2991 C CA . GLU A 1 379 ? -21.089 -8.589 18.525 1.00 97.56 379 GLU A CA 1
ATOM 2992 C C . GLU A 1 379 ? -21.589 -7.166 18.256 1.00 97.56 379 GLU A C 1
ATOM 2994 O O . GLU A 1 379 ? -22.611 -6.971 17.590 1.00 97.56 379 GLU A O 1
ATOM 2999 N N . GLY A 1 380 ? -20.899 -6.182 18.828 1.00 97.69 380 GLY A N 1
ATOM 3000 C CA . GLY A 1 380 ? -21.031 -4.777 18.478 1.00 97.69 380 GLY A CA 1
ATOM 3001 C C . GLY A 1 380 ? -19.715 -4.250 17.928 1.00 97.69 380 GLY A C 1
ATOM 3002 O O . GLY A 1 380 ? -18.656 -4.512 18.494 1.00 97.69 380 GLY A O 1
ATOM 3003 N N . THR A 1 381 ? -19.799 -3.476 16.855 1.00 98.06 381 THR A N 1
ATOM 3004 C CA . THR A 1 381 ? -18.642 -2.947 16.136 1.00 98.06 381 THR A CA 1
ATOM 3005 C C . THR A 1 381 ? -18.598 -1.433 16.281 1.00 98.06 381 THR A C 1
ATOM 3007 O O . THR A 1 381 ? -19.613 -0.744 16.136 1.00 98.06 381 THR A O 1
ATOM 3010 N N . LEU A 1 382 ? -17.412 -0.910 16.567 1.00 98.44 382 LEU A N 1
ATOM 3011 C CA . LEU A 1 382 ? -17.067 0.503 16.529 1.00 98.44 382 LEU A CA 1
ATOM 3012 C C . LEU A 1 382 ? -16.161 0.746 15.323 1.00 98.44 382 LEU A C 1
ATOM 3014 O O . LEU A 1 382 ? -15.255 -0.042 15.069 1.00 98.44 382 LEU A O 1
ATOM 3018 N N . SER A 1 383 ? -16.384 1.845 14.612 1.00 97.25 383 SER A N 1
ATOM 3019 C CA . SER A 1 383 ? -15.465 2.327 13.583 1.00 97.25 383 SER A CA 1
ATOM 3020 C C . SER A 1 383 ? -15.190 3.816 13.761 1.00 97.25 383 SER A C 1
ATOM 3022 O O . SER A 1 383 ? -15.957 4.536 14.417 1.00 97.25 383 SER A O 1
ATOM 3024 N N . GLY A 1 384 ? -14.077 4.273 13.203 1.00 96.31 384 GLY A N 1
ATOM 3025 C CA . GLY A 1 384 ? -13.698 5.675 13.195 1.00 96.31 384 GLY A CA 1
ATOM 3026 C C . GLY A 1 384 ? -12.423 5.917 12.403 1.00 96.31 384 GLY A C 1
ATOM 3027 O O . GLY A 1 384 ? -11.879 5.017 11.770 1.00 96.31 384 GLY A O 1
ATOM 3028 N N . GLU A 1 385 ? -11.955 7.155 12.481 1.00 94.69 385 GLU A N 1
ATOM 3029 C CA . GLU A 1 385 ? -10.746 7.630 11.810 1.00 94.69 385 GLU A CA 1
ATOM 3030 C C . GLU A 1 385 ? -9.834 8.346 12.804 1.00 94.69 385 GLU A C 1
ATOM 3032 O O . GLU A 1 385 ? -10.303 8.988 13.757 1.00 94.69 385 GLU A O 1
ATOM 3037 N N . THR A 1 386 ? -8.528 8.264 12.572 1.00 93.00 386 THR A N 1
ATOM 3038 C CA . THR A 1 386 ? -7.541 9.073 13.287 1.00 93.00 386 THR A CA 1
ATOM 3039 C C . THR A 1 386 ? -7.341 10.439 12.626 1.00 93.00 386 THR A C 1
ATOM 3041 O O . THR A 1 386 ? -7.815 10.713 11.525 1.00 93.00 386 THR A O 1
ATOM 3044 N N . THR A 1 387 ? -6.611 11.329 13.295 1.00 90.38 387 THR A N 1
ATOM 3045 C CA . THR A 1 387 ? -6.192 12.641 12.778 1.00 90.38 387 THR A CA 1
ATOM 3046 C C . THR A 1 387 ? -5.296 12.538 11.543 1.00 90.38 387 THR A C 1
ATOM 3048 O O . THR A 1 387 ? -5.167 13.520 10.817 1.00 90.38 387 THR A O 1
ATOM 3051 N N . LEU A 1 388 ? -4.715 11.360 11.295 1.00 84.44 388 LEU A N 1
ATOM 3052 C CA . LEU A 1 388 ? -3.932 11.021 10.106 1.00 84.44 388 LEU A CA 1
ATOM 3053 C C . LEU A 1 388 ? -4.759 10.258 9.057 1.00 84.44 388 LEU A C 1
ATOM 3055 O O . LEU A 1 388 ? -4.182 9.619 8.185 1.00 84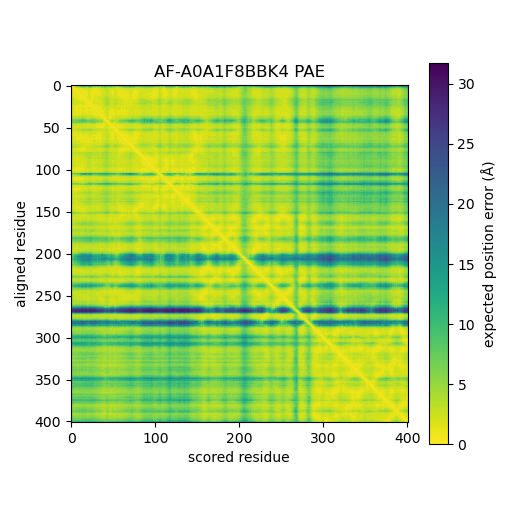.44 388 LEU A O 1
ATOM 3059 N N . HIS A 1 389 ? -6.093 10.313 9.153 1.00 85.50 389 HIS A N 1
ATOM 3060 C CA . HIS A 1 389 ? -7.052 9.645 8.264 1.00 85.50 389 HIS A CA 1
ATOM 3061 C C . HIS A 1 389 ? -7.014 8.111 8.283 1.00 85.50 389 HIS A C 1
ATOM 3063 O O . HIS A 1 389 ? -7.717 7.478 7.503 1.00 85.50 389 HIS A O 1
ATOM 3069 N N . ALA A 1 390 ? -6.291 7.506 9.233 1.00 89.00 390 ALA A N 1
ATOM 3070 C CA . ALA A 1 390 ? -6.278 6.059 9.383 1.00 89.00 390 ALA A CA 1
ATOM 3071 C C . ALA A 1 390 ? -7.620 5.540 9.900 1.00 89.00 390 ALA A C 1
ATOM 3073 O O . ALA A 1 390 ? -8.016 5.841 11.030 1.00 89.00 390 ALA A O 1
ATOM 3074 N N . SER A 1 391 ? -8.292 4.736 9.077 1.00 93.12 391 SER A N 1
ATOM 3075 C CA . SER A 1 391 ? -9.497 4.004 9.459 1.00 93.12 391 SER A CA 1
ATOM 3076 C C . SER A 1 391 ? -9.166 2.923 10.485 1.00 93.12 391 SER A C 1
ATOM 3078 O O . SER A 1 391 ? -8.238 2.128 10.304 1.00 93.12 391 SER A O 1
ATOM 3080 N N . PHE A 1 392 ? -9.958 2.850 11.551 1.00 95.44 392 PHE A N 1
ATOM 3081 C CA . PHE A 1 392 ? -9.850 1.803 12.562 1.00 95.44 392 PHE A CA 1
ATOM 3082 C C . PHE A 1 392 ? -11.209 1.183 12.881 1.00 95.44 392 PHE A C 1
ATOM 3084 O O . PHE A 1 392 ? -12.257 1.831 12.785 1.00 95.44 392 PHE A O 1
ATOM 3091 N N . LYS A 1 393 ? -11.185 -0.084 13.295 1.00 96.25 393 LYS A N 1
ATOM 3092 C CA . LYS A 1 393 ? -12.351 -0.825 13.774 1.00 96.25 393 LYS A CA 1
ATOM 3093 C C . LYS A 1 393 ? -12.018 -1.573 15.054 1.00 96.25 393 LYS A C 1
ATOM 3095 O O . LYS A 1 393 ? -10.900 -2.030 15.245 1.00 96.25 393 LYS A O 1
ATOM 3100 N N . GLY A 1 394 ? -13.006 -1.699 15.924 1.00 96.94 394 GLY A N 1
ATOM 3101 C CA . GLY A 1 394 ? -12.934 -2.561 17.094 1.00 96.94 394 GLY A CA 1
ATOM 3102 C C . GLY A 1 394 ? -14.259 -3.269 17.298 1.00 96.94 394 GLY A C 1
ATOM 3103 O O . GLY A 1 394 ? -15.319 -2.716 16.994 1.00 96.94 394 GLY A O 1
ATOM 3104 N N . ALA A 1 395 ? -14.203 -4.487 17.814 1.00 97.00 395 ALA A N 1
ATOM 3105 C CA . ALA A 1 395 ? -15.378 -5.289 18.100 1.00 97.00 395 ALA A CA 1
ATOM 3106 C C . ALA A 1 395 ? -15.325 -5.832 19.527 1.00 97.00 395 ALA A C 1
ATOM 3108 O O . ALA A 1 395 ? -14.253 -6.121 20.058 1.00 97.00 395 ALA A O 1
ATOM 3109 N N . ASP A 1 396 ? -16.497 -5.965 20.139 1.00 97.88 396 ASP A N 1
ATOM 3110 C CA . ASP A 1 396 ? -16.655 -6.630 21.427 1.00 97.88 396 ASP A CA 1
ATOM 3111 C C . ASP A 1 396 ? -17.997 -7.373 21.479 1.00 97.88 396 ASP A C 1
ATOM 3113 O O . ASP A 1 396 ? -18.976 -7.028 20.808 1.00 97.88 396 ASP A O 1
ATOM 3117 N N . SER A 1 397 ? -18.029 -8.446 22.260 1.00 97.56 397 SER A N 1
ATOM 3118 C CA . SER A 1 397 ? -19.174 -9.341 22.371 1.00 97.56 397 SER A CA 1
ATOM 3119 C C . SER A 1 397 ? -20.345 -8.657 23.070 1.00 97.56 397 SER A C 1
ATOM 3121 O O . SER A 1 397 ? -20.172 -7.960 24.069 1.00 97.56 397 SER A O 1
ATOM 3123 N N . VAL A 1 398 ? -21.570 -8.912 22.609 1.00 97.44 398 VAL A N 1
ATOM 3124 C CA . VAL A 1 398 ? -22.806 -8.381 23.207 1.00 97.44 398 VAL A CA 1
ATOM 3125 C C . VAL A 1 398 ? -23.881 -9.454 23.349 1.00 97.44 398 VAL A C 1
ATOM 3127 O O . VAL A 1 398 ? -23.836 -10.512 22.730 1.00 97.44 398 VAL A O 1
ATOM 3130 N N . ILE A 1 399 ? -24.879 -9.180 24.191 1.00 97.25 399 ILE A N 1
ATOM 3131 C CA . ILE A 1 399 ? -26.110 -9.973 24.281 1.00 97.25 399 ILE A CA 1
ATOM 3132 C C . ILE A 1 399 ? -27.296 -9.014 24.175 1.00 97.25 399 ILE A C 1
ATOM 3134 O O . ILE A 1 399 ? -27.542 -8.216 25.087 1.00 97.25 399 ILE A O 1
ATOM 3138 N N . VAL A 1 400 ? -28.039 -9.095 23.069 1.00 96.19 400 VAL A N 1
ATOM 3139 C CA . VAL A 1 400 ? -29.116 -8.144 22.750 1.00 96.19 400 VAL A CA 1
ATOM 3140 C C . VAL A 1 400 ? -30.513 -8.692 23.078 1.00 96.19 400 VAL A C 1
ATOM 3142 O O . VAL A 1 400 ? -30.882 -9.784 22.639 1.00 96.19 400 VAL A O 1
ATOM 3145 N N . TYR A 1 401 ? -31.322 -7.883 23.781 1.00 92.06 401 TYR A N 1
ATOM 3146 C CA . TYR A 1 401 ? -32.727 -8.148 24.148 1.00 92.06 401 TYR A CA 1
ATOM 3147 C C . TYR A 1 401 ? -33.715 -7.114 23.568 1.00 92.06 401 TYR A C 1
ATOM 3149 O O . TYR A 1 401 ? -33.445 -5.889 23.646 1.00 92.06 401 TYR A O 1
#

Radius of gyration: 23.84 Å; Cα contacts (8 Å, |Δi|>4): 1016; chains: 1; bounding box: 65×38×66 Å

Nearest PDB structures (foldseek):
  4iyc-assembly3_C  TM=1.349E-01  e=6.643E-02  Staphylococcus phage PVL
  4iyc-assembly4_D  TM=1.047E-01  e=5.044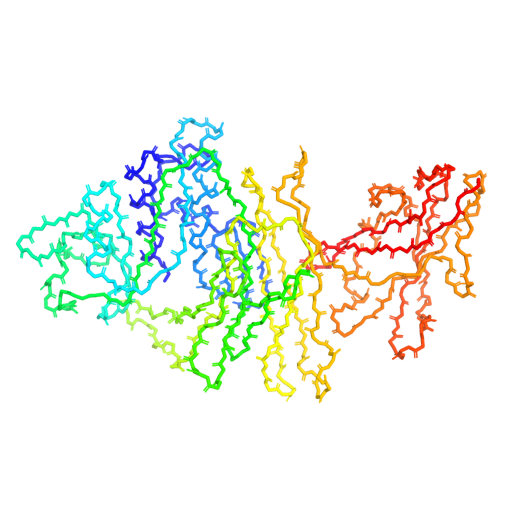E-02  Staphylococcus phage PVL
  4izl-assembly1_A  TM=1.049E-01  e=1.090E-01  Staphylococcus phage PVL
  1t5r-assembly1_E  TM=1.243E-01  e=4.089E-01  Staphylococcus phage PVL
  4iyc-assembly2_B  TM=1.084E-01  e=2.781E-01  Staphylococcus phage PVL

Foldseek 3Di:
DLQVLQQLLVQCVLQFLQAWLVRHGRGSVVSVVQLCPPWFDDVQFIHGLQDGRQDGDLLSSQLRQLSSCVRPVTFGKGWLDKDFDDPVVCVVCLVVQWWKWFFADALTGIWIFNHDDPNWTFIHGPPDPDGTCCPPRRVSDTGIIITMDTDPWDSWKKKKKWWPPKWKWKAWPVRQIWGQDPVVRDTRARFPSKDWDWDADHQDPVVPDDGDPPPTTMIMIMHDPHDQTKMKMFIDDDAFDKIKMKIWTAATSSAIDMFIFIAGRHPDPPAGIWIWGFDRCDPPHGRIATEFAKDWQFPDDAAEQELPDQFWIKMKGADGRRRDPVQFPLCQKAKALVQPWNFWDAKDPDWDNRVPPPDTIIITTGGSNRRPDDQPRFKMKMWGATNRRGIHMYMDTHHYD

Mean predicted aligned error: 5.56 Å

InterPro domains:
  IPR039564 Peptidase C39-like [PF13529] (5-149)

Secondary structure (DSSP, 8-state):
-HHHHHHHHHHHHHTT--B-TTS-B--HHHHHHHHTTT-EEETTEEEETTEETTEE-TTHHHHHHHHHHHHH---EEEEEEEEE--HHHHHHHHHTT--EEEEETTTTEEEEEEEEETTEEEEE-SSSS--BTTSTTTTT--SEEEEEEEESS---EEEEEEETT-EEEEE-TT--EEEEETTTTEEEE-STTEEEEEEEPPP-TTSSSPPPPTT-EEEEEEEES--SEEEEEEEE--TT-EEEEEEEEE-TT--EEEEEEEEE--SSTTS-EEEEEEES--SSS-EEEEE--EEESTTSSS-EE-TT--S-EEEEE--BTTB-GGGB-TTT-EEESSS----EEEE-SS-B-SSSSSS-BEEEEE-TTTS---TT--EEEEEEEBTT--EEEEEEE-EE-

Solvent-accessible surface area (backbone atoms only — not comparable to full-atom values): 21174 Å² total; per-residue (Å²): 96,75,43,49,42,34,37,51,28,51,52,40,42,72,61,45,26,58,37,43,64,85,68,47,64,53,34,41,65,52,50,47,57,54,23,54,37,84,60,49,69,60,88,94,44,36,36,29,66,23,30,46,70,86,36,78,40,69,58,30,58,18,35,49,22,42,47,13,22,77,72,66,72,35,42,30,38,35,53,76,54,82,42,69,53,47,72,68,60,51,48,54,34,39,78,68,77,30,58,36,37,31,31,32,71,57,82,71,46,35,27,28,38,70,42,78,54,98,97,34,38,28,32,52,39,75,87,48,102,50,55,44,37,58,41,82,70,36,64,58,46,54,60,27,35,44,43,55,45,80,46,94,66,70,51,20,31,43,34,39,40,21,46,53,83,37,37,58,35,40,31,43,82,89,68,34,39,36,21,72,38,81,90,76,73,40,67,40,55,61,34,75,64,39,45,52,52,74,47,69,50,67,54,51,92,81,67,83,50,81,66,60,61,88,84,41,30,34,34,36,41,41,24,45,67,51,73,73,40,48,37,37,39,35,70,46,69,60,69,74,41,74,49,54,36,37,43,39,39,28,11,43,83,42,45,74,52,72,31,68,48,70,48,64,36,60,89,54,99,84,49,56,70,43,39,30,42,38,39,34,80,49,98,82,57,68,46,64,29,40,56,49,55,42,37,57,44,66,98,54,96,70,33,72,41,52,45,86,42,87,61,61,46,43,32,32,44,51,41,54,76,72,40,65,56,88,40,51,37,74,86,57,36,17,30,17,56,78,16,76,25,85,9,62,72,51,66,55,90,68,68,44,53,84,88,69,82,82,50,56,20,44,39,32,33,25,35,36,73,45,14,68,62,49,78,73,44,54,51,36,22,36,26,34,30,31,77,69,66,33,41,34,34,26,58,35,68,34,46,36,84

Sequence (401 aa):
MRLAVSSVAMVLKYYGVDRDPFGNPTTPETVNNYFKRDEICMGDKCASLGYSQGNIKWSAAGIYSSQSNKNFSSQKIVYIGPSDYNSESVKGQIEAEKPVILRVPSREHWVVATGIQNDTFLINDPAYNRTALDDPAYGNNALAARNYQKTASDFSSFEVTSLAPSQILVTDSEGRRTRFDPSTSSAVEEIPNSFYYFEDAYDDPTDENPPPPSGSGVYIVLILTPGQDEYKVELIGEAGEEYSFFVHASDTDANVDFNLFEGDISSGRAENEYFFNYISDPQDEIEFSQQIHIDILPFVQRNFIFRKSRLPIPVAILSSSTFDIENVVTYSLRFGRTGNEESFLKCVPLRLDVNKDKLKDLICLFSTQKSGFQMGDIEGTLSGETTLHASFKGADSVIVY